Protein AF-A0A835YB71-F1 (afdb_monomer_lite)

pLDDT: mean 83.13, std 16.62, range [36.69, 98.31]

Sequence (429 aa):
MVATATFFGGNVLSAVGYVTLYARLKLGPAAVSGWSLWFGVLLGVCYSCSYLIRGLDVLAYPPLQRHRWFRIKERVPAVVASAFTTTAAALAVALLLRQSLLLQPRLLYGWAVAGGLCAASWGLGAALMQIVFSERLHVARAGDPDPNGPLLAELSSGNTLMQDLALLDLALTAEASTPEARWRRGAVFADESGRAAWSPLVAYLLGELRDFTAALAAALPSAAAEAAAAARPGSGPAGPCAPASARWNVLRMSPSTGLRAVSREQDLAAWNLRSKYYRIGWCVRGLAGLLVAAQAGEDRYGVALLCSPALPEVLQGLLSAVLALQSYTKFVAATRSRQLGALERGARQLGLVGGFVAGRITNVTLQPAEEVAFAVEGVARNAVNRLALAYGDRLREAFVREAPPTKPPYGSPSELASLLTSVLACQQQ

Structure (mmCIF, N/CA/C/O backbone):
data_AF-A0A835YB71-F1
#
_entry.id   AF-A0A835YB71-F1
#
loop_
_atom_site.group_PDB
_atom_site.id
_atom_site.type_symbol
_atom_site.label_atom_id
_atom_site.label_alt_id
_atom_site.label_comp_id
_atom_site.label_asym_id
_atom_site.label_entity_id
_atom_site.label_seq_id
_atom_site.pdbx_PDB_ins_code
_atom_site.Cartn_x
_atom_site.Cartn_y
_atom_site.Cartn_z
_atom_site.occupancy
_atom_site.B_iso_or_equiv
_atom_site.auth_seq_id
_atom_site.auth_comp_id
_atom_site.auth_asym_id
_atom_site.auth_atom_id
_atom_site.pdbx_PDB_model_num
ATOM 1 N N . MET A 1 1 ? 3.170 -18.136 -17.284 1.00 58.28 1 MET A N 1
ATOM 2 C CA . MET A 1 1 ? 4.213 -18.379 -18.309 1.00 58.28 1 MET A CA 1
ATOM 3 C C . MET A 1 1 ? 3.905 -17.716 -19.651 1.00 58.28 1 MET A C 1
ATOM 5 O O . MET A 1 1 ? 4.809 -17.120 -20.218 1.00 58.28 1 MET A O 1
ATOM 9 N N . VAL A 1 2 ? 2.662 -17.757 -20.155 1.00 74.19 2 VAL A N 1
ATOM 10 C CA . VAL A 1 2 ? 2.312 -17.112 -21.441 1.00 74.19 2 VAL A CA 1
ATOM 11 C C . VAL A 1 2 ? 2.534 -15.594 -21.406 1.00 74.19 2 VAL A C 1
ATOM 13 O O . VAL A 1 2 ? 3.267 -15.081 -22.238 1.00 74.19 2 VAL A O 1
ATOM 16 N N . ALA A 1 3 ? 2.018 -14.891 -20.390 1.00 74.56 3 ALA A N 1
ATOM 17 C CA . ALA A 1 3 ? 2.176 -13.434 -20.262 1.00 74.56 3 ALA A CA 1
ATOM 18 C C . ALA A 1 3 ? 3.641 -12.968 -20.121 1.00 74.56 3 ALA A C 1
ATOM 20 O O . ALA A 1 3 ? 4.025 -11.911 -20.613 1.00 74.56 3 ALA A O 1
ATOM 21 N N . THR A 1 4 ? 4.486 -13.767 -19.463 1.00 76.31 4 THR A N 1
ATOM 22 C CA . THR A 1 4 ? 5.918 -13.470 -19.352 1.00 76.31 4 THR A CA 1
ATOM 23 C C . THR A 1 4 ? 6.617 -13.697 -20.689 1.00 76.31 4 THR A C 1
ATOM 25 O O . THR A 1 4 ? 7.375 -12.842 -21.128 1.00 76.31 4 THR A O 1
ATOM 28 N N . ALA A 1 5 ? 6.327 -14.798 -21.388 1.00 78.38 5 ALA A N 1
ATOM 29 C CA . ALA A 1 5 ? 6.910 -15.063 -22.701 1.00 78.38 5 ALA A CA 1
ATOM 30 C C . ALA A 1 5 ? 6.509 -14.000 -23.740 1.00 78.38 5 ALA A C 1
ATOM 32 O O . ALA A 1 5 ? 7.361 -13.544 -24.501 1.00 78.38 5 ALA A O 1
ATOM 33 N N . THR A 1 6 ? 5.249 -13.549 -23.736 1.00 86.19 6 THR A N 1
ATOM 34 C CA . THR A 1 6 ? 4.781 -12.481 -24.633 1.00 86.19 6 THR A CA 1
ATOM 35 C C . THR A 1 6 ? 5.433 -11.137 -24.321 1.00 86.19 6 THR A C 1
ATOM 37 O O . THR A 1 6 ? 5.816 -10.433 -25.252 1.00 86.19 6 THR A O 1
ATOM 40 N N . PHE A 1 7 ? 5.637 -10.799 -23.043 1.00 82.94 7 PHE A N 1
ATOM 41 C CA . PHE A 1 7 ? 6.358 -9.587 -22.642 1.00 82.94 7 PHE A CA 1
ATOM 42 C C . PHE A 1 7 ? 7.808 -9.581 -23.152 1.00 82.94 7 PHE A C 1
ATOM 44 O O . PHE A 1 7 ? 8.228 -8.634 -23.817 1.00 82.94 7 PHE A O 1
ATOM 51 N N . PHE A 1 8 ? 8.563 -10.657 -22.904 1.00 84.12 8 PHE A N 1
ATOM 52 C CA . PHE A 1 8 ? 9.947 -10.767 -23.379 1.00 84.12 8 PHE A CA 1
ATOM 53 C C . PHE A 1 8 ? 10.029 -10.781 -24.908 1.00 84.12 8 PHE A C 1
ATOM 55 O O . PHE A 1 8 ? 10.827 -10.044 -25.485 1.00 84.12 8 PHE A O 1
ATOM 62 N N . GLY A 1 9 ? 9.186 -11.583 -25.566 1.00 85.31 9 GLY A N 1
ATOM 63 C CA . GLY A 1 9 ? 9.135 -11.665 -27.024 1.00 85.31 9 GLY A CA 1
ATOM 64 C C . GLY A 1 9 ? 8.796 -10.321 -27.667 1.00 85.31 9 GLY A C 1
ATOM 65 O O . GLY A 1 9 ? 9.475 -9.902 -28.602 1.00 85.31 9 GLY A O 1
ATOM 66 N N . GLY A 1 10 ? 7.815 -9.597 -27.123 1.00 87.88 10 GLY A N 1
ATOM 67 C CA . GLY A 1 10 ? 7.431 -8.266 -27.596 1.00 87.88 10 GLY A CA 1
ATOM 68 C C . GLY A 1 10 ? 8.553 -7.230 -27.469 1.00 87.88 10 GLY A C 1
ATOM 69 O O . GLY A 1 10 ? 8.823 -6.495 -28.422 1.00 87.88 10 GLY A O 1
ATOM 70 N N . ASN A 1 11 ? 9.263 -7.199 -26.336 1.00 87.25 11 ASN A N 1
ATOM 71 C CA . ASN A 1 11 ? 10.403 -6.293 -26.145 1.00 87.25 11 ASN A CA 1
ATOM 72 C C . ASN A 1 11 ? 11.564 -6.636 -27.089 1.00 87.25 11 ASN A C 1
ATOM 74 O O . ASN A 1 11 ? 12.151 -5.749 -27.703 1.00 87.25 11 ASN A O 1
ATOM 78 N N . VAL A 1 12 ? 11.880 -7.921 -27.265 1.00 91.06 12 VAL A N 1
ATOM 79 C CA . VAL A 1 12 ? 12.942 -8.347 -28.189 1.00 91.06 12 VAL A CA 1
ATOM 80 C C . VAL A 1 12 ? 12.596 -7.977 -29.632 1.00 91.06 12 VAL A C 1
ATOM 82 O O . VAL A 1 12 ? 13.403 -7.340 -30.306 1.00 91.06 12 VAL A O 1
ATOM 85 N N . LEU A 1 13 ? 11.390 -8.309 -30.101 1.00 92.25 13 LEU A N 1
ATOM 86 C CA . LEU A 1 13 ? 10.967 -8.007 -31.471 1.00 92.25 13 LEU A CA 1
ATOM 87 C C . LEU A 1 13 ? 10.925 -6.499 -31.739 1.00 92.25 13 LEU A C 1
ATOM 89 O O . LEU A 1 13 ? 11.392 -6.052 -32.787 1.00 92.25 13 LEU A O 1
ATOM 93 N N . SER A 1 14 ? 10.421 -5.706 -30.789 1.00 91.81 14 SER A N 1
ATOM 94 C CA . SER A 1 14 ? 10.374 -4.248 -30.942 1.00 91.81 14 SER A CA 1
ATOM 95 C C . SER A 1 14 ? 11.765 -3.610 -30.937 1.00 91.81 14 SER A C 1
ATOM 97 O O . SER A 1 14 ? 12.015 -2.748 -31.779 1.00 91.81 14 SER A O 1
ATOM 99 N N . ALA A 1 15 ? 12.706 -4.062 -30.098 1.00 91.19 15 ALA A N 1
ATOM 100 C CA . ALA A 1 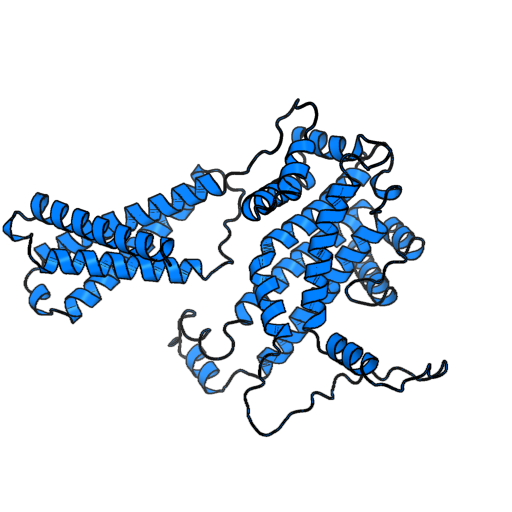15 ? 14.087 -3.569 -30.149 1.00 91.19 15 ALA A CA 1
ATOM 101 C C . ALA A 1 15 ? 14.797 -3.952 -31.445 1.00 91.19 15 ALA A C 1
ATOM 103 O O . ALA A 1 15 ? 15.456 -3.108 -32.052 1.00 91.19 15 ALA A O 1
ATOM 104 N N . VAL A 1 16 ? 14.645 -5.198 -31.900 1.00 92.44 16 VAL A N 1
ATOM 105 C CA . VAL A 1 16 ? 15.204 -5.646 -33.181 1.00 92.44 16 VAL A CA 1
ATOM 106 C C . VAL A 1 16 ? 14.654 -4.799 -34.329 1.00 92.44 16 VAL A C 1
ATOM 108 O O . VAL A 1 16 ? 15.430 -4.280 -35.134 1.00 92.44 16 VAL A O 1
ATOM 111 N N . GLY A 1 17 ? 13.336 -4.589 -34.379 1.00 90.00 17 GLY A N 1
ATOM 112 C CA . GLY A 1 17 ? 12.697 -3.738 -35.383 1.00 90.00 17 GLY A CA 1
ATOM 113 C C . GLY A 1 17 ? 13.191 -2.289 -35.330 1.00 90.00 17 GLY A C 1
ATOM 114 O O . GLY A 1 17 ? 13.533 -1.711 -36.359 1.00 90.00 17 GLY A O 1
ATOM 115 N N . TYR A 1 18 ? 13.305 -1.712 -34.132 1.00 89.94 18 TYR A N 1
ATOM 116 C CA . TYR A 1 18 ? 13.719 -0.320 -33.959 1.00 89.94 18 TYR A CA 1
ATOM 117 C C . TYR A 1 18 ? 15.187 -0.094 -34.341 1.00 89.94 18 TYR A C 1
ATOM 119 O O . TYR A 1 18 ? 15.503 0.828 -35.093 1.00 89.94 18 TYR A O 1
ATOM 127 N N . VAL A 1 19 ? 16.092 -0.961 -33.874 1.00 89.75 19 VAL A N 1
ATOM 128 C CA . VAL A 1 19 ? 17.529 -0.876 -34.175 1.00 89.75 19 VAL A CA 1
ATOM 129 C C . VAL A 1 19 ? 17.785 -1.080 -35.666 1.00 89.75 19 VAL A C 1
ATOM 131 O O . VAL A 1 19 ? 18.566 -0.334 -36.257 1.00 89.75 19 VAL A O 1
ATOM 134 N N . THR A 1 20 ? 17.132 -2.061 -36.294 1.00 89.00 20 THR A N 1
ATOM 135 C CA . THR A 1 20 ? 17.314 -2.327 -37.731 1.00 89.00 20 THR A CA 1
ATOM 136 C C . THR A 1 20 ? 16.786 -1.192 -38.595 1.00 89.00 20 THR A C 1
ATOM 138 O O . THR A 1 20 ? 17.475 -0.773 -39.529 1.00 89.00 20 THR A O 1
ATOM 141 N N . LEU A 1 21 ? 15.614 -0.645 -38.262 1.00 89.56 21 LEU A N 1
ATOM 142 C CA . LEU A 1 21 ? 15.047 0.506 -38.956 1.00 89.56 21 LEU A CA 1
ATOM 143 C C . LEU A 1 21 ? 15.945 1.740 -38.803 1.00 89.56 21 LEU A C 1
ATOM 145 O O . LEU A 1 21 ? 16.271 2.387 -39.798 1.00 89.56 21 LEU A O 1
ATOM 149 N N . TYR A 1 22 ? 16.402 2.037 -37.582 1.00 89.94 22 TYR A N 1
ATOM 150 C CA . TYR A 1 22 ? 17.286 3.173 -37.325 1.00 89.94 22 TYR A CA 1
ATOM 151 C C . TYR A 1 22 ? 18.621 3.034 -38.066 1.00 89.94 22 TYR A C 1
ATOM 153 O O . TYR A 1 22 ? 19.056 3.971 -38.739 1.00 89.94 22 TYR A O 1
ATOM 161 N N . ALA A 1 23 ? 19.250 1.854 -38.001 1.00 86.38 23 ALA A N 1
ATOM 162 C CA . ALA A 1 23 ? 20.491 1.570 -38.714 1.00 86.38 23 ALA A CA 1
ATOM 163 C C . ALA A 1 23 ? 20.314 1.754 -40.227 1.00 86.38 23 ALA A C 1
ATOM 165 O O . ALA A 1 23 ? 21.114 2.445 -40.854 1.00 86.38 23 ALA A O 1
ATOM 166 N N . ARG A 1 24 ? 19.226 1.230 -40.804 1.00 87.94 24 ARG A N 1
ATOM 167 C CA . ARG A 1 24 ? 18.932 1.385 -42.234 1.00 87.94 24 ARG A CA 1
ATOM 168 C C . ARG A 1 24 ? 18.758 2.848 -42.637 1.00 87.94 24 ARG A C 1
ATOM 170 O O . ARG A 1 24 ? 19.300 3.255 -43.660 1.00 87.94 24 ARG A O 1
ATOM 177 N N . LEU A 1 25 ? 18.013 3.625 -41.848 1.00 89.56 25 LEU A N 1
ATOM 178 C CA . LEU A 1 25 ? 17.674 5.014 -42.168 1.00 89.56 25 LEU A CA 1
ATOM 179 C C . LEU A 1 25 ? 18.837 5.992 -41.957 1.00 89.56 25 LEU A C 1
ATOM 181 O O . LEU A 1 25 ? 18.945 6.965 -42.698 1.00 89.56 25 LEU A O 1
ATOM 185 N N . LYS A 1 26 ? 19.680 5.779 -40.939 1.00 88.75 26 LYS A N 1
ATOM 186 C CA . LYS A 1 26 ? 20.731 6.742 -40.554 1.00 88.75 26 LYS A CA 1
ATOM 187 C C . LYS A 1 26 ? 22.143 6.323 -40.935 1.00 88.75 26 LYS A C 1
ATOM 189 O O . LYS A 1 26 ? 22.973 7.192 -41.178 1.00 88.75 26 LYS A O 1
ATOM 194 N N . LEU A 1 27 ? 22.422 5.023 -40.985 1.00 85.25 27 LEU A N 1
ATOM 195 C CA . LEU A 1 27 ? 23.750 4.485 -41.299 1.00 85.25 27 LEU A CA 1
ATOM 196 C C . LEU A 1 27 ? 23.805 3.817 -42.684 1.00 85.25 27 LEU A C 1
ATOM 198 O O . LEU A 1 27 ? 24.891 3.499 -43.165 1.00 85.25 27 LEU A O 1
ATOM 202 N N . GLY A 1 28 ? 22.651 3.627 -43.332 1.00 86.00 28 GLY A N 1
ATOM 203 C CA . GLY A 1 28 ? 22.521 3.012 -44.650 1.00 86.00 28 GLY A CA 1
ATOM 204 C C . GLY A 1 28 ? 22.296 1.493 -44.604 1.00 86.00 28 GLY A C 1
ATOM 205 O O . GLY A 1 28 ? 22.390 0.861 -43.550 1.00 86.00 28 GLY A O 1
ATOM 206 N N . PRO A 1 29 ? 21.998 0.865 -45.755 1.00 84.56 29 PRO A N 1
ATOM 207 C CA . PRO A 1 29 ? 21.643 -0.555 -45.827 1.00 84.56 29 PRO A CA 1
ATOM 208 C C . PRO A 1 29 ? 22.778 -1.484 -45.373 1.00 84.56 29 PRO A C 1
ATOM 210 O O . PRO A 1 29 ? 22.508 -2.521 -44.775 1.00 84.56 29 PRO A O 1
ATOM 213 N N . ALA A 1 30 ? 24.039 -1.083 -45.563 1.00 78.56 30 ALA A N 1
ATOM 214 C CA . ALA A 1 30 ? 25.210 -1.844 -45.117 1.00 78.56 30 ALA A CA 1
ATOM 215 C C . ALA A 1 30 ? 25.321 -1.966 -43.581 1.00 78.56 30 ALA A C 1
ATOM 217 O O . ALA A 1 30 ? 26.015 -2.848 -43.079 1.00 78.56 30 ALA A O 1
ATOM 218 N N . ALA A 1 31 ? 24.629 -1.110 -42.821 1.00 73.06 31 ALA A N 1
ATOM 219 C CA . ALA A 1 31 ? 24.593 -1.166 -41.359 1.00 73.06 31 ALA A CA 1
ATOM 220 C C . ALA A 1 31 ? 23.561 -2.168 -40.809 1.00 73.06 31 ALA A C 1
ATOM 222 O O . ALA A 1 31 ? 23.568 -2.482 -39.613 1.00 73.06 31 ALA A O 1
ATOM 223 N N . VAL A 1 32 ? 22.679 -2.695 -41.664 1.00 78.00 32 VAL A N 1
ATOM 224 C CA . VAL A 1 32 ? 21.767 -3.792 -41.322 1.00 78.00 32 VAL A CA 1
ATOM 225 C C . VAL A 1 32 ? 22.546 -5.102 -41.414 1.00 78.00 32 VAL A C 1
ATOM 227 O O . VAL A 1 32 ? 22.474 -5.839 -42.390 1.00 78.00 32 VAL A O 1
ATOM 230 N N . SER A 1 33 ? 23.351 -5.368 -40.388 1.00 85.19 33 SER A N 1
ATOM 231 C CA . SER A 1 33 ? 24.083 -6.625 -40.243 1.00 85.19 33 SER A CA 1
ATOM 232 C C . SER A 1 33 ? 23.397 -7.538 -39.228 1.00 85.19 33 SER A C 1
ATOM 234 O O . SER A 1 33 ? 22.620 -7.079 -38.386 1.00 85.19 33 SER A O 1
ATOM 236 N N . GLY A 1 34 ? 23.747 -8.829 -39.236 1.00 88.00 34 GLY A N 1
ATOM 237 C CA . GLY A 1 34 ? 23.315 -9.763 -38.188 1.00 88.00 34 GLY A CA 1
ATOM 238 C C . GLY A 1 34 ? 23.657 -9.280 -36.771 1.00 88.00 34 GLY A C 1
ATOM 239 O O . GLY A 1 34 ? 22.968 -9.619 -35.816 1.00 88.00 34 GLY A O 1
ATOM 240 N N . TRP A 1 35 ? 24.659 -8.410 -36.623 1.00 86.62 35 TRP A N 1
ATOM 241 C CA . TRP A 1 35 ? 25.037 -7.834 -35.334 1.00 86.62 35 TRP A CA 1
ATOM 242 C C . TRP A 1 35 ? 24.075 -6.761 -34.834 1.00 86.62 35 TRP A C 1
ATOM 244 O O . TRP A 1 35 ? 23.865 -6.661 -33.630 1.00 86.62 35 TRP A O 1
ATOM 254 N N . SER A 1 36 ? 23.428 -6.020 -35.735 1.00 88.56 36 SER A N 1
ATOM 255 C CA . SER A 1 36 ? 22.349 -5.096 -35.367 1.00 88.56 36 SER A CA 1
ATOM 256 C C . SER A 1 36 ? 21.124 -5.863 -34.843 1.00 88.56 36 SER A C 1
ATOM 258 O O . SER A 1 36 ? 20.469 -5.402 -33.910 1.00 88.56 36 SER A O 1
ATOM 260 N N . LEU A 1 37 ? 20.854 -7.066 -35.377 1.00 91.50 37 LEU A N 1
ATOM 261 C CA . LEU A 1 37 ? 19.827 -7.975 -34.843 1.00 91.50 37 LEU A CA 1
ATOM 262 C C . LEU A 1 37 ? 20.204 -8.464 -33.438 1.00 91.50 37 LEU A C 1
ATOM 264 O O . LEU A 1 37 ? 19.410 -8.328 -32.511 1.00 91.50 37 LEU A O 1
ATOM 268 N N . TRP A 1 38 ? 21.431 -8.967 -33.262 1.00 91.81 38 TRP A N 1
ATOM 269 C CA . TRP A 1 38 ? 21.927 -9.415 -31.956 1.00 91.81 38 TRP A CA 1
ATOM 270 C C . TRP A 1 38 ? 21.913 -8.307 -30.906 1.00 91.81 38 TRP A C 1
ATOM 272 O O . TRP A 1 38 ? 21.500 -8.550 -29.776 1.00 91.81 38 TRP A O 1
ATOM 282 N N . PHE A 1 39 ? 22.299 -7.083 -31.274 1.00 92.19 39 PHE A N 1
ATOM 283 C CA . PHE A 1 39 ? 22.215 -5.939 -30.372 1.00 92.19 39 PHE A CA 1
ATOM 284 C C . PHE A 1 39 ? 20.770 -5.658 -29.940 1.00 92.19 39 PHE A C 1
ATOM 286 O O . PHE A 1 39 ? 20.521 -5.479 -28.750 1.00 92.19 39 PHE A O 1
ATOM 293 N N . GLY A 1 40 ? 19.806 -5.690 -30.868 1.00 92.00 40 GLY A N 1
ATOM 294 C CA . GLY A 1 40 ? 18.384 -5.559 -30.535 1.00 92.00 40 GLY A CA 1
ATOM 295 C C . GLY A 1 40 ? 17.894 -6.642 -29.564 1.00 92.00 40 GLY A C 1
ATOM 296 O O . GLY A 1 40 ? 17.202 -6.333 -28.594 1.00 92.00 40 GLY A O 1
ATOM 297 N N . VAL A 1 41 ? 18.314 -7.897 -29.763 1.00 93.81 41 VAL A N 1
ATOM 298 C CA . VAL A 1 41 ? 18.006 -9.006 -28.841 1.00 93.81 41 VAL A CA 1
ATOM 299 C C . VAL A 1 41 ? 18.598 -8.752 -27.454 1.00 93.81 41 VAL A C 1
ATOM 301 O O . VAL A 1 41 ? 17.875 -8.823 -26.460 1.00 93.81 41 VAL A O 1
ATOM 304 N N . LEU A 1 42 ? 19.888 -8.410 -27.377 1.00 92.38 42 LEU A N 1
ATOM 305 C CA . LEU A 1 42 ? 20.571 -8.114 -26.114 1.00 92.38 42 LEU A CA 1
ATOM 306 C C . LEU A 1 42 ? 19.907 -6.954 -25.374 1.00 92.38 42 LEU A C 1
ATOM 308 O O . LEU A 1 42 ? 19.670 -7.055 -24.174 1.00 92.38 42 LEU A O 1
ATOM 312 N N . LEU A 1 43 ? 19.545 -5.885 -26.086 1.00 93.94 43 LEU A N 1
ATOM 313 C CA . LEU A 1 43 ? 18.838 -4.742 -25.517 1.00 93.94 43 LEU A CA 1
ATOM 314 C C . LEU A 1 43 ? 17.489 -5.157 -24.912 1.00 93.94 43 LEU A C 1
ATOM 316 O O . LEU A 1 43 ? 17.201 -4.802 -23.768 1.00 93.94 43 LEU A O 1
ATOM 320 N N . GLY A 1 44 ? 16.690 -5.941 -25.644 1.00 92.06 44 GLY A N 1
ATOM 321 C CA . GLY A 1 44 ? 15.404 -6.451 -25.161 1.00 92.06 44 GLY A CA 1
ATOM 322 C C . GLY A 1 44 ? 15.541 -7.334 -23.918 1.00 92.06 44 GLY A C 1
ATOM 323 O O . GLY A 1 44 ? 14.762 -7.192 -22.971 1.00 92.06 44 GLY A O 1
ATOM 324 N N . VAL A 1 45 ? 16.564 -8.193 -23.873 1.00 91.81 45 VAL A N 1
ATOM 325 C CA . VAL A 1 45 ? 16.870 -9.041 -22.708 1.00 91.81 45 VAL A CA 1
ATOM 326 C C . VAL A 1 45 ? 17.335 -8.198 -21.520 1.00 91.81 45 VAL A C 1
ATOM 328 O O . VAL A 1 45 ? 16.781 -8.332 -20.430 1.00 91.81 45 VAL A O 1
ATOM 331 N N . CYS A 1 46 ? 18.300 -7.293 -21.713 1.00 89.50 46 CYS A N 1
ATOM 332 C CA . CYS A 1 46 ? 18.804 -6.410 -20.659 1.00 89.50 46 CYS A CA 1
ATOM 333 C C . CYS A 1 46 ? 17.687 -5.549 -20.057 1.00 89.50 46 CYS A C 1
ATOM 335 O O . CYS A 1 46 ? 17.583 -5.455 -18.831 1.00 89.50 46 CYS A O 1
ATOM 337 N N . TYR A 1 47 ? 16.827 -4.961 -20.895 1.00 91.62 47 TYR A N 1
ATOM 338 C CA . TYR A 1 47 ? 15.675 -4.193 -20.430 1.00 91.62 47 TYR A CA 1
ATOM 339 C C . TYR A 1 47 ? 14.696 -5.066 -19.645 1.00 91.62 47 TYR A C 1
ATOM 341 O O . TYR A 1 47 ? 14.326 -4.704 -18.532 1.00 91.62 47 TYR A O 1
ATOM 349 N N . SER A 1 48 ? 14.316 -6.232 -20.175 1.00 91.19 48 SER A N 1
ATOM 350 C CA . SER A 1 48 ? 13.331 -7.106 -19.528 1.00 91.19 48 SER A CA 1
ATOM 351 C C . SER A 1 48 ? 13.837 -7.640 -18.183 1.00 91.19 48 SER A C 1
ATOM 353 O O . SER A 1 48 ? 13.102 -7.616 -17.199 1.00 91.19 48 SER A O 1
ATOM 355 N N . CYS A 1 49 ? 15.113 -8.030 -18.092 1.00 87.06 49 CYS A N 1
ATOM 356 C CA . CYS A 1 49 ? 15.745 -8.405 -16.825 1.00 87.06 49 CYS A CA 1
ATOM 357 C C . CYS A 1 49 ? 15.774 -7.232 -15.838 1.00 87.06 49 CYS A C 1
ATOM 359 O O . CYS A 1 49 ? 15.417 -7.405 -14.676 1.00 87.06 49 CYS A O 1
ATOM 361 N N . SER A 1 50 ? 16.156 -6.031 -16.287 1.00 85.69 50 SER A N 1
ATOM 362 C CA . SER A 1 50 ? 16.150 -4.834 -15.437 1.00 85.69 50 SER A CA 1
ATOM 363 C C . SER A 1 50 ? 14.741 -4.494 -14.938 1.00 85.69 50 SER A C 1
ATOM 365 O O . SER A 1 50 ? 14.562 -4.195 -13.758 1.00 85.69 50 SER A O 1
ATOM 367 N N . TYR A 1 51 ? 13.738 -4.596 -15.813 1.00 83.56 51 TYR A N 1
ATOM 368 C CA . TYR A 1 51 ? 12.333 -4.377 -15.491 1.00 83.56 51 TYR A CA 1
ATOM 369 C C . TYR A 1 51 ? 11.837 -5.380 -14.449 1.00 83.56 51 TYR A C 1
ATOM 371 O O . TYR A 1 51 ? 11.261 -4.965 -13.448 1.00 83.56 51 TYR A O 1
ATOM 379 N N . LEU A 1 52 ? 12.121 -6.676 -14.621 1.00 82.38 52 LEU A N 1
ATOM 380 C CA . LEU A 1 52 ? 11.765 -7.694 -13.631 1.00 82.38 52 LEU A CA 1
ATOM 381 C C . LEU A 1 52 ? 12.466 -7.463 -12.295 1.00 82.38 52 LEU A C 1
ATOM 383 O O . LEU A 1 52 ? 11.813 -7.520 -11.263 1.00 82.38 52 LEU A O 1
ATOM 387 N N . ILE A 1 53 ? 13.769 -7.166 -12.303 1.00 78.12 53 ILE A N 1
ATOM 388 C CA . ILE A 1 53 ? 14.527 -6.913 -11.070 1.00 78.12 53 ILE A CA 1
ATOM 389 C C . ILE A 1 53 ? 13.910 -5.751 -10.287 1.00 78.12 53 ILE A C 1
ATOM 391 O O . ILE A 1 53 ? 13.791 -5.850 -9.073 1.00 78.12 53 ILE A O 1
ATOM 395 N N . ARG A 1 54 ? 13.473 -4.689 -10.972 1.00 72.88 54 ARG A N 1
ATOM 396 C CA . ARG A 1 54 ? 12.761 -3.566 -10.341 1.00 72.88 54 ARG A CA 1
ATOM 397 C C . ARG A 1 54 ? 11.332 -3.915 -9.938 1.00 72.88 54 ARG A C 1
ATOM 399 O O . ARG A 1 54 ? 10.851 -3.404 -8.939 1.00 72.88 54 ARG A O 1
ATOM 406 N N . GLY A 1 55 ? 10.653 -4.769 -10.699 1.00 67.31 55 GLY A N 1
ATOM 407 C CA . GLY A 1 55 ? 9.311 -5.255 -10.378 1.00 67.31 55 GLY A CA 1
ATOM 408 C C . GLY A 1 55 ? 9.269 -6.165 -9.147 1.00 67.31 55 GLY A C 1
ATOM 409 O O . GLY A 1 55 ? 8.217 -6.298 -8.531 1.00 67.31 55 GLY A O 1
ATOM 410 N N . LEU A 1 56 ? 10.404 -6.758 -8.759 1.00 63.91 56 LEU A N 1
ATOM 411 C CA . LEU A 1 56 ? 10.534 -7.499 -7.500 1.00 63.91 56 LEU A CA 1
ATOM 412 C C . LEU A 1 56 ? 10.522 -6.580 -6.267 1.00 63.91 56 LEU A C 1
ATOM 414 O O . LEU A 1 56 ? 10.212 -7.053 -5.172 1.00 63.91 56 LEU A O 1
ATOM 418 N N . ASP A 1 57 ? 10.792 -5.282 -6.430 1.00 56.78 57 ASP A N 1
ATOM 419 C CA . ASP A 1 57 ? 10.627 -4.290 -5.369 1.00 56.78 57 ASP A CA 1
ATOM 420 C C . ASP A 1 57 ? 9.146 -3.889 -5.264 1.00 56.78 57 ASP A C 1
ATOM 422 O O . ASP A 1 57 ? 8.719 -2.814 -5.686 1.00 56.78 57 ASP A O 1
ATOM 426 N N . VAL A 1 58 ? 8.350 -4.776 -4.653 1.00 50.44 58 VAL A N 1
ATOM 427 C CA . VAL A 1 58 ? 6.908 -4.607 -4.349 1.00 50.44 58 VAL A CA 1
ATOM 428 C C . VAL A 1 58 ? 6.615 -3.304 -3.578 1.00 50.44 58 VAL A C 1
ATOM 430 O O . VAL A 1 58 ? 5.504 -2.782 -3.607 1.00 50.44 58 VAL A O 1
ATOM 433 N N . LEU A 1 59 ? 7.635 -2.729 -2.938 1.00 46.78 59 LEU A N 1
ATOM 434 C CA . LEU A 1 59 ? 7.569 -1.491 -2.159 1.00 46.78 59 LEU A CA 1
ATOM 435 C C . LEU A 1 59 ? 7.576 -0.213 -3.005 1.00 46.78 59 LEU A C 1
ATOM 437 O O . LEU A 1 59 ? 7.414 0.875 -2.466 1.00 46.78 59 LEU A O 1
ATOM 441 N N . ALA A 1 60 ? 7.736 -0.307 -4.326 1.00 48.34 60 ALA A N 1
ATOM 442 C CA . ALA A 1 60 ? 7.693 0.851 -5.213 1.00 48.34 60 ALA A CA 1
ATOM 443 C C . ALA A 1 60 ? 6.259 1.244 -5.615 1.00 48.34 60 ALA A C 1
ATOM 445 O O . ALA A 1 60 ? 6.046 1.752 -6.724 1.00 48.34 60 ALA A O 1
ATOM 446 N N . TYR A 1 61 ? 5.265 1.034 -4.744 1.00 53.03 61 TYR A N 1
ATOM 447 C CA . TYR A 1 61 ? 3.944 1.609 -4.978 1.00 53.03 61 TYR A CA 1
ATOM 448 C C . TYR A 1 61 ? 4.114 3.133 -4.939 1.00 53.03 61 TYR A C 1
ATOM 450 O O . TYR A 1 61 ? 4.609 3.688 -3.951 1.00 53.03 61 TYR A O 1
ATOM 458 N N . PRO A 1 62 ? 3.811 3.836 -6.040 1.00 52.28 62 PRO A N 1
ATOM 459 C CA . PRO A 1 62 ? 4.068 5.260 -6.111 1.00 52.28 62 PRO A CA 1
ATOM 460 C C . PRO A 1 62 ? 3.230 5.968 -5.038 1.00 52.28 62 PRO A C 1
ATOM 462 O O . PRO A 1 62 ? 2.088 5.569 -4.812 1.00 52.28 62 PRO A O 1
ATOM 465 N N . PRO A 1 63 ? 3.737 7.035 -4.397 1.00 53.88 63 PRO A N 1
ATOM 466 C CA . PRO A 1 63 ? 2.888 7.908 -3.598 1.00 53.88 63 PRO A CA 1
ATOM 467 C C . PRO A 1 63 ? 1.791 8.467 -4.518 1.00 53.88 63 PRO A C 1
ATOM 469 O O . PRO A 1 63 ? 2.043 9.309 -5.381 1.00 53.88 63 PRO A O 1
ATOM 472 N N . LEU A 1 64 ? 0.580 7.929 -4.371 1.00 56.84 64 LEU A N 1
ATOM 473 C CA . LEU A 1 64 ? -0.564 8.027 -5.289 1.00 56.84 64 LEU A CA 1
ATOM 474 C C . LEU A 1 64 ? -1.180 9.433 -5.448 1.00 56.84 64 LEU A C 1
ATOM 476 O O . LEU A 1 64 ? -2.292 9.563 -5.941 1.00 56.84 64 LEU A O 1
ATOM 480 N N . GLN A 1 65 ? -0.520 10.507 -5.014 1.00 57.97 65 GLN A N 1
ATOM 481 C CA . GLN A 1 65 ? -1.211 11.782 -4.744 1.00 57.97 65 GLN A CA 1
ATOM 482 C C . GLN A 1 65 ? -0.516 13.029 -5.279 1.00 57.97 65 GLN A C 1
ATOM 484 O O . GLN A 1 65 ? -0.848 14.142 -4.884 1.00 57.97 65 GLN A O 1
ATOM 489 N N . ARG A 1 66 ? 0.443 12.885 -6.196 1.00 67.94 66 ARG A N 1
ATOM 490 C CA . ARG A 1 66 ? 0.987 14.046 -6.913 1.00 67.94 66 ARG A CA 1
ATOM 491 C C . ARG A 1 66 ? 0.268 14.225 -8.245 1.00 67.94 66 ARG A C 1
ATOM 493 O O . ARG A 1 66 ? 0.000 13.245 -8.940 1.00 67.94 66 ARG A O 1
ATOM 500 N N . HIS A 1 67 ? -0.007 15.478 -8.610 1.00 79.38 67 HIS A N 1
ATOM 501 C CA . HIS A 1 67 ? -0.607 15.839 -9.897 1.00 79.38 67 HIS A CA 1
ATOM 502 C C . HIS A 1 67 ? 0.149 15.178 -11.064 1.00 79.38 67 HIS A C 1
ATOM 504 O O . HIS A 1 67 ? 1.382 15.082 -11.020 1.00 79.38 67 HIS A O 1
ATOM 510 N N . ARG A 1 68 ? -0.569 14.751 -12.119 1.00 83.69 68 ARG A N 1
ATOM 511 C CA . ARG A 1 68 ? -0.008 13.989 -13.257 1.00 83.69 68 ARG A CA 1
ATOM 512 C C . ARG A 1 68 ? 1.270 14.633 -13.802 1.00 83.69 68 ARG A C 1
ATOM 514 O O . ARG A 1 68 ? 2.282 13.961 -13.976 1.00 83.69 68 ARG A O 1
ATOM 521 N N . TRP A 1 69 ? 1.246 15.956 -13.968 1.00 85.06 69 TRP A N 1
ATOM 522 C CA . TRP A 1 69 ? 2.392 16.737 -14.438 1.00 85.06 69 TRP A CA 1
ATOM 523 C C . TRP A 1 69 ? 3.646 16.569 -13.571 1.00 85.06 69 TRP A C 1
ATOM 525 O O . TRP A 1 69 ? 4.739 16.349 -14.090 1.00 85.06 69 TRP A O 1
ATOM 535 N N . PHE A 1 70 ? 3.498 16.621 -12.244 1.00 85.06 70 PHE A N 1
ATOM 536 C CA . PHE A 1 70 ? 4.629 16.478 -11.331 1.00 85.06 70 PHE A CA 1
ATOM 537 C C . PHE A 1 70 ? 5.216 15.068 -11.404 1.00 85.06 70 PHE A C 1
ATOM 539 O O . PHE A 1 70 ? 6.432 14.901 -11.441 1.00 85.06 70 PHE A O 1
ATOM 546 N N . ARG A 1 71 ? 4.353 14.049 -11.499 1.00 84.75 71 ARG A N 1
ATOM 547 C CA . ARG A 1 71 ? 4.783 12.652 -11.636 1.00 84.75 71 ARG A CA 1
ATOM 548 C C . ARG A 1 71 ? 5.558 12.420 -12.927 1.00 84.75 71 ARG A C 1
ATOM 550 O O . ARG A 1 71 ? 6.580 11.744 -12.894 1.00 84.75 71 ARG A O 1
ATOM 557 N N . ILE A 1 72 ? 5.109 13.001 -14.040 1.00 89.00 72 ILE A N 1
ATOM 558 C CA . ILE A 1 72 ? 5.844 12.954 -15.311 1.00 89.00 72 ILE A CA 1
ATOM 559 C C . ILE A 1 72 ? 7.211 13.621 -15.134 1.00 89.00 72 ILE A C 1
ATOM 561 O O . ILE A 1 72 ? 8.232 13.003 -15.429 1.00 89.00 72 ILE A O 1
ATOM 565 N N . LYS A 1 73 ? 7.250 14.839 -14.580 1.00 91.19 73 LYS A N 1
ATOM 566 C CA . LYS A 1 73 ? 8.496 15.590 -14.365 1.00 91.19 73 LYS A CA 1
ATOM 567 C C . LYS A 1 73 ? 9.500 14.839 -13.482 1.00 91.19 73 LYS A C 1
ATOM 569 O O . LYS A 1 73 ? 10.692 14.874 -13.761 1.00 91.19 73 LYS A O 1
ATOM 574 N N . GLU A 1 74 ? 9.028 14.149 -12.448 1.00 87.44 74 GLU A N 1
ATOM 575 C CA . GLU A 1 74 ? 9.855 13.349 -11.536 1.00 87.44 74 GLU A CA 1
ATOM 576 C C . GLU A 1 74 ? 10.341 12.040 -12.184 1.00 87.44 74 GLU A C 1
ATOM 578 O O . GLU A 1 74 ? 11.486 11.632 -11.992 1.00 87.44 74 GLU A O 1
ATOM 583 N N . ARG A 1 75 ? 9.497 11.379 -12.987 1.00 87.12 75 ARG A N 1
ATOM 584 C CA . ARG A 1 75 ? 9.812 10.070 -13.584 1.00 87.12 75 ARG A CA 1
ATOM 585 C C . ARG A 1 75 ? 10.672 10.165 -14.840 1.00 87.12 75 ARG A C 1
ATOM 587 O O . ARG A 1 75 ? 11.490 9.275 -15.054 1.00 87.12 75 ARG A O 1
ATOM 594 N N . VAL A 1 76 ? 10.519 11.210 -15.654 1.00 90.38 76 VAL A N 1
ATOM 595 C CA . VAL A 1 76 ? 11.238 11.345 -16.934 1.00 90.38 76 VAL A CA 1
ATOM 596 C C . VAL A 1 76 ? 12.766 11.288 -16.760 1.00 90.38 76 VAL A C 1
ATOM 598 O O . VAL A 1 76 ? 13.382 10.463 -17.434 1.00 90.38 76 VAL A O 1
ATOM 601 N N . PRO A 1 77 ? 13.407 12.039 -15.839 1.00 92.62 77 PRO A N 1
ATOM 602 C CA . PRO A 1 77 ? 14.857 11.957 -15.647 1.00 92.62 77 PRO A CA 1
ATOM 603 C C . PRO A 1 77 ? 15.327 10.561 -15.223 1.00 92.62 77 PRO A C 1
ATOM 605 O O . PRO A 1 77 ? 16.322 10.057 -15.740 1.00 92.62 77 PRO A O 1
ATOM 608 N N . ALA A 1 78 ? 14.582 9.900 -14.330 1.00 86.94 78 ALA A N 1
ATOM 609 C CA . ALA A 1 78 ? 14.898 8.547 -13.875 1.00 86.94 78 ALA A CA 1
ATOM 610 C C . ALA A 1 78 ? 14.762 7.511 -15.006 1.00 86.94 78 ALA A C 1
ATOM 612 O O . ALA A 1 78 ? 15.596 6.612 -15.136 1.00 86.94 78 ALA A O 1
ATOM 613 N N . VAL A 1 79 ? 13.739 7.654 -15.855 1.00 90.75 79 VAL A N 1
ATOM 614 C CA . VAL A 1 79 ? 13.543 6.830 -17.056 1.00 90.75 79 VAL A CA 1
ATOM 615 C C . VAL A 1 79 ? 14.693 7.024 -18.041 1.00 90.75 79 VAL A C 1
ATOM 617 O O . VAL A 1 79 ? 15.233 6.039 -18.538 1.00 90.75 79 VAL A O 1
ATOM 620 N N . VAL A 1 80 ? 15.111 8.268 -18.282 1.00 92.50 80 VAL A N 1
ATOM 621 C CA . VAL A 1 80 ? 16.229 8.586 -19.180 1.00 92.50 80 VAL A CA 1
ATOM 622 C C . VAL A 1 80 ? 17.539 7.999 -18.649 1.00 92.50 80 VAL A C 1
ATOM 624 O O . VAL A 1 80 ? 18.228 7.288 -19.378 1.00 92.50 80 VAL A O 1
ATOM 627 N N . ALA A 1 81 ? 17.852 8.199 -17.367 1.00 91.75 81 ALA A N 1
ATO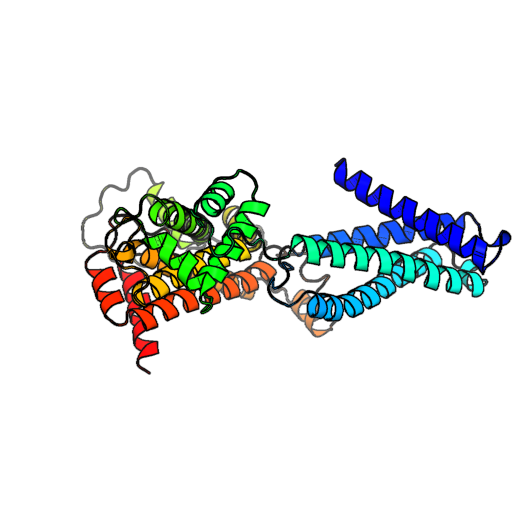M 628 C CA . ALA A 1 81 ? 19.031 7.604 -16.738 1.00 91.75 81 ALA A CA 1
ATOM 629 C C . ALA A 1 81 ? 19.010 6.067 -16.830 1.00 91.75 81 ALA A C 1
ATOM 631 O O . ALA A 1 81 ? 20.012 5.439 -17.170 1.00 91.75 81 ALA A O 1
ATOM 632 N N . SER A 1 82 ? 17.848 5.449 -16.599 1.00 89.31 82 SER A N 1
ATOM 633 C CA . SER A 1 82 ? 17.664 4.008 -16.777 1.00 89.31 82 SER A CA 1
ATOM 634 C C . SER A 1 82 ? 17.855 3.545 -18.224 1.00 89.31 82 SER A C 1
ATOM 636 O O . SER A 1 82 ? 18.356 2.445 -18.458 1.00 89.31 82 SER A O 1
ATOM 638 N N . ALA A 1 83 ? 17.396 4.319 -19.203 1.00 94.00 83 ALA A N 1
ATOM 639 C CA . ALA A 1 83 ? 17.555 3.983 -20.612 1.00 94.00 83 ALA A CA 1
ATOM 640 C C . ALA A 1 83 ? 19.038 3.985 -21.002 1.00 94.00 83 ALA A C 1
ATOM 642 O O . ALA A 1 83 ? 19.503 3.070 -21.682 1.00 94.00 83 ALA A O 1
ATOM 643 N N . PHE A 1 84 ? 19.809 4.947 -20.487 1.00 93.38 84 PHE A N 1
ATOM 644 C CA . PHE A 1 84 ? 21.257 4.978 -20.676 1.00 93.38 84 PHE A CA 1
ATOM 645 C C . PHE A 1 84 ? 21.960 3.788 -20.025 1.00 93.38 84 PHE A C 1
ATOM 647 O O . PHE A 1 84 ? 22.778 3.150 -20.682 1.00 93.38 84 PHE A O 1
ATOM 654 N N . THR A 1 85 ? 21.632 3.434 -18.779 1.00 91.69 85 THR A N 1
ATOM 655 C CA . THR A 1 85 ? 22.283 2.296 -18.103 1.00 91.69 85 THR A CA 1
ATOM 656 C C . THR A 1 85 ? 21.966 0.962 -18.773 1.00 91.69 85 THR A C 1
ATOM 658 O O . THR A 1 85 ? 22.865 0.147 -18.968 1.00 91.69 85 THR A O 1
ATOM 661 N N . THR A 1 86 ? 20.714 0.746 -19.185 1.00 91.38 86 THR A N 1
ATOM 662 C CA . THR A 1 86 ? 20.306 -0.472 -19.909 1.00 91.38 86 THR A CA 1
ATOM 663 C C . THR A 1 86 ? 20.965 -0.573 -21.283 1.00 91.38 86 THR A C 1
ATOM 665 O O . THR A 1 86 ? 21.467 -1.638 -21.642 1.00 91.38 86 THR A O 1
ATOM 668 N N . THR A 1 87 ? 21.047 0.536 -22.019 1.00 94.19 87 THR A N 1
ATOM 669 C CA . THR A 1 87 ? 21.730 0.584 -23.320 1.00 94.19 87 THR A CA 1
ATOM 670 C C . THR A 1 87 ? 23.234 0.374 -23.175 1.00 94.19 87 THR A C 1
ATOM 672 O O . THR A 1 87 ? 23.819 -0.397 -23.931 1.00 94.19 87 THR A O 1
ATOM 675 N N . ALA A 1 88 ? 23.868 1.005 -22.182 1.00 93.31 88 ALA A N 1
ATOM 676 C CA . ALA A 1 88 ? 25.289 0.827 -21.896 1.00 93.31 88 ALA A CA 1
ATOM 677 C C . ALA A 1 88 ? 25.611 -0.623 -21.510 1.00 93.31 88 ALA A C 1
ATOM 679 O O . ALA A 1 88 ? 26.600 -1.172 -21.987 1.00 93.31 88 ALA A O 1
ATOM 680 N N . ALA A 1 89 ? 24.753 -1.270 -20.714 1.00 91.81 89 ALA A N 1
ATOM 681 C CA . ALA A 1 89 ? 24.891 -2.686 -20.387 1.00 91.81 89 ALA A CA 1
ATOM 682 C C . ALA A 1 89 ? 24.788 -3.568 -21.642 1.00 91.81 89 ALA A C 1
ATOM 684 O O . ALA A 1 89 ? 25.642 -4.425 -21.856 1.00 91.81 89 ALA A O 1
ATOM 685 N N . ALA A 1 90 ? 23.799 -3.324 -22.509 1.00 92.44 90 ALA A N 1
ATOM 686 C CA . ALA A 1 90 ? 23.650 -4.063 -23.762 1.00 92.44 90 ALA A CA 1
ATOM 687 C C . ALA A 1 90 ? 24.859 -3.868 -24.698 1.00 92.44 90 ALA A C 1
ATOM 689 O O . ALA A 1 90 ? 25.343 -4.833 -25.288 1.00 92.44 90 ALA A O 1
ATOM 690 N N . LEU A 1 91 ? 25.388 -2.642 -24.795 1.00 92.81 91 LEU A N 1
ATOM 691 C CA . LEU A 1 91 ? 26.603 -2.338 -25.559 1.00 92.81 91 LEU A CA 1
ATOM 692 C C . LEU A 1 91 ? 27.835 -3.030 -24.977 1.00 92.81 91 LEU A C 1
ATOM 694 O O . LEU A 1 91 ? 28.610 -3.607 -25.732 1.00 92.81 91 LEU A O 1
ATOM 698 N N . ALA A 1 92 ? 28.011 -3.011 -23.655 1.00 91.69 92 ALA A N 1
ATOM 699 C CA . ALA A 1 92 ? 29.119 -3.692 -22.996 1.00 91.69 92 ALA A CA 1
ATOM 700 C C . ALA A 1 92 ? 29.083 -5.201 -23.280 1.00 91.69 92 ALA A C 1
ATOM 702 O O . ALA A 1 92 ? 30.096 -5.774 -23.670 1.00 91.69 92 ALA A O 1
ATOM 703 N N . VAL A 1 93 ? 27.906 -5.831 -23.182 1.00 90.38 93 VAL A N 1
ATOM 704 C CA . VAL A 1 93 ? 27.735 -7.250 -23.528 1.00 90.38 93 VAL A CA 1
ATOM 705 C C . VAL A 1 93 ? 28.019 -7.498 -25.013 1.00 90.38 93 VAL A C 1
ATOM 707 O O . VAL A 1 93 ? 28.722 -8.448 -25.347 1.00 90.38 93 VAL A O 1
ATOM 710 N N . ALA A 1 94 ? 27.550 -6.630 -25.914 1.00 90.56 94 ALA A N 1
ATOM 711 C CA . ALA A 1 94 ? 27.836 -6.752 -27.343 1.00 90.56 94 ALA A CA 1
ATOM 712 C C . ALA A 1 94 ? 29.341 -6.629 -27.660 1.00 90.56 94 ALA A C 1
ATOM 714 O O . ALA A 1 94 ? 29.859 -7.391 -28.475 1.00 90.56 94 ALA A O 1
ATOM 715 N N . LEU A 1 95 ? 30.055 -5.717 -26.993 1.00 90.81 95 LEU A N 1
ATOM 716 C CA . LEU A 1 95 ? 31.505 -5.545 -27.133 1.00 90.81 95 LEU A CA 1
ATOM 717 C C . LEU A 1 95 ? 32.289 -6.740 -26.581 1.00 90.81 95 LEU A C 1
ATOM 719 O O . LEU A 1 95 ? 33.277 -7.146 -27.190 1.00 90.81 95 LEU A O 1
ATOM 723 N N . LEU A 1 96 ? 31.835 -7.331 -25.471 1.00 90.19 96 LEU A N 1
ATOM 724 C CA . LEU A 1 96 ? 32.414 -8.563 -24.927 1.00 90.19 96 LEU A CA 1
ATOM 725 C C . LEU A 1 96 ? 32.245 -9.740 -25.894 1.00 90.19 96 LEU A C 1
ATOM 727 O O . LEU A 1 96 ? 33.176 -10.519 -26.074 1.00 90.19 96 LEU A O 1
ATOM 731 N N . LEU A 1 97 ? 31.086 -9.842 -26.551 1.00 89.19 97 LEU A N 1
ATOM 732 C CA . LEU A 1 97 ? 30.821 -10.873 -27.558 1.00 89.19 97 LEU A CA 1
ATOM 733 C C . LEU A 1 97 ? 31.592 -10.635 -28.864 1.00 89.19 97 LEU A C 1
ATOM 735 O O . LEU A 1 97 ? 31.909 -11.591 -29.570 1.00 89.19 97 LEU A O 1
ATOM 739 N N . ARG A 1 98 ? 31.895 -9.375 -29.205 1.00 87.38 98 ARG A N 1
ATOM 740 C CA . ARG A 1 98 ? 32.653 -9.029 -30.411 1.00 87.38 98 ARG A CA 1
ATOM 741 C C . ARG A 1 98 ? 33.458 -7.740 -30.256 1.00 87.38 98 ARG A C 1
ATOM 743 O O . ARG A 1 98 ? 33.011 -6.647 -30.603 1.00 87.38 98 ARG A O 1
ATOM 750 N N . GLN A 1 99 ? 34.723 -7.898 -29.889 1.00 86.38 99 GLN A N 1
ATOM 751 C CA . GLN A 1 99 ? 35.658 -6.779 -29.733 1.00 86.38 99 GLN A CA 1
ATOM 752 C C . GLN A 1 99 ? 35.935 -6.026 -31.045 1.00 86.38 99 GLN A C 1
ATOM 754 O O . GLN A 1 99 ? 36.199 -4.826 -31.025 1.00 86.38 99 GLN A O 1
ATOM 759 N N . SER A 1 100 ? 35.800 -6.684 -32.206 1.00 82.81 100 SER A N 1
ATOM 760 C CA . SER A 1 100 ? 36.027 -6.047 -33.514 1.00 82.81 100 SER A CA 1
ATOM 761 C C . SER A 1 100 ? 35.045 -4.907 -33.826 1.00 82.81 100 SER A C 1
ATOM 763 O O . SER A 1 100 ? 35.249 -4.170 -34.786 1.00 82.81 100 SER A O 1
ATOM 765 N N . LEU A 1 101 ? 33.973 -4.755 -33.042 1.00 80.75 101 LEU A N 1
ATOM 766 C CA . LEU A 1 101 ? 33.039 -3.632 -33.143 1.00 80.75 101 LEU A CA 1
ATOM 767 C C . LEU A 1 101 ? 33.670 -2.295 -32.723 1.00 80.75 101 LEU A C 1
ATOM 769 O O . LEU A 1 101 ? 33.202 -1.251 -33.170 1.00 80.75 101 LEU A O 1
ATOM 773 N N . LEU A 1 102 ? 34.759 -2.310 -31.941 1.00 82.75 102 LEU A N 1
ATOM 774 C CA . LEU A 1 102 ? 35.517 -1.101 -31.582 1.00 82.75 102 LEU A CA 1
ATOM 775 C C . LEU A 1 102 ? 36.075 -0.369 -32.812 1.00 82.75 102 LEU A C 1
ATOM 777 O O . LEU A 1 102 ? 36.253 0.845 -32.783 1.00 82.75 102 LEU A O 1
ATOM 781 N N . LEU A 1 103 ? 36.281 -1.089 -33.917 1.00 84.00 103 LEU A N 1
ATOM 782 C CA . LEU A 1 103 ? 36.737 -0.527 -35.190 1.00 84.00 103 LEU A CA 1
ATOM 783 C C . LEU A 1 103 ? 35.614 0.176 -35.975 1.00 84.00 103 LEU A C 1
ATOM 785 O O . LEU A 1 103 ? 35.870 0.776 -37.016 1.00 84.00 103 LEU A O 1
ATOM 789 N N . GLN A 1 104 ? 34.364 0.111 -35.503 1.00 87.81 104 GLN A N 1
ATOM 790 C CA . GLN A 1 104 ? 33.189 0.671 -36.175 1.00 87.81 104 GLN A CA 1
ATOM 791 C C . GLN A 1 104 ? 32.461 1.696 -35.283 1.00 87.81 104 GLN A C 1
ATOM 793 O O . GLN A 1 104 ? 31.305 1.488 -34.902 1.00 87.81 104 GLN A O 1
ATOM 798 N N . PRO A 1 105 ? 33.082 2.854 -34.979 1.00 87.94 105 PRO A N 1
ATOM 799 C CA . PRO A 1 105 ? 32.527 3.834 -34.039 1.00 87.94 105 PRO A CA 1
ATOM 800 C C . PRO A 1 105 ? 31.179 4.409 -34.492 1.00 87.94 105 PRO A C 1
ATOM 802 O O . PRO A 1 105 ? 30.315 4.688 -33.665 1.00 87.94 105 PRO A O 1
ATOM 805 N N . ARG A 1 106 ? 30.951 4.528 -35.809 1.00 88.44 106 ARG A N 1
ATOM 806 C CA . ARG A 1 106 ? 29.661 4.973 -36.370 1.00 88.44 106 ARG A CA 1
ATOM 807 C C . ARG A 1 106 ? 28.519 4.009 -36.037 1.00 88.44 106 ARG A C 1
ATOM 809 O O . ARG A 1 106 ? 27.411 4.456 -35.752 1.00 88.44 106 ARG A O 1
ATOM 816 N N . LEU A 1 107 ? 28.796 2.704 -36.050 1.00 86.56 107 LEU A N 1
ATOM 817 C CA . LEU A 1 107 ? 27.814 1.673 -35.720 1.00 86.56 107 LEU A CA 1
ATOM 818 C C . LEU A 1 107 ? 27.504 1.685 -34.221 1.00 86.56 107 LEU A C 1
ATOM 820 O O . LEU A 1 107 ? 26.335 1.703 -33.851 1.00 86.56 107 LEU A O 1
ATOM 824 N N . LEU A 1 108 ? 28.537 1.769 -33.374 1.00 89.69 108 LEU A N 1
ATOM 825 C CA . LEU A 1 108 ? 28.379 1.873 -31.919 1.00 89.69 108 LEU A CA 1
ATOM 826 C C . LEU A 1 108 ? 27.593 3.123 -31.512 1.00 89.69 108 LEU A C 1
ATOM 828 O O . LEU A 1 108 ? 26.692 3.030 -30.684 1.00 89.69 108 LEU A O 1
ATOM 832 N N . TYR A 1 109 ? 27.883 4.273 -32.127 1.00 91.56 109 TYR A N 1
ATOM 833 C CA . TYR A 1 109 ? 27.120 5.499 -31.902 1.00 91.56 109 TYR A CA 1
ATOM 834 C C . TYR A 1 109 ? 25.653 5.331 -32.317 1.00 91.56 109 TYR A C 1
ATOM 836 O O . TYR A 1 109 ? 24.750 5.648 -31.545 1.00 91.56 109 TYR A O 1
ATOM 844 N N . GLY A 1 110 ? 25.398 4.771 -33.505 1.00 90.00 110 GLY A N 1
ATOM 845 C CA . GLY A 1 110 ? 24.033 4.520 -33.964 1.00 90.00 110 GLY A CA 1
ATOM 846 C C . GLY A 1 110 ? 23.267 3.553 -33.060 1.00 90.00 110 GLY A C 1
ATOM 847 O O . GLY A 1 110 ? 22.100 3.795 -32.767 1.00 90.00 110 GLY A O 1
ATOM 848 N N . TRP A 1 111 ? 23.919 2.502 -32.561 1.00 92.69 111 TRP A N 1
ATOM 849 C CA . TRP A 1 111 ? 23.339 1.577 -31.586 1.00 92.69 111 TRP A CA 1
ATOM 850 C C . TRP A 1 111 ? 23.088 2.227 -30.229 1.00 92.69 111 TRP A C 1
ATOM 852 O O . TRP A 1 111 ? 22.043 1.984 -29.634 1.00 92.69 111 TRP A O 1
ATOM 862 N N . ALA A 1 112 ? 23.996 3.081 -29.753 1.00 93.94 112 ALA A N 1
ATOM 863 C CA . ALA A 1 112 ? 23.805 3.825 -28.514 1.00 93.94 112 ALA A CA 1
ATOM 864 C C . ALA A 1 112 ? 22.580 4.744 -28.598 1.00 93.94 112 ALA A C 1
ATOM 866 O O . ALA A 1 112 ? 21.745 4.746 -27.695 1.00 93.94 112 ALA A O 1
ATOM 867 N N . VAL A 1 113 ? 22.429 5.480 -29.704 1.00 93.94 113 VAL A N 1
ATOM 868 C CA . VAL A 1 113 ? 21.273 6.362 -29.913 1.00 93.94 113 VAL A CA 1
ATOM 869 C C . VAL A 1 113 ? 19.989 5.548 -30.086 1.00 93.94 113 VAL A C 1
ATOM 871 O O . VAL A 1 113 ? 19.003 5.815 -29.400 1.00 93.94 113 VAL A O 1
ATOM 874 N N . ALA A 1 114 ? 19.991 4.532 -30.954 1.00 92.88 114 ALA A N 1
ATOM 875 C CA . ALA A 1 114 ? 18.813 3.703 -31.205 1.00 92.88 114 ALA A CA 1
ATOM 876 C C . ALA A 1 114 ? 18.363 2.946 -29.949 1.00 92.88 114 ALA A C 1
ATOM 878 O O . ALA A 1 114 ? 17.178 2.936 -29.622 1.00 92.88 114 ALA A O 1
ATOM 879 N N . GLY A 1 115 ? 19.311 2.343 -29.230 1.00 93.19 115 GLY A N 1
ATOM 880 C CA . GLY A 1 115 ? 19.041 1.617 -27.998 1.00 93.19 115 GLY A CA 1
ATOM 881 C C . GLY A 1 115 ? 18.548 2.536 -26.887 1.00 93.19 115 GLY A C 1
ATOM 882 O O . GLY A 1 115 ? 17.548 2.221 -26.246 1.00 93.19 115 GLY A O 1
ATOM 883 N N . GLY A 1 116 ? 19.165 3.713 -26.739 1.00 94.31 116 GLY A N 1
ATOM 884 C CA . GLY A 1 116 ? 18.750 4.721 -25.766 1.00 94.31 116 GLY A CA 1
ATOM 885 C C . GLY A 1 116 ? 17.324 5.209 -26.009 1.00 94.31 116 GLY A C 1
ATOM 886 O O . GLY A 1 116 ? 16.520 5.229 -25.080 1.00 94.31 116 GLY A O 1
ATOM 887 N N . LEU A 1 117 ? 16.978 5.539 -27.258 1.00 93.94 117 LEU A N 1
ATOM 888 C CA . LEU A 1 117 ? 15.621 5.957 -27.628 1.00 93.94 117 LEU A CA 1
ATOM 889 C C . LEU A 1 117 ? 14.597 4.835 -27.426 1.00 93.94 117 LEU A C 1
ATOM 891 O O . LEU A 1 117 ? 13.525 5.078 -26.874 1.00 93.94 117 LEU A O 1
ATOM 895 N N . CYS A 1 118 ? 14.934 3.606 -27.823 1.00 94.44 118 CYS A N 1
ATOM 896 C CA . CYS A 1 118 ? 14.063 2.447 -27.647 1.00 94.44 118 CYS A CA 1
ATOM 897 C C . CYS A 1 118 ? 13.799 2.173 -26.156 1.00 94.44 118 CYS A C 1
ATOM 899 O O . CYS A 1 118 ? 12.643 2.169 -25.727 1.00 94.44 118 CYS A O 1
ATOM 901 N N . ALA A 1 119 ? 14.848 2.075 -25.336 1.00 93.69 119 ALA A N 1
ATOM 902 C CA . ALA A 1 119 ? 14.724 1.859 -23.897 1.00 93.69 119 ALA A CA 1
ATOM 903 C C . ALA A 1 119 ? 14.000 3.017 -23.184 1.00 93.69 119 ALA A C 1
ATOM 905 O O . ALA A 1 119 ? 13.195 2.779 -22.278 1.00 93.69 119 ALA A O 1
ATOM 906 N N . ALA A 1 120 ? 14.230 4.265 -23.609 1.00 94.44 120 ALA A N 1
ATOM 907 C CA . ALA A 1 120 ? 13.514 5.429 -23.090 1.00 94.44 120 ALA A CA 1
ATOM 908 C C . ALA A 1 120 ? 12.024 5.380 -23.448 1.00 94.44 120 ALA A C 1
ATOM 910 O O . ALA A 1 120 ? 11.194 5.677 -22.593 1.00 94.44 120 ALA A O 1
ATOM 911 N N . SER A 1 121 ? 11.673 4.957 -24.668 1.00 94.44 121 SER A N 1
ATOM 912 C CA . SER A 1 121 ? 10.275 4.814 -25.092 1.00 94.44 121 SER A CA 1
ATOM 913 C C . SER A 1 121 ? 9.529 3.766 -24.264 1.00 94.44 121 SER A C 1
ATOM 915 O O . SER A 1 121 ? 8.424 4.037 -23.793 1.00 94.44 121 SER A O 1
ATOM 917 N N . TRP A 1 122 ? 10.157 2.620 -23.980 1.00 94.19 122 TRP A N 1
ATOM 918 C CA . TRP A 1 122 ? 9.579 1.605 -23.102 1.00 94.19 122 TRP A CA 1
ATOM 919 C C . TRP A 1 122 ? 9.429 2.109 -21.670 1.00 94.19 122 TRP A C 1
ATOM 921 O O . TRP A 1 122 ? 8.375 1.948 -21.060 1.00 94.19 122 TRP A O 1
ATOM 931 N N . GLY A 1 123 ? 10.466 2.750 -21.125 1.00 91.31 123 GLY A N 1
ATOM 932 C CA . GLY A 1 123 ? 10.413 3.312 -19.779 1.00 91.31 123 GLY A CA 1
ATOM 933 C C . GLY A 1 123 ? 9.363 4.419 -19.637 1.00 91.31 123 GLY A C 1
ATOM 934 O O . GLY A 1 123 ? 8.668 4.468 -18.624 1.00 91.31 123 GLY A O 1
ATOM 935 N N . LEU A 1 124 ? 9.197 5.267 -20.657 1.00 91.75 124 LEU A N 1
ATOM 936 C CA . LEU A 1 124 ? 8.185 6.321 -20.674 1.00 91.75 124 LEU A CA 1
ATOM 937 C C . LEU A 1 124 ? 6.781 5.728 -20.803 1.00 91.75 124 LEU A C 1
ATOM 939 O O . LEU A 1 124 ? 5.896 6.124 -20.054 1.00 91.75 124 LEU A O 1
ATOM 943 N N . GLY A 1 125 ? 6.588 4.748 -21.690 1.00 90.94 125 GLY A N 1
ATOM 944 C CA . GLY A 1 125 ? 5.326 4.022 -21.825 1.00 90.94 125 GLY A CA 1
ATOM 945 C C . GLY A 1 125 ? 4.920 3.342 -20.517 1.00 90.94 125 GLY A C 1
ATOM 946 O O . GLY A 1 125 ? 3.799 3.526 -20.051 1.00 90.94 125 GLY A O 1
ATOM 947 N N . ALA A 1 126 ? 5.855 2.649 -19.862 1.00 87.00 126 ALA A N 1
ATOM 948 C CA . ALA A 1 126 ? 5.626 2.045 -18.554 1.00 87.00 126 ALA A CA 1
ATOM 949 C C . ALA A 1 126 ? 5.282 3.094 -17.483 1.00 87.00 126 ALA A C 1
ATOM 951 O O . ALA A 1 126 ? 4.348 2.891 -16.712 1.00 87.00 126 ALA A O 1
ATOM 952 N N . ALA A 1 127 ? 5.984 4.233 -17.452 1.00 85.75 127 ALA A N 1
ATOM 953 C CA . ALA A 1 127 ? 5.700 5.316 -16.512 1.00 85.75 127 ALA A CA 1
ATOM 954 C C . ALA A 1 127 ? 4.331 5.971 -16.764 1.00 85.75 127 ALA A C 1
ATOM 956 O O . ALA A 1 127 ? 3.621 6.277 -15.809 1.00 85.75 127 ALA A O 1
ATOM 957 N N . LEU A 1 128 ? 3.937 6.164 -18.026 1.00 86.56 128 LEU A N 1
ATOM 958 C CA . LEU A 1 128 ? 2.627 6.702 -18.397 1.00 86.56 128 LEU A CA 1
ATOM 959 C C . LEU A 1 128 ? 1.506 5.735 -18.027 1.00 86.56 128 LEU A C 1
ATOM 961 O O . LEU A 1 128 ? 0.558 6.150 -17.368 1.00 86.56 128 LEU A O 1
ATOM 965 N N . MET A 1 129 ? 1.643 4.451 -18.367 1.00 84.38 129 MET A N 1
ATOM 966 C CA . MET A 1 129 ? 0.684 3.420 -17.960 1.00 84.38 129 MET A CA 1
ATOM 967 C C . MET A 1 129 ? 0.584 3.349 -16.440 1.00 84.38 129 MET A C 1
ATOM 969 O O . MET A 1 129 ? -0.516 3.320 -15.900 1.00 84.38 129 MET A O 1
ATOM 973 N N . GLN A 1 130 ? 1.716 3.420 -15.734 1.00 80.56 130 GLN A N 1
ATOM 974 C CA . GLN A 1 130 ? 1.713 3.502 -14.281 1.00 80.56 130 GLN A CA 1
ATOM 975 C C . GLN A 1 130 ? 0.939 4.733 -13.808 1.00 80.56 130 GLN A C 1
ATOM 977 O O . GLN A 1 130 ? 0.114 4.590 -12.920 1.00 80.56 130 GLN A O 1
ATOM 982 N N . ILE A 1 131 ? 1.158 5.926 -14.371 1.00 81.38 131 ILE A N 1
ATOM 983 C CA . ILE A 1 131 ? 0.434 7.151 -13.986 1.00 81.38 131 ILE A CA 1
ATOM 984 C C . ILE A 1 131 ? -1.071 7.013 -14.225 1.00 81.38 131 ILE A C 1
ATOM 986 O O . ILE A 1 131 ? -1.831 7.396 -13.344 1.00 81.38 131 ILE A O 1
ATOM 990 N N . VAL A 1 132 ? -1.484 6.450 -15.363 1.00 80.50 132 VAL A N 1
ATOM 991 C CA . VAL A 1 132 ? -2.897 6.231 -15.707 1.00 80.50 132 VAL A CA 1
ATOM 992 C C . VAL A 1 132 ? -3.541 5.222 -14.755 1.00 80.50 132 VAL A C 1
ATOM 994 O O . VAL A 1 132 ? -4.574 5.513 -14.167 1.00 80.50 132 VAL A O 1
ATOM 997 N N . PHE A 1 133 ? -2.911 4.069 -14.524 1.00 71.81 133 PHE A N 1
ATOM 998 C CA . PHE A 1 133 ? -3.462 3.030 -13.642 1.00 71.81 133 PHE A CA 1
ATOM 999 C C . PHE A 1 133 ? -3.361 3.343 -12.151 1.00 71.81 133 PHE A C 1
ATOM 1001 O O . PHE A 1 133 ? -4.004 2.692 -11.338 1.00 71.81 133 PHE A O 1
ATOM 1008 N N . SER A 1 134 ? -2.541 4.320 -11.781 1.00 69.75 134 SER A N 1
ATOM 1009 C CA . SER A 1 134 ? -2.451 4.820 -10.408 1.00 69.75 134 SER A CA 1
ATOM 1010 C C . SER A 1 134 ? -3.089 6.198 -10.275 1.00 69.75 134 SER A C 1
ATOM 1012 O O . SER A 1 134 ? -2.778 6.947 -9.348 1.00 69.75 134 SER A O 1
ATOM 1014 N N . GLU A 1 135 ? -3.939 6.575 -11.224 1.00 73.69 135 GLU A N 1
ATOM 1015 C CA . GLU A 1 135 ? -4.843 7.684 -11.011 1.00 73.69 135 GLU A CA 1
ATOM 1016 C C . GLU A 1 135 ? -5.883 7.293 -9.963 1.00 73.69 135 GLU A C 1
ATOM 1018 O O . GLU A 1 135 ? -6.324 6.146 -9.893 1.00 73.69 135 GLU A O 1
ATOM 1023 N N . ARG A 1 136 ? -6.251 8.257 -9.114 1.00 72.25 136 ARG A N 1
ATOM 1024 C CA . ARG A 1 136 ? -7.255 8.041 -8.080 1.00 72.25 136 ARG A CA 1
ATOM 1025 C C . ARG A 1 136 ? -8.578 7.663 -8.741 1.00 72.25 136 ARG A C 1
ATOM 1027 O O . ARG A 1 136 ? -9.204 8.489 -9.410 1.00 72.25 136 ARG A O 1
ATOM 1034 N N . LEU A 1 137 ? -9.013 6.434 -8.489 1.00 75.31 137 LEU A N 1
ATOM 1035 C CA . LEU A 1 137 ? -10.372 6.009 -8.763 1.00 75.31 137 LEU A CA 1
ATOM 1036 C C . LEU A 1 137 ? -11.300 6.802 -7.836 1.00 75.31 137 LEU A C 1
ATOM 1038 O O . LEU A 1 137 ? -11.249 6.647 -6.619 1.00 75.31 137 LEU A O 1
ATOM 1042 N N . HIS A 1 138 ? -12.103 7.697 -8.407 1.00 77.12 138 HIS A N 1
ATOM 1043 C CA . HIS A 1 138 ? -13.152 8.383 -7.661 1.00 77.12 138 HIS A CA 1
ATOM 1044 C C . HIS A 1 138 ? -14.388 7.503 -7.723 1.00 77.12 138 HIS A C 1
ATOM 1046 O O . HIS A 1 138 ? -15.057 7.449 -8.752 1.00 77.12 138 HIS A O 1
ATOM 1052 N N . VAL A 1 139 ? -14.637 6.782 -6.633 1.00 81.00 139 VAL A N 1
ATOM 1053 C CA . VAL A 1 139 ? -15.710 5.786 -6.564 1.00 81.00 139 VAL A CA 1
ATOM 1054 C C . VAL A 1 139 ? -17.098 6.439 -6.601 1.00 81.00 139 VAL A C 1
ATOM 1056 O O . VAL A 1 139 ? -18.037 5.850 -7.122 1.00 81.00 139 VAL A O 1
ATOM 1059 N N . ALA A 1 140 ? -17.206 7.676 -6.115 1.00 84.44 140 ALA A N 1
ATOM 1060 C CA . ALA A 1 140 ? -18.421 8.478 -6.179 1.00 84.44 140 ALA A CA 1
ATOM 1061 C C . ALA A 1 140 ? -18.094 9.938 -6.504 1.00 84.44 140 ALA A C 1
ATOM 1063 O O . ALA A 1 140 ? -17.037 10.456 -6.113 1.00 84.44 140 ALA A O 1
ATOM 1064 N N . ARG A 1 141 ? -19.015 10.603 -7.201 1.00 84.50 141 ARG A N 1
ATOM 1065 C CA . ARG A 1 141 ? -18.997 12.040 -7.481 1.00 84.50 141 ARG A CA 1
ATOM 1066 C C . ARG A 1 141 ? -19.970 12.761 -6.552 1.00 84.50 141 ARG A C 1
ATOM 1068 O O . ARG A 1 141 ? -20.907 12.176 -6.016 1.00 84.50 141 ARG A O 1
ATOM 1075 N N . ALA A 1 142 ? -19.728 14.051 -6.339 1.00 82.25 142 ALA A N 1
ATOM 1076 C CA . ALA A 1 142 ? -20.630 14.873 -5.545 1.00 82.25 142 ALA A CA 1
ATOM 1077 C C . ALA A 1 142 ? -22.030 14.890 -6.184 1.00 82.25 142 ALA A C 1
ATOM 1079 O O . ALA A 1 142 ? -22.166 15.230 -7.359 1.00 82.25 142 ALA A O 1
ATOM 1080 N N . GLY A 1 143 ? -23.050 14.537 -5.399 1.00 82.00 143 GLY A N 1
ATOM 1081 C CA . GLY A 1 143 ? -24.446 14.491 -5.846 1.00 82.00 143 GLY A CA 1
ATOM 1082 C C . GLY A 1 143 ? -24.965 13.101 -6.222 1.00 82.00 143 GLY A C 1
ATOM 1083 O O . GLY A 1 143 ? -26.156 12.981 -6.501 1.00 82.00 143 GLY A O 1
ATOM 1084 N N . ASP A 1 144 ? -24.126 12.061 -6.191 1.00 89.38 144 ASP A N 1
ATOM 1085 C CA . ASP A 1 144 ? -24.601 10.685 -6.366 1.00 89.38 144 ASP A CA 1
ATOM 1086 C C . ASP A 1 144 ? -25.542 10.283 -5.206 1.00 89.38 144 ASP A C 1
ATOM 1088 O O . ASP A 1 144 ? -25.264 10.623 -4.054 1.00 89.38 144 ASP A O 1
ATOM 1092 N N . PRO A 1 145 ? -26.649 9.559 -5.469 1.00 87.44 145 PRO A N 1
ATOM 1093 C CA . PRO A 1 145 ? -27.650 9.235 -4.446 1.00 87.44 145 PRO A CA 1
ATOM 1094 C C . PRO A 1 145 ? -27.126 8.274 -3.370 1.00 87.44 145 PRO A C 1
ATOM 1096 O O . PRO A 1 145 ? -27.565 8.345 -2.226 1.00 87.44 145 PRO A O 1
ATOM 1099 N N . ASP A 1 146 ? -26.177 7.404 -3.724 1.00 90.44 146 ASP A N 1
ATOM 1100 C CA . ASP A 1 146 ? -25.487 6.506 -2.799 1.00 90.44 146 ASP A CA 1
ATOM 1101 C C . ASP A 1 146 ? -23.977 6.492 -3.105 1.00 90.44 146 ASP A C 1
ATOM 1103 O O . ASP A 1 146 ? -23.527 5.769 -4.000 1.00 90.44 146 ASP A O 1
ATOM 1107 N N . PRO A 1 147 ? -23.166 7.290 -2.384 1.00 91.19 147 PRO A N 1
ATOM 1108 C CA . PRO A 1 147 ? -21.721 7.325 -2.595 1.00 91.19 147 PRO A CA 1
ATOM 1109 C C . PRO A 1 147 ? -20.979 6.097 -2.050 1.00 91.19 147 PRO A C 1
ATOM 1111 O O . PRO A 1 147 ? -19.792 5.933 -2.350 1.00 91.19 147 PRO A O 1
ATOM 1114 N N . ASN A 1 148 ? -21.629 5.265 -1.229 1.00 92.69 148 ASN A N 1
ATOM 1115 C CA . ASN A 1 148 ? -20.997 4.131 -0.553 1.00 92.69 148 ASN A CA 1
ATOM 1116 C C . ASN A 1 148 ? -21.282 2.802 -1.255 1.00 92.69 148 ASN A C 1
ATOM 1118 O O . ASN A 1 148 ? -20.441 1.907 -1.192 1.00 92.69 148 ASN A O 1
ATOM 1122 N N . GLY A 1 149 ? -22.397 2.682 -1.977 1.00 93.19 149 GLY A N 1
ATOM 1123 C CA . GLY A 1 149 ? -22.753 1.488 -2.746 1.00 93.19 149 GLY A CA 1
ATOM 1124 C C . GLY A 1 149 ? -21.627 0.981 -3.659 1.00 93.19 149 GLY A C 1
ATOM 1125 O O . GLY A 1 149 ? -21.198 -0.165 -3.498 1.00 93.19 149 GLY A O 1
ATOM 1126 N N . PRO A 1 150 ? -21.063 1.813 -4.561 1.00 93.62 150 PRO A N 1
ATOM 1127 C CA . PRO A 1 150 ? -19.967 1.384 -5.428 1.00 93.62 150 PRO A CA 1
ATOM 1128 C C . PRO A 1 150 ? -18.692 1.034 -4.645 1.00 93.62 150 PRO A C 1
ATOM 1130 O O . PRO A 1 150 ? -17.973 0.111 -5.016 1.00 93.62 150 PRO A O 1
ATOM 1133 N N . LEU A 1 151 ? -18.427 1.709 -3.520 1.00 94.44 151 LEU A N 1
ATOM 1134 C CA . LEU A 1 151 ? -17.276 1.408 -2.662 1.00 94.44 151 LEU A CA 1
ATOM 1135 C C . LEU A 1 151 ? -17.402 0.016 -2.040 1.00 94.44 151 LEU A C 1
ATOM 1137 O O . LEU A 1 151 ? -16.465 -0.776 -2.103 1.00 94.44 151 LEU A O 1
ATOM 1141 N N . LEU A 1 152 ? -18.563 -0.296 -1.468 1.00 95.56 152 LEU A N 1
ATOM 1142 C CA . LEU A 1 152 ? -18.834 -1.593 -0.853 1.00 95.56 152 LEU A CA 1
ATOM 1143 C C . LEU A 1 152 ? -18.865 -2.720 -1.895 1.00 95.56 152 LEU A C 1
ATOM 1145 O O . LEU A 1 152 ? -18.383 -3.823 -1.624 1.00 95.56 152 LEU A O 1
ATOM 1149 N N . ALA A 1 153 ? -19.365 -2.444 -3.101 1.00 95.25 153 ALA A N 1
ATOM 1150 C CA . ALA A 1 153 ? -19.315 -3.382 -4.219 1.00 95.25 153 ALA A CA 1
ATOM 1151 C C . ALA A 1 153 ? -17.866 -3.726 -4.608 1.00 95.25 153 ALA A C 1
ATOM 1153 O O . ALA A 1 153 ? -17.530 -4.899 -4.760 1.00 95.25 153 ALA A O 1
ATOM 1154 N N . GLU A 1 154 ? -16.975 -2.735 -4.693 1.00 94.12 154 GLU A N 1
ATOM 1155 C CA . GLU A 1 154 ? -15.568 -2.984 -5.030 1.00 94.12 154 GLU A CA 1
ATOM 1156 C C . GLU A 1 154 ? -14.795 -3.665 -3.892 1.00 94.12 154 GLU A C 1
ATOM 1158 O O . GLU A 1 154 ? -13.975 -4.547 -4.157 1.00 94.12 154 GLU A O 1
ATOM 1163 N N . LEU A 1 155 ? -15.081 -3.330 -2.627 1.00 94.31 155 LEU A N 1
ATOM 1164 C CA . LEU A 1 155 ? -14.485 -4.005 -1.464 1.00 94.31 155 LEU A CA 1
ATOM 1165 C C . LEU A 1 155 ? -14.913 -5.475 -1.357 1.00 94.31 155 LEU A C 1
ATOM 1167 O O . LEU A 1 155 ? -14.120 -6.319 -0.948 1.00 94.31 155 LEU A O 1
ATOM 1171 N N . SER A 1 156 ? -16.145 -5.794 -1.760 1.00 93.62 156 SER A N 1
ATOM 1172 C CA . SER A 1 156 ? -16.649 -7.174 -1.817 1.00 93.62 156 SER A CA 1
ATOM 1173 C C . SER A 1 156 ? -16.262 -7.922 -3.098 1.00 93.62 156 SER A C 1
ATOM 1175 O O . SER A 1 156 ? -16.434 -9.140 -3.172 1.00 93.62 156 SER A O 1
ATOM 1177 N N . SER A 1 157 ? -15.704 -7.231 -4.098 1.00 93.44 157 SER A N 1
ATOM 1178 C CA . SER A 1 157 ? -15.267 -7.849 -5.351 1.00 93.44 157 SER A CA 1
ATOM 1179 C C . SER A 1 157 ? -14.107 -8.825 -5.126 1.00 93.44 157 SER A C 1
ATOM 1181 O O . SER A 1 157 ? -13.300 -8.651 -4.220 1.00 93.44 157 SER A O 1
ATOM 1183 N N . GLY A 1 158 ? -13.952 -9.838 -5.984 1.00 91.06 158 GLY A N 1
ATOM 1184 C CA . GLY A 1 158 ? -12.778 -10.728 -5.954 1.00 91.06 158 GLY A CA 1
ATOM 1185 C C . GLY A 1 158 ? -11.499 -10.103 -6.532 1.00 91.06 158 GLY A C 1
ATOM 1186 O O . GLY A 1 158 ? -10.463 -10.766 -6.592 1.00 91.06 158 GLY A O 1
ATOM 1187 N N . ASN A 1 159 ? -11.558 -8.854 -7.008 1.00 89.38 159 ASN A N 1
ATOM 1188 C CA . ASN A 1 159 ? -10.446 -8.202 -7.685 1.00 89.38 159 ASN A CA 1
ATOM 1189 C C . ASN A 1 159 ? -9.611 -7.390 -6.688 1.00 89.38 159 ASN A C 1
ATOM 1191 O O . ASN A 1 159 ? -9.958 -6.265 -6.332 1.00 89.38 159 ASN A O 1
ATOM 1195 N N . THR A 1 160 ? -8.465 -7.940 -6.282 1.00 87.00 160 THR A N 1
ATOM 1196 C CA . THR A 1 160 ? -7.580 -7.319 -5.285 1.00 87.00 160 THR A CA 1
ATOM 1197 C C . THR A 1 160 ? -7.114 -5.920 -5.682 1.00 87.00 160 THR A C 1
ATOM 1199 O O . THR A 1 160 ? -6.983 -5.062 -4.817 1.00 87.00 160 THR A O 1
ATOM 1202 N N . LEU A 1 161 ? -6.908 -5.659 -6.980 1.00 83.62 161 LEU A N 1
ATOM 1203 C CA . LEU A 1 161 ? -6.502 -4.337 -7.462 1.00 83.62 161 LEU A CA 1
ATOM 1204 C C . LEU A 1 161 ? -7.605 -3.297 -7.230 1.00 83.62 161 LEU A C 1
ATOM 1206 O O . LEU A 1 161 ? -7.318 -2.182 -6.802 1.00 83.62 161 LEU A O 1
ATOM 1210 N N . MET A 1 162 ? -8.859 -3.659 -7.505 1.00 87.12 162 MET A N 1
ATOM 1211 C CA . MET A 1 162 ? -9.994 -2.755 -7.308 1.00 87.12 162 MET A CA 1
ATOM 1212 C C . MET A 1 162 ? -10.270 -2.520 -5.828 1.00 87.12 162 MET A C 1
ATOM 1214 O O . MET A 1 162 ? -10.466 -1.375 -5.429 1.00 87.12 162 MET A O 1
ATOM 1218 N N . GLN A 1 163 ? -10.176 -3.566 -5.003 1.00 91.56 163 GLN A N 1
ATOM 1219 C CA . GLN A 1 163 ? -10.234 -3.433 -3.547 1.00 91.56 163 GLN A CA 1
ATOM 1220 C C . GLN A 1 163 ? -9.170 -2.459 -3.025 1.00 91.56 163 GLN A C 1
ATOM 1222 O O . GLN A 1 163 ? -9.466 -1.591 -2.211 1.00 91.56 163 GLN A O 1
ATOM 1227 N N . ASP A 1 164 ? -7.932 -2.573 -3.507 1.00 89.44 164 ASP A N 1
ATOM 1228 C CA . ASP A 1 164 ? -6.820 -1.716 -3.095 1.00 89.44 164 ASP A CA 1
ATOM 1229 C C . ASP A 1 164 ? -7.040 -0.251 -3.514 1.00 89.44 164 ASP A C 1
ATOM 1231 O O . ASP A 1 164 ? -6.802 0.671 -2.731 1.00 89.44 164 ASP A O 1
ATOM 1235 N N . LEU A 1 165 ? -7.563 -0.012 -4.721 1.00 87.12 165 LEU A N 1
ATOM 1236 C CA . LEU A 1 165 ? -7.929 1.333 -5.180 1.00 87.12 165 LEU A CA 1
ATOM 1237 C C . LEU A 1 165 ? -9.111 1.918 -4.390 1.00 87.12 165 LEU A C 1
ATOM 1239 O O . LEU A 1 165 ? -9.088 3.105 -4.058 1.00 87.12 165 LEU A O 1
ATOM 1243 N N . ALA A 1 166 ? -10.104 1.096 -4.048 1.00 92.06 166 ALA A N 1
ATOM 1244 C CA . ALA A 1 166 ? -11.236 1.473 -3.205 1.00 92.06 166 ALA A CA 1
ATOM 1245 C C . ALA A 1 166 ? -10.785 1.835 -1.780 1.00 92.06 166 ALA A C 1
ATOM 1247 O O . ALA A 1 166 ? -11.183 2.870 -1.246 1.00 92.06 166 ALA A O 1
ATOM 1248 N N . LEU A 1 167 ? -9.892 1.039 -1.183 1.00 93.56 167 LEU A N 1
ATOM 1249 C CA . LEU A 1 167 ? -9.303 1.310 0.132 1.00 93.56 167 LEU A CA 1
ATOM 1250 C C . LEU A 1 167 ? -8.481 2.594 0.147 1.00 93.56 167 LEU A C 1
ATOM 1252 O O . LEU A 1 167 ? -8.570 3.377 1.094 1.00 93.56 167 LEU A O 1
ATOM 1256 N N . LEU A 1 168 ? -7.694 2.828 -0.902 1.00 91.94 168 LEU A N 1
ATOM 1257 C CA . LEU A 1 168 ? -6.986 4.086 -1.067 1.00 91.94 168 LEU A CA 1
ATOM 1258 C C . LEU A 1 168 ? -7.969 5.257 -1.122 1.00 91.94 168 LEU A C 1
ATOM 1260 O O . LEU A 1 168 ? -7.782 6.217 -0.379 1.00 91.94 168 LEU A O 1
ATOM 1264 N N . ASP A 1 169 ? -8.987 5.202 -1.988 1.00 91.75 169 ASP A N 1
ATOM 1265 C CA . ASP A 1 169 ? -9.969 6.284 -2.103 1.00 91.75 169 ASP A CA 1
ATOM 1266 C C . ASP A 1 169 ? -10.635 6.560 -0.754 1.00 91.75 169 ASP A C 1
ATOM 1268 O O . ASP A 1 169 ? -10.665 7.714 -0.322 1.00 91.75 169 ASP A O 1
ATOM 1272 N N . LEU A 1 170 ? -11.042 5.501 -0.047 1.00 94.31 170 LEU A N 1
ATOM 1273 C CA . LEU A 1 170 ? -11.604 5.580 1.295 1.00 94.31 170 LEU A CA 1
ATOM 1274 C C . LEU A 1 170 ? -10.654 6.264 2.282 1.00 94.31 170 LEU A C 1
ATOM 1276 O O . LEU A 1 170 ? -11.068 7.181 2.988 1.00 94.31 170 LEU A O 1
ATOM 1280 N N . ALA A 1 171 ? -9.383 5.861 2.329 1.00 94.56 171 ALA A N 1
ATOM 1281 C CA . ALA A 1 171 ? -8.397 6.458 3.228 1.00 94.56 171 ALA A CA 1
ATOM 1282 C C . ALA A 1 171 ? -8.205 7.960 2.954 1.00 94.56 171 ALA A C 1
ATOM 1284 O O . ALA A 1 171 ? -8.003 8.741 3.882 1.00 94.56 171 ALA A O 1
ATOM 1285 N N . LEU A 1 172 ? -8.308 8.391 1.693 1.00 91.94 172 LEU A N 1
ATOM 1286 C CA . LEU A 1 172 ? -8.219 9.809 1.332 1.00 91.94 172 LEU A CA 1
ATOM 1287 C C . LEU A 1 172 ? -9.492 10.574 1.621 1.00 91.94 172 LEU A C 1
ATOM 1289 O O . LEU A 1 172 ? -9.413 11.704 2.096 1.00 91.94 172 LEU A O 1
ATOM 1293 N N . THR A 1 173 ? -10.658 9.977 1.389 1.00 93.19 173 THR A N 1
ATOM 1294 C CA . THR A 1 173 ? -11.915 10.581 1.830 1.00 93.19 173 THR A CA 1
ATOM 1295 C C . THR A 1 173 ? -12.008 10.651 3.343 1.00 93.19 173 THR A C 1
ATOM 1297 O O . THR A 1 173 ? -12.573 11.609 3.846 1.00 93.19 173 THR A O 1
ATOM 1300 N N . ALA A 1 174 ? -11.429 9.699 4.074 1.00 95.06 174 ALA A N 1
ATOM 1301 C CA . ALA A 1 174 ? -11.431 9.685 5.531 1.00 95.06 174 ALA A CA 1
ATOM 1302 C C . ALA A 1 174 ? -10.606 10.847 6.116 1.00 95.06 174 ALA A C 1
ATOM 1304 O O . ALA A 1 174 ? -10.967 11.396 7.149 1.00 95.06 174 ALA A O 1
ATOM 1305 N N . GLU A 1 175 ? -9.528 11.258 5.442 1.00 93.38 175 GLU A N 1
ATOM 1306 C CA . GLU A 1 175 ? -8.604 12.288 5.940 1.00 93.38 175 GLU A CA 1
ATOM 1307 C C . GLU A 1 175 ? -8.798 13.686 5.333 1.00 93.38 175 GLU A C 1
ATOM 1309 O O . GLU A 1 175 ? -8.341 14.675 5.905 1.00 93.38 175 GLU A O 1
ATOM 1314 N N . ALA A 1 176 ? -9.426 13.801 4.161 1.00 92.44 176 ALA A N 1
ATOM 1315 C CA . ALA A 1 176 ? -9.539 15.077 3.462 1.00 92.44 176 ALA A CA 1
ATOM 1316 C C . ALA A 1 176 ? -10.522 16.042 4.148 1.00 92.44 176 ALA A C 1
ATOM 1318 O O . ALA A 1 176 ? -11.624 15.672 4.535 1.00 92.44 176 ALA A O 1
ATOM 1319 N N . SER A 1 177 ? -10.183 17.327 4.219 1.00 91.00 177 SER A N 1
ATOM 1320 C CA . SER A 1 177 ? -11.066 18.373 4.768 1.00 91.00 177 SER A CA 1
ATOM 1321 C C . SER A 1 177 ? -12.020 18.991 3.732 1.00 91.00 177 SER A C 1
ATOM 1323 O O . SER A 1 177 ? -12.800 19.899 4.050 1.00 91.00 177 SER A O 1
ATOM 1325 N N . THR A 1 178 ? -11.980 18.511 2.484 1.00 91.62 178 THR A N 1
ATOM 1326 C CA . THR A 1 178 ? -12.801 19.039 1.388 1.00 91.62 178 THR A CA 1
ATOM 1327 C C . THR A 1 178 ? -14.296 18.836 1.667 1.00 91.62 178 THR A C 1
ATOM 1329 O O . THR A 1 178 ? -14.678 17.874 2.340 1.00 91.62 178 THR A O 1
ATOM 1332 N N . PRO A 1 179 ? -15.172 19.733 1.176 1.00 91.75 179 PRO A N 1
ATOM 1333 C CA . PRO A 1 179 ? -16.618 19.591 1.362 1.00 91.75 179 PRO A CA 1
ATOM 1334 C C . PRO A 1 179 ? -17.153 18.285 0.756 1.00 91.75 179 PRO A C 1
ATOM 1336 O O . PRO A 1 179 ? -18.007 17.641 1.354 1.00 91.75 179 PRO A O 1
ATOM 1339 N N . GLU A 1 180 ? -16.595 17.844 -0.373 1.00 91.12 180 GLU A N 1
ATOM 1340 C CA . GLU A 1 180 ? -16.939 16.560 -0.998 1.00 91.12 180 GLU A CA 1
ATOM 1341 C C . GLU A 1 180 ? -16.592 15.364 -0.102 1.00 91.12 180 GLU A C 1
ATOM 1343 O O . GLU A 1 180 ? -17.384 14.432 0.024 1.00 91.12 180 GLU A O 1
ATOM 1348 N N . ALA A 1 181 ? -15.427 15.390 0.556 1.00 92.62 181 ALA A N 1
ATOM 1349 C CA . ALA A 1 181 ? -15.025 14.330 1.474 1.00 92.62 181 ALA A CA 1
ATOM 1350 C C . ALA A 1 181 ? -15.923 14.291 2.717 1.00 92.62 181 ALA A C 1
ATOM 1352 O O . ALA A 1 181 ? -16.344 13.210 3.120 1.00 92.62 181 ALA A O 1
ATOM 1353 N N . ARG A 1 182 ? -16.277 15.461 3.267 1.00 93.62 182 ARG A N 1
ATOM 1354 C CA . ARG A 1 182 ? -17.248 15.587 4.367 1.00 93.62 182 ARG A CA 1
ATOM 1355 C C . ARG A 1 182 ? -18.616 15.022 3.998 1.00 93.62 182 ARG A C 1
ATOM 1357 O O . ARG A 1 182 ? -19.204 14.293 4.784 1.00 93.62 182 ARG A O 1
ATOM 1364 N N . TRP A 1 183 ? -19.107 15.313 2.795 1.00 93.50 183 TRP A N 1
ATOM 1365 C CA . TRP A 1 183 ? -20.366 14.747 2.311 1.00 93.50 183 TRP A CA 1
ATOM 1366 C C . TRP A 1 183 ? -20.305 13.214 2.214 1.00 93.50 183 TRP A C 1
ATOM 1368 O O . TRP A 1 183 ? -21.191 12.539 2.735 1.00 93.50 183 TRP A O 1
ATOM 1378 N N . ARG A 1 184 ? -19.236 12.652 1.629 1.00 93.69 184 ARG A N 1
ATOM 1379 C CA . ARG A 1 184 ? -19.068 11.189 1.522 1.00 93.69 184 ARG A CA 1
ATOM 1380 C C . ARG A 1 184 ? -18.959 10.506 2.884 1.00 93.69 184 ARG A C 1
ATOM 1382 O O . ARG A 1 184 ? -19.575 9.468 3.086 1.00 93.69 184 ARG A O 1
ATOM 1389 N N . ARG A 1 185 ? -18.208 11.080 3.827 1.00 95.06 185 ARG A N 1
ATOM 1390 C CA . ARG A 1 185 ? -18.115 10.552 5.197 1.00 95.06 185 ARG A CA 1
ATOM 1391 C C . ARG A 1 185 ? -19.440 10.655 5.941 1.00 95.06 185 ARG A C 1
ATOM 1393 O O . ARG A 1 185 ? -19.856 9.676 6.543 1.00 95.06 185 ARG A O 1
ATOM 1400 N N . GLY A 1 186 ? -20.143 11.780 5.826 1.00 94.00 186 GLY A N 1
ATOM 1401 C CA . GLY A 1 186 ? -21.493 11.926 6.370 1.00 94.00 186 GLY A CA 1
ATOM 1402 C C . GLY A 1 186 ? -22.457 10.866 5.829 1.00 94.00 186 GLY A C 1
ATOM 1403 O O . GLY A 1 186 ? -23.272 10.343 6.580 1.00 94.00 186 GLY A O 1
ATOM 1404 N N . ALA A 1 187 ? -22.314 10.469 4.559 1.00 94.56 187 ALA A N 1
ATOM 1405 C CA . ALA A 1 187 ? -23.102 9.382 3.982 1.00 94.56 187 ALA A CA 1
ATOM 1406 C C . ALA A 1 187 ? -22.800 8.002 4.602 1.00 94.56 187 ALA A C 1
ATOM 1408 O O . ALA A 1 187 ? -23.669 7.135 4.589 1.00 94.56 187 ALA A O 1
ATOM 1409 N N . VAL A 1 188 ? -21.603 7.775 5.166 1.00 96.06 1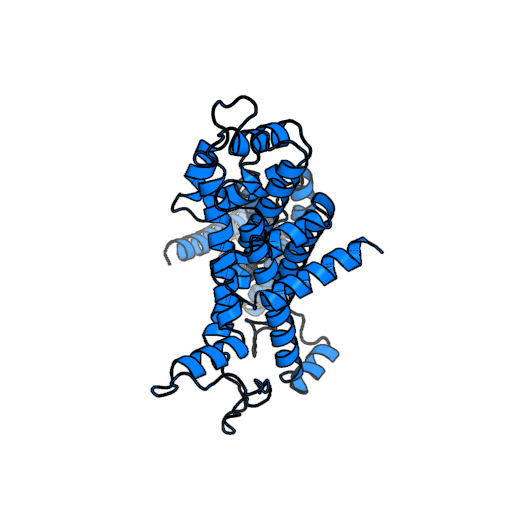88 VAL A N 1
ATOM 1410 C CA . VAL A 1 188 ? -21.284 6.534 5.912 1.00 96.06 188 VAL A CA 1
ATOM 1411 C C . VAL A 1 188 ? -22.126 6.427 7.186 1.00 96.06 188 VAL A C 1
ATOM 1413 O O . VAL A 1 188 ? -22.527 5.329 7.567 1.00 96.06 188 VAL A O 1
ATOM 1416 N N . PHE A 1 189 ? -22.427 7.568 7.808 1.00 96.44 189 PHE A N 1
ATOM 1417 C CA . PHE A 1 189 ? -23.201 7.678 9.046 1.00 96.44 189 PHE A CA 1
ATOM 1418 C C . PHE A 1 189 ? -24.675 8.041 8.814 1.00 96.44 189 PHE A C 1
ATOM 1420 O O . PHE A 1 189 ? -25.378 8.364 9.764 1.00 96.44 189 PHE A O 1
ATOM 1427 N N . ALA A 1 190 ? -25.154 8.043 7.565 1.00 94.00 190 ALA A N 1
ATOM 1428 C CA . ALA A 1 190 ? -26.510 8.495 7.247 1.00 94.00 190 ALA A CA 1
ATOM 1429 C C . ALA A 1 190 ? -27.609 7.538 7.741 1.00 94.00 190 ALA A C 1
ATOM 1431 O O . ALA A 1 190 ? -28.750 7.958 7.910 1.00 94.00 190 ALA A O 1
ATOM 1432 N N . ASP A 1 191 ? -27.270 6.268 7.959 1.00 93.50 191 ASP A N 1
ATOM 1433 C CA . ASP A 1 191 ? -28.170 5.237 8.474 1.00 93.50 191 ASP A CA 1
ATOM 1434 C C . ASP A 1 191 ? -27.982 5.077 9.989 1.00 93.50 191 ASP A C 1
ATOM 1436 O O . ASP A 1 191 ? -26.911 4.668 10.437 1.00 93.50 191 ASP A O 1
ATOM 1440 N N . GLU A 1 192 ? -29.041 5.345 10.761 1.00 93.69 192 GLU A N 1
ATOM 1441 C CA . GLU A 1 192 ? -29.092 5.181 12.224 1.00 93.69 192 GLU A CA 1
ATOM 1442 C C . GLU A 1 192 ? -28.673 3.783 12.684 1.00 93.69 192 GLU A C 1
ATOM 1444 O O . GLU A 1 192 ? -28.084 3.622 13.751 1.00 93.69 192 GLU A O 1
ATOM 1449 N N . SER A 1 193 ? -28.966 2.756 11.882 1.00 93.56 193 SER A N 1
ATOM 1450 C CA . SER A 1 193 ? -28.627 1.377 12.224 1.00 93.56 193 SER A CA 1
ATOM 1451 C C . SER A 1 193 ? -27.165 1.023 11.939 1.00 93.56 193 SER A C 1
ATOM 1453 O O . SER A 1 193 ? -26.706 -0.047 12.345 1.00 93.56 193 SER A O 1
ATOM 1455 N N . GLY A 1 194 ? -26.450 1.875 11.195 1.00 92.69 194 GLY A N 1
ATOM 1456 C CA . GLY A 1 194 ? -25.093 1.635 10.708 1.00 92.69 194 GLY A CA 1
ATOM 1457 C C . GLY A 1 194 ? -24.963 0.492 9.696 1.00 92.69 194 GLY A C 1
ATOM 1458 O O . GLY A 1 194 ? -23.865 0.249 9.192 1.00 92.69 194 GLY A O 1
ATOM 1459 N N . ARG A 1 195 ? -26.048 -0.219 9.363 1.00 94.44 195 ARG A N 1
ATOM 1460 C CA . ARG A 1 195 ? -26.000 -1.454 8.566 1.00 94.44 195 ARG A CA 1
ATOM 1461 C C . ARG A 1 195 ? -25.727 -1.193 7.094 1.00 94.44 195 ARG A C 1
ATOM 1463 O O . ARG A 1 195 ? -25.102 -2.035 6.452 1.00 94.44 195 ARG A O 1
ATOM 1470 N N . ALA A 1 196 ? -26.180 -0.057 6.568 1.00 92.69 196 ALA A N 1
ATOM 1471 C CA . ALA A 1 196 ? -26.043 0.267 5.153 1.00 92.69 196 ALA A CA 1
ATOM 1472 C C . ALA A 1 196 ? -24.586 0.517 4.731 1.00 92.69 196 ALA A C 1
ATOM 1474 O O . ALA A 1 196 ? -24.185 0.088 3.652 1.00 92.69 196 ALA A O 1
ATOM 1475 N N . ALA A 1 197 ? -23.787 1.188 5.570 1.00 94.81 197 ALA A N 1
ATOM 1476 C CA . ALA A 1 197 ? -22.424 1.584 5.209 1.00 94.81 197 ALA A CA 1
ATOM 1477 C C . ALA A 1 197 ? -21.391 1.343 6.314 1.00 94.81 197 ALA A C 1
ATOM 1479 O O . ALA A 1 197 ? -20.402 0.657 6.064 1.00 94.81 197 ALA A O 1
ATOM 1480 N N . TRP A 1 198 ? -21.609 1.863 7.526 1.00 96.69 198 TRP A N 1
ATOM 1481 C CA . TRP A 1 198 ? -20.639 1.778 8.626 1.00 96.69 198 TRP A CA 1
ATOM 1482 C C . TRP A 1 198 ? -20.204 0.343 8.952 1.00 96.69 198 TRP A C 1
ATOM 1484 O O . TRP A 1 198 ? -19.023 0.015 8.831 1.00 96.69 198 TRP A O 1
ATOM 1494 N N . SER A 1 199 ? -21.143 -0.527 9.327 1.00 96.88 199 SER A N 1
ATOM 1495 C CA . SER A 1 199 ? -20.855 -1.894 9.767 1.00 96.88 199 SER A CA 1
ATOM 1496 C C . SER A 1 199 ? -20.096 -2.724 8.723 1.00 96.88 199 SER A C 1
ATOM 1498 O O . SER A 1 199 ? -19.045 -3.258 9.080 1.00 96.88 199 SER A O 1
ATOM 1500 N N . PRO A 1 200 ? -20.537 -2.845 7.450 1.00 96.94 200 PRO A N 1
ATOM 1501 C CA . PRO A 1 200 ? -19.801 -3.638 6.463 1.00 96.94 200 PRO A CA 1
ATOM 1502 C C . PRO A 1 200 ? -18.422 -3.045 6.149 1.00 96.94 200 PRO A C 1
ATOM 1504 O O . PRO A 1 200 ? -17.451 -3.791 6.009 1.00 96.94 200 PRO A O 1
ATOM 1507 N N . LEU A 1 201 ? -18.312 -1.714 6.094 1.00 97.25 201 LEU A N 1
ATOM 1508 C CA . LEU A 1 201 ? -17.054 -1.027 5.827 1.00 97.25 201 LEU A CA 1
ATOM 1509 C C . LEU A 1 201 ? -16.037 -1.285 6.942 1.00 97.25 201 LEU A C 1
ATOM 1511 O O . LEU A 1 201 ? -14.938 -1.773 6.690 1.00 97.25 201 LEU A O 1
ATOM 1515 N N . VAL A 1 202 ? -16.410 -0.999 8.188 1.00 97.62 202 VAL A N 1
ATOM 1516 C CA . VAL A 1 202 ? -15.520 -1.124 9.347 1.00 97.62 202 VAL A CA 1
ATOM 1517 C C . VAL A 1 202 ? -15.193 -2.585 9.637 1.00 97.62 202 VAL A C 1
ATOM 1519 O O . VAL A 1 202 ? -14.040 -2.889 9.942 1.00 97.62 202 VAL A O 1
ATOM 1522 N N . ALA A 1 203 ? -16.148 -3.504 9.462 1.00 97.06 203 ALA A N 1
ATOM 1523 C CA . ALA A 1 203 ? -15.895 -4.937 9.595 1.00 97.06 203 ALA A CA 1
ATOM 1524 C C . ALA A 1 203 ? -14.845 -5.430 8.587 1.00 97.06 203 ALA A C 1
ATOM 1526 O O . ALA A 1 203 ? -13.959 -6.200 8.961 1.00 97.06 203 ALA A O 1
ATOM 1527 N N . TYR A 1 204 ? -14.889 -4.954 7.338 1.00 97.38 204 TYR A N 1
ATOM 1528 C CA . TYR A 1 204 ? -13.881 -5.284 6.330 1.00 97.38 204 TYR A CA 1
ATOM 1529 C C . TYR A 1 204 ? -12.492 -4.749 6.714 1.00 97.38 204 TYR A C 1
ATOM 1531 O O . TYR A 1 204 ? -11.515 -5.501 6.725 1.00 97.38 204 TYR A O 1
ATOM 1539 N N . LEU A 1 205 ? -12.396 -3.466 7.093 1.00 98.06 205 LEU A N 1
ATOM 1540 C CA . LEU A 1 205 ? -11.121 -2.848 7.482 1.00 98.06 205 LEU A CA 1
ATOM 1541 C C . LEU A 1 205 ? -10.505 -3.521 8.717 1.00 98.06 205 LEU A C 1
ATOM 1543 O O . LEU A 1 205 ? -9.296 -3.770 8.747 1.00 98.06 205 LEU A O 1
ATOM 1547 N N . LEU A 1 206 ? -11.327 -3.830 9.726 1.00 97.50 206 LEU A N 1
ATOM 1548 C CA . LEU A 1 206 ? -10.888 -4.547 10.921 1.00 97.50 206 LEU A CA 1
ATOM 1549 C C . LEU A 1 206 ? -10.520 -5.996 10.622 1.00 97.50 206 LEU A C 1
ATOM 1551 O O . LEU A 1 206 ? -9.567 -6.490 11.216 1.00 97.50 206 LEU A O 1
ATOM 1555 N N . GLY A 1 207 ? -11.223 -6.665 9.707 1.00 97.00 207 GLY A N 1
ATOM 1556 C CA . GLY A 1 207 ? -10.885 -8.014 9.254 1.00 97.00 207 GLY A CA 1
ATOM 1557 C C . GLY A 1 207 ? -9.473 -8.074 8.675 1.00 97.00 207 GLY A C 1
ATOM 1558 O O . GLY A 1 207 ? -8.636 -8.825 9.173 1.00 97.00 207 GLY A O 1
ATOM 1559 N N . GLU A 1 208 ? -9.167 -7.201 7.711 1.00 96.94 208 GLU A N 1
ATOM 1560 C CA . GLU A 1 208 ? -7.829 -7.103 7.110 1.00 96.94 208 GLU A CA 1
ATOM 1561 C C . GLU A 1 208 ? -6.745 -6.781 8.148 1.00 96.94 208 GLU A C 1
ATOM 1563 O O . GLU A 1 208 ? -5.675 -7.397 8.154 1.00 96.94 208 GLU A O 1
ATOM 1568 N N . LEU A 1 209 ? -7.025 -5.842 9.060 1.00 97.44 209 LEU A N 1
ATOM 1569 C CA . LEU A 1 209 ? -6.097 -5.470 10.126 1.00 97.44 209 LEU A CA 1
ATOM 1570 C C . LEU A 1 209 ? -5.863 -6.622 11.112 1.00 97.44 209 LEU A C 1
ATOM 1572 O O . LEU A 1 209 ? -4.725 -6.865 11.521 1.00 97.44 209 LEU A O 1
ATOM 1576 N N . ARG A 1 210 ? -6.922 -7.341 11.491 1.00 96.69 210 ARG A N 1
ATOM 1577 C CA . ARG A 1 210 ? -6.869 -8.472 12.421 1.00 96.69 210 ARG A CA 1
ATOM 1578 C C . ARG A 1 210 ? -6.079 -9.627 11.827 1.00 96.69 210 ARG A C 1
ATOM 1580 O O . ARG A 1 210 ? -5.194 -10.146 12.502 1.00 96.69 210 ARG A O 1
ATOM 1587 N N . ASP A 1 211 ? -6.355 -9.992 10.580 1.00 96.00 211 ASP A N 1
ATOM 1588 C CA . ASP A 1 211 ? -5.686 -11.100 9.896 1.00 96.00 211 ASP A CA 1
ATOM 1589 C C . ASP A 1 211 ? -4.195 -10.800 9.696 1.00 96.00 211 ASP A C 1
ATOM 1591 O O . ASP A 1 211 ? -3.336 -11.657 9.917 1.00 96.00 211 ASP A O 1
ATOM 1595 N N . PHE A 1 212 ? -3.865 -9.550 9.362 1.00 96.06 212 PHE A N 1
ATOM 1596 C CA . PHE A 1 212 ? -2.486 -9.075 9.317 1.00 96.06 212 PHE A CA 1
ATOM 1597 C C . PHE A 1 212 ? -1.791 -9.152 10.681 1.00 96.06 212 PHE A C 1
ATOM 1599 O O . PHE A 1 212 ? -0.681 -9.676 10.791 1.00 96.06 212 PHE A O 1
ATOM 1606 N N . THR A 1 213 ? -2.450 -8.660 11.730 1.00 96.56 213 THR A N 1
ATOM 1607 C CA . THR A 1 213 ? -1.905 -8.649 13.094 1.00 96.56 213 THR A CA 1
ATOM 1608 C C . THR A 1 213 ? -1.691 -10.069 13.614 1.00 96.56 213 THR A C 1
ATOM 1610 O O . THR A 1 213 ? -0.656 -10.352 14.211 1.00 96.56 213 THR A O 1
ATOM 1613 N N . ALA A 1 214 ? -2.618 -10.986 13.326 1.00 94.50 214 ALA A N 1
ATOM 1614 C CA . ALA A 1 214 ? -2.501 -12.399 13.666 1.00 94.50 214 ALA A CA 1
ATOM 1615 C C . ALA A 1 214 ? -1.330 -13.077 12.932 1.00 94.50 214 ALA A C 1
ATOM 1617 O O . ALA A 1 214 ? -0.583 -13.840 13.543 1.00 94.50 214 ALA A O 1
ATOM 1618 N N . ALA A 1 215 ? -1.116 -12.762 11.649 1.00 93.62 215 ALA A N 1
ATOM 1619 C CA . ALA A 1 215 ? 0.024 -13.279 10.891 1.00 93.62 215 ALA A CA 1
ATOM 1620 C C . ALA A 1 215 ? 1.372 -12.789 11.451 1.00 93.62 215 ALA A C 1
ATOM 1622 O O . ALA A 1 215 ? 2.326 -13.564 11.519 1.00 93.62 215 ALA A O 1
ATOM 1623 N N . LEU A 1 216 ? 1.454 -11.526 11.886 1.00 93.69 216 LEU A N 1
ATOM 1624 C CA . LEU A 1 216 ? 2.639 -11.001 12.572 1.00 93.69 216 LEU A CA 1
ATOM 1625 C C . LEU A 1 216 ? 2.840 -11.651 13.940 1.00 93.69 216 LEU A C 1
ATOM 1627 O O . LEU A 1 216 ? 3.958 -12.044 14.269 1.00 93.69 216 LEU A O 1
ATOM 1631 N N . ALA A 1 217 ? 1.764 -11.786 14.717 1.00 92.81 217 ALA A N 1
ATOM 1632 C CA . ALA A 1 217 ? 1.792 -12.413 16.029 1.00 92.81 217 ALA A CA 1
ATOM 1633 C C . ALA A 1 217 ? 2.308 -13.854 15.954 1.00 92.81 217 ALA A C 1
ATOM 1635 O O . ALA A 1 217 ? 3.158 -14.228 16.755 1.00 92.81 217 ALA A O 1
ATOM 1636 N N . ALA A 1 218 ? 1.872 -14.627 14.955 1.00 90.00 218 ALA A N 1
ATOM 1637 C CA . ALA A 1 218 ? 2.318 -16.003 14.743 1.00 90.00 218 ALA A CA 1
ATOM 1638 C C . ALA A 1 218 ? 3.839 -16.125 14.533 1.00 90.00 218 ALA A C 1
ATOM 1640 O O . ALA A 1 218 ? 4.431 -17.119 14.935 1.00 90.00 218 ALA A O 1
ATOM 1641 N N . ALA A 1 219 ? 4.500 -15.111 13.965 1.00 89.75 219 ALA A N 1
ATOM 1642 C CA . ALA A 1 219 ? 5.954 -15.120 13.789 1.00 89.75 219 ALA A CA 1
ATOM 1643 C C . ALA A 1 219 ? 6.745 -14.812 15.075 1.00 89.75 219 ALA A C 1
ATOM 1645 O O . ALA A 1 219 ? 7.973 -14.976 15.093 1.00 89.75 219 ALA A O 1
ATOM 1646 N N . LEU A 1 220 ? 6.078 -14.349 16.139 1.00 89.50 220 LEU A N 1
ATOM 1647 C CA . LEU A 1 220 ? 6.723 -13.960 17.388 1.00 89.50 220 LEU A CA 1
ATOM 1648 C C . LEU A 1 220 ? 6.962 -15.174 18.306 1.00 89.50 220 LEU A C 1
ATOM 1650 O O . LEU A 1 220 ? 6.084 -16.024 18.466 1.00 89.50 220 LEU A O 1
ATOM 1654 N N . PRO A 1 221 ? 8.118 -15.248 18.998 1.00 79.00 221 PRO A N 1
ATOM 1655 C CA . PRO A 1 221 ? 8.440 -16.370 19.885 1.00 79.00 221 PRO A CA 1
ATOM 1656 C C . PRO A 1 221 ? 7.443 -16.577 21.034 1.00 79.00 221 PRO A C 1
ATOM 1658 O O . PRO A 1 221 ? 7.282 -17.702 21.500 1.00 79.00 221 PRO A O 1
ATOM 1661 N N . SER A 1 222 ? 6.792 -15.506 21.501 1.00 69.94 222 SER A N 1
ATOM 1662 C CA . SER A 1 222 ? 5.766 -15.556 22.549 1.00 69.94 222 SER A CA 1
ATOM 1663 C C . SER A 1 222 ? 4.532 -16.337 22.099 1.00 69.94 222 SER A C 1
ATOM 1665 O O . SER A 1 222 ? 4.070 -17.205 22.834 1.00 69.94 222 SER A O 1
ATOM 1667 N N . ALA A 1 223 ? 4.066 -16.121 20.868 1.00 61.62 223 ALA A N 1
ATOM 1668 C CA . ALA A 1 223 ? 2.943 -16.863 20.301 1.00 61.62 223 ALA A CA 1
ATOM 1669 C C . ALA A 1 223 ? 3.291 -18.343 20.084 1.00 61.62 223 ALA A C 1
ATOM 1671 O O . ALA A 1 223 ? 2.493 -19.221 20.405 1.00 61.62 223 ALA A O 1
ATOM 1672 N N . ALA A 1 224 ? 4.513 -18.639 19.627 1.00 62.12 224 ALA A N 1
ATOM 1673 C CA . ALA A 1 224 ? 4.994 -20.015 19.508 1.00 62.12 224 ALA A CA 1
ATOM 1674 C C . ALA A 1 224 ? 5.090 -20.718 20.877 1.00 62.12 224 ALA A C 1
ATOM 1676 O O . ALA A 1 224 ? 4.786 -21.906 20.993 1.00 62.12 224 ALA A O 1
ATOM 1677 N N . ALA A 1 225 ? 5.484 -19.992 21.930 1.00 63.47 225 ALA A N 1
ATOM 1678 C CA . ALA A 1 225 ? 5.525 -20.515 23.293 1.00 63.47 225 ALA A CA 1
ATOM 1679 C C . ALA A 1 225 ? 4.119 -20.785 23.857 1.00 63.47 225 ALA A C 1
ATOM 1681 O O . ALA A 1 225 ? 3.916 -21.819 24.492 1.00 63.47 225 ALA A O 1
ATOM 1682 N N . GLU A 1 226 ? 3.151 -19.905 23.591 1.00 64.62 226 GLU A N 1
ATOM 1683 C CA . GLU A 1 226 ? 1.742 -20.099 23.959 1.00 64.62 226 GLU A CA 1
ATOM 1684 C C . GLU A 1 226 ? 1.108 -21.276 23.208 1.00 64.62 226 GLU A C 1
ATOM 1686 O O . GLU A 1 226 ? 0.496 -22.144 23.831 1.00 64.62 226 GLU A O 1
ATOM 1691 N N . ALA A 1 227 ? 1.314 -21.374 21.891 1.00 62.34 227 ALA A N 1
ATOM 1692 C CA . ALA A 1 227 ? 0.833 -22.494 21.084 1.00 62.34 227 ALA A CA 1
ATOM 1693 C C . ALA A 1 227 ? 1.442 -23.830 21.544 1.00 62.34 227 ALA A C 1
ATOM 1695 O O . ALA A 1 227 ? 0.737 -24.829 21.686 1.00 62.34 227 ALA A O 1
ATOM 1696 N N . ALA A 1 228 ? 2.742 -23.849 21.855 1.00 61.97 228 ALA A N 1
ATOM 1697 C CA . ALA A 1 228 ? 3.415 -25.028 22.394 1.00 61.97 228 ALA A CA 1
ATOM 1698 C C . ALA A 1 228 ? 2.958 -25.387 23.819 1.00 61.97 228 ALA A C 1
ATOM 1700 O O . ALA A 1 228 ? 3.020 -26.558 24.197 1.00 61.97 228 ALA A O 1
ATOM 1701 N N . ALA A 1 229 ? 2.522 -24.409 24.620 1.00 67.19 229 ALA A N 1
ATOM 1702 C CA . ALA A 1 229 ? 1.921 -24.656 25.927 1.00 67.19 229 ALA A CA 1
ATOM 1703 C C . ALA A 1 229 ? 0.513 -25.257 25.787 1.00 67.19 229 ALA A C 1
ATOM 1705 O O . ALA A 1 229 ? 0.212 -26.229 26.473 1.00 67.19 229 ALA A O 1
ATOM 1706 N N . ALA A 1 230 ? -0.299 -24.747 24.854 1.00 66.31 230 ALA A N 1
ATOM 1707 C CA . ALA A 1 230 ? -1.642 -25.253 24.565 1.00 66.31 230 ALA A CA 1
ATOM 1708 C C . ALA A 1 230 ? -1.642 -26.661 23.937 1.00 66.31 230 ALA A C 1
ATOM 1710 O O . ALA A 1 230 ? -2.554 -27.446 24.175 1.00 66.31 230 ALA A O 1
ATOM 1711 N N . ALA A 1 231 ? -0.610 -27.004 23.160 1.00 66.25 231 ALA A N 1
ATOM 1712 C CA . ALA A 1 231 ? -0.486 -28.302 22.498 1.00 66.25 231 ALA A CA 1
ATOM 1713 C C . ALA A 1 231 ? -0.016 -29.447 23.417 1.00 66.25 231 ALA A C 1
ATOM 1715 O O . ALA A 1 231 ? 0.089 -30.581 22.952 1.00 66.25 231 ALA A O 1
ATOM 1716 N N . ARG A 1 232 ? 0.300 -29.194 24.698 1.00 65.75 232 ARG A N 1
ATOM 1717 C CA . ARG A 1 232 ? 0.683 -30.263 25.636 1.00 65.75 232 ARG A CA 1
ATOM 1718 C C . ARG A 1 232 ? -0.567 -30.955 26.190 1.00 65.75 232 ARG A C 1
ATOM 1720 O O . ARG A 1 232 ? -1.276 -30.352 26.995 1.00 65.75 232 ARG A O 1
ATOM 1727 N N . PRO A 1 233 ? -0.823 -32.227 25.839 1.00 46.03 233 PRO A N 1
ATOM 1728 C CA . PRO A 1 233 ? -1.923 -32.970 26.432 1.00 46.03 233 PRO A CA 1
ATOM 1729 C C . PRO A 1 233 ? -1.599 -33.227 27.912 1.00 46.03 233 PRO A C 1
ATOM 1731 O O . PRO A 1 233 ? -0.621 -33.904 28.224 1.00 46.03 233 PRO A O 1
ATOM 1734 N N . GLY A 1 234 ? -2.384 -32.643 28.825 1.00 59.28 234 GLY A N 1
ATOM 1735 C CA . GLY A 1 234 ? -2.277 -32.883 30.272 1.00 59.28 234 GLY A CA 1
ATOM 1736 C C . GLY A 1 234 ? -2.129 -31.649 31.171 1.00 59.28 234 GLY A C 1
ATOM 1737 O O . GLY A 1 234 ? -2.104 -31.809 32.389 1.00 59.28 234 GLY A O 1
ATOM 1738 N N . SER A 1 235 ? -2.065 -30.421 30.641 1.00 48.22 235 SER A N 1
ATOM 1739 C CA . SER A 1 235 ? -2.131 -29.216 31.484 1.00 48.22 235 SER A CA 1
ATOM 1740 C C . SER A 1 235 ? -3.581 -28.911 31.879 1.00 48.22 235 SER A C 1
ATOM 1742 O O . SER A 1 235 ? -4.257 -28.104 31.242 1.00 48.22 235 SER A O 1
ATOM 1744 N N . GLY A 1 236 ? -4.071 -29.584 32.922 1.00 54.62 236 GLY A N 1
ATOM 1745 C CA . GLY A 1 236 ? -5.273 -29.154 33.641 1.00 54.62 236 GLY A CA 1
ATOM 1746 C C . GLY A 1 236 ? -5.090 -27.756 34.260 1.00 54.62 236 GLY A C 1
ATOM 1747 O O . GLY A 1 236 ? -3.961 -27.259 34.320 1.00 54.62 236 GLY A O 1
ATOM 1748 N N . PRO A 1 237 ? -6.176 -27.104 34.713 1.00 47.06 237 PRO A N 1
ATOM 1749 C CA . PRO A 1 237 ? -6.119 -25.760 35.278 1.00 47.06 237 PRO A CA 1
ATOM 1750 C C . PRO A 1 237 ? -5.245 -25.761 36.538 1.00 47.06 237 PRO A C 1
ATOM 1752 O O . PRO A 1 237 ? -5.656 -26.214 37.605 1.00 47.06 237 PRO A O 1
ATOM 1755 N N . ALA A 1 238 ? -4.010 -25.281 36.405 1.00 47.50 238 ALA A N 1
ATOM 1756 C CA . ALA A 1 238 ? -3.141 -25.023 37.540 1.00 47.50 238 ALA A CA 1
ATOM 1757 C C . ALA A 1 238 ? -3.739 -23.864 38.347 1.00 47.50 238 ALA A C 1
ATOM 1759 O O . ALA A 1 238 ? -4.120 -22.839 37.780 1.00 47.50 238 ALA A O 1
ATOM 1760 N N . GLY A 1 239 ? -3.859 -24.065 39.659 1.00 49.25 239 GLY A N 1
ATOM 1761 C CA . GLY A 1 239 ? -4.510 -23.140 40.578 1.00 49.25 239 GLY A CA 1
ATOM 1762 C C . GLY A 1 239 ? -3.947 -21.709 40.551 1.00 49.25 239 GLY A C 1
ATOM 1763 O O . GLY A 1 239 ? -2.838 -21.459 40.068 1.00 49.25 239 GLY A O 1
ATOM 1764 N N . PRO A 1 240 ? -4.709 -20.750 41.095 1.00 46.28 240 PRO A N 1
ATOM 1765 C CA . PRO A 1 240 ? -4.371 -19.337 41.054 1.00 46.28 240 PRO A CA 1
ATOM 1766 C C . PRO A 1 240 ? -3.265 -19.051 42.072 1.00 46.28 240 PRO A C 1
ATOM 1768 O O . PRO A 1 240 ? -3.596 -18.794 43.218 1.00 46.28 240 PRO A O 1
ATOM 1771 N N . CYS A 1 241 ? -1.981 -19.183 41.702 1.00 39.31 241 CYS A N 1
ATOM 1772 C CA . CYS A 1 241 ? -0.818 -18.559 42.382 1.00 39.31 241 CYS A CA 1
ATOM 1773 C C . CYS A 1 241 ? 0.545 -19.081 41.872 1.00 39.31 241 CYS A C 1
ATOM 1775 O O . CYS A 1 241 ? 1.417 -19.439 42.660 1.00 39.31 241 CYS A O 1
ATOM 1777 N N . ALA A 1 242 ? 0.785 -19.109 40.558 1.00 36.69 242 ALA A N 1
ATOM 1778 C CA . ALA A 1 242 ? 2.149 -19.265 40.045 1.00 36.69 242 ALA A CA 1
ATOM 1779 C C . ALA A 1 242 ? 2.518 -18.043 39.191 1.00 36.69 242 ALA A C 1
ATOM 1781 O O . ALA A 1 242 ? 1.860 -17.803 38.176 1.00 36.69 242 ALA A O 1
ATOM 1782 N N . PRO A 1 243 ? 3.537 -17.247 39.570 1.00 41.94 243 PRO A N 1
ATOM 1783 C CA . PRO A 1 243 ? 3.972 -16.126 38.753 1.00 41.94 243 PRO A CA 1
ATOM 1784 C C . PRO A 1 243 ? 4.522 -16.666 37.431 1.00 41.94 243 PRO A C 1
ATOM 1786 O O . PRO A 1 243 ? 5.447 -17.483 37.409 1.00 41.94 243 PRO A O 1
ATOM 1789 N N . ALA A 1 244 ? 3.939 -16.207 36.324 1.00 43.78 244 ALA A N 1
ATOM 1790 C CA . ALA A 1 244 ? 4.415 -16.472 34.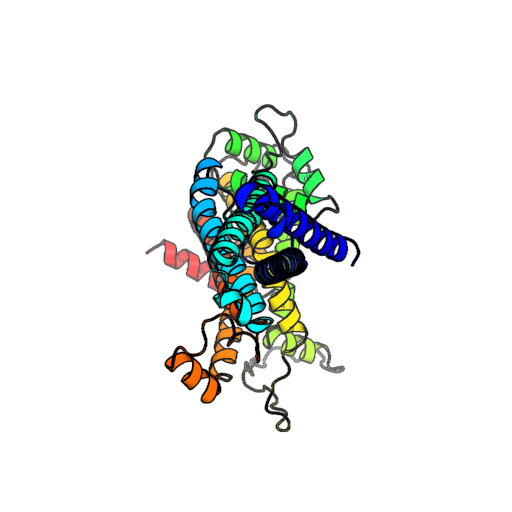976 1.00 43.78 244 ALA A CA 1
ATOM 1791 C C . ALA A 1 244 ? 5.820 -15.874 34.817 1.00 43.78 244 ALA A C 1
ATOM 1793 O O . ALA A 1 244 ? 5.995 -14.721 34.428 1.00 43.78 244 ALA A O 1
ATOM 1794 N N . SER A 1 245 ? 6.847 -16.650 35.165 1.00 39.19 245 SER A N 1
ATOM 1795 C CA . SER A 1 245 ? 8.225 -16.288 34.861 1.00 39.19 245 SER A CA 1
ATOM 1796 C C . SER A 1 245 ? 8.372 -16.263 33.342 1.00 39.19 245 SER A C 1
ATOM 1798 O O . SER A 1 245 ? 8.326 -17.288 32.660 1.00 39.19 245 SER A O 1
ATOM 1800 N N . ALA A 1 246 ? 8.481 -15.050 32.805 1.00 40.88 246 ALA A N 1
ATOM 1801 C CA . ALA A 1 246 ? 8.659 -14.780 31.393 1.00 40.88 246 ALA A CA 1
ATOM 1802 C C . ALA A 1 246 ? 9.984 -15.405 30.929 1.00 40.88 246 ALA A C 1
ATOM 1804 O O . ALA A 1 246 ? 11.063 -14.821 31.034 1.00 40.88 246 ALA A O 1
ATOM 1805 N N . ARG A 1 247 ? 9.914 -16.649 30.451 1.00 41.78 247 ARG A N 1
ATOM 1806 C CA . ARG A 1 247 ? 11.067 -17.449 30.032 1.00 41.78 247 ARG A CA 1
ATOM 1807 C C . ARG A 1 247 ? 11.494 -17.047 28.614 1.00 41.78 247 ARG A C 1
ATOM 1809 O O . ARG A 1 247 ? 11.523 -17.870 27.708 1.00 41.78 247 ARG A O 1
ATOM 1816 N N . TRP A 1 248 ? 11.865 -15.777 28.434 1.00 41.62 248 TRP A N 1
ATOM 1817 C CA . TRP A 1 248 ? 12.329 -15.192 27.163 1.00 41.62 248 TRP A CA 1
ATOM 1818 C C . TRP A 1 248 ? 13.621 -15.824 26.606 1.00 41.62 248 TRP A C 1
ATOM 1820 O O . TRP A 1 248 ? 14.006 -15.548 25.473 1.00 41.62 248 TRP A O 1
ATOM 1830 N N . ASN A 1 249 ? 14.284 -16.705 27.365 1.00 43.28 249 ASN A N 1
ATOM 1831 C CA . ASN A 1 249 ? 15.646 -17.155 27.068 1.00 43.28 249 ASN A CA 1
ATOM 1832 C C . ASN A 1 249 ? 15.807 -18.630 26.672 1.00 43.28 249 ASN A C 1
ATOM 1834 O O . ASN A 1 249 ? 16.933 -19.048 26.419 1.00 43.28 249 ASN A O 1
ATOM 1838 N N . VAL A 1 250 ? 14.743 -19.433 26.550 1.00 41.28 250 VAL A N 1
ATOM 1839 C CA . VAL A 1 250 ? 14.887 -20.825 26.063 1.00 41.28 250 VAL A CA 1
ATOM 1840 C C . VAL A 1 250 ? 14.623 -20.898 24.560 1.00 41.28 250 VAL A C 1
ATOM 1842 O O . VAL A 1 250 ? 13.748 -21.611 24.080 1.00 41.28 250 VAL A O 1
ATOM 1845 N N . LEU A 1 251 ? 15.428 -20.165 23.790 1.00 45.94 251 LEU A N 1
ATOM 1846 C CA . LEU A 1 251 ? 15.694 -20.546 22.406 1.00 45.94 251 LEU A CA 1
ATOM 1847 C C . LEU A 1 251 ? 16.570 -21.799 22.477 1.00 45.94 251 LEU A C 1
ATOM 1849 O O . LEU A 1 251 ? 17.774 -21.689 22.707 1.00 45.94 251 LEU A O 1
ATOM 1853 N N . ARG A 1 252 ? 15.971 -22.987 22.322 1.00 43.47 252 ARG A N 1
ATOM 1854 C CA . ARG A 1 252 ? 16.721 -24.229 22.083 1.00 43.47 252 ARG A CA 1
ATOM 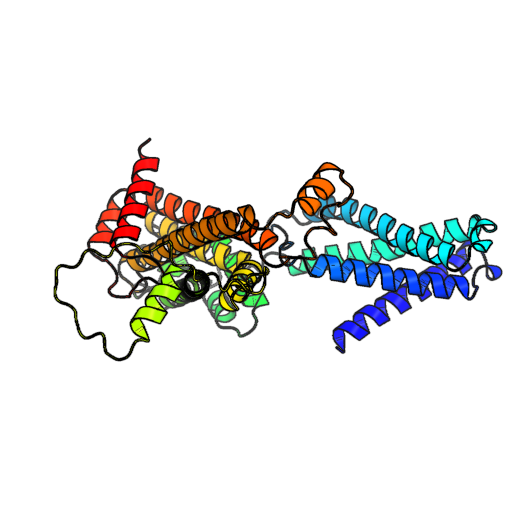1855 C C . ARG A 1 252 ? 17.583 -24.017 20.837 1.00 43.47 252 ARG A C 1
ATOM 1857 O O . ARG A 1 252 ? 17.108 -24.118 19.711 1.00 43.47 252 ARG A O 1
ATOM 1864 N N . MET A 1 253 ? 18.847 -23.673 21.054 1.00 38.97 253 MET A N 1
ATOM 1865 C CA . MET A 1 253 ? 19.894 -23.772 20.052 1.00 38.97 253 MET A CA 1
ATOM 1866 C C . MET A 1 253 ? 20.031 -25.265 19.745 1.00 38.97 253 MET A C 1
ATOM 1868 O O . MET A 1 253 ? 20.488 -26.014 20.603 1.00 38.97 253 MET A O 1
ATOM 1872 N N . SER A 1 254 ? 19.599 -25.714 18.566 1.00 39.41 254 SER A N 1
ATOM 1873 C CA . SER A 1 254 ? 20.129 -26.969 18.032 1.00 39.41 254 SER A CA 1
ATOM 1874 C C . SER A 1 254 ? 21.554 -26.663 17.557 1.00 39.41 254 SER A C 1
ATOM 1876 O O . SER A 1 254 ? 21.712 -25.796 16.695 1.00 39.41 254 SER A O 1
ATOM 1878 N N . PRO A 1 255 ? 22.597 -27.267 18.149 1.00 43.25 255 PRO A N 1
ATOM 1879 C CA . PRO A 1 255 ? 23.973 -26.820 17.957 1.00 43.25 255 PRO A CA 1
ATOM 1880 C C . PRO A 1 255 ? 24.625 -27.300 16.649 1.00 43.25 255 PRO A C 1
ATOM 1882 O O . PRO A 1 255 ? 25.799 -27.016 16.442 1.00 43.25 255 PRO A O 1
ATOM 1885 N N . SER A 1 256 ? 23.925 -28.005 15.751 1.00 43.97 256 SER A N 1
ATOM 1886 C CA . SER A 1 256 ? 24.594 -28.714 14.646 1.00 43.97 256 SER A CA 1
ATOM 1887 C C . SER A 1 256 ? 24.608 -28.027 13.275 1.00 43.97 256 SER A C 1
ATOM 1889 O O . SER A 1 256 ? 25.325 -28.495 12.398 1.00 43.97 256 SER A O 1
ATOM 1891 N N . THR A 1 257 ? 23.936 -26.892 13.063 1.00 44.88 257 THR A N 1
ATOM 1892 C CA . THR A 1 257 ? 24.084 -26.114 11.814 1.00 44.88 257 THR A CA 1
ATOM 1893 C C . THR A 1 257 ? 23.918 -24.624 12.097 1.00 44.88 257 THR A C 1
ATOM 1895 O O . THR A 1 257 ? 22.824 -24.174 12.423 1.00 44.88 257 THR A O 1
ATOM 1898 N N . GLY A 1 258 ? 24.992 -23.838 11.965 1.00 48.72 258 GLY A N 1
ATOM 1899 C CA . GLY A 1 258 ? 25.051 -22.394 12.262 1.00 48.72 258 GLY A CA 1
ATOM 1900 C C . GLY A 1 258 ? 24.149 -21.472 11.420 1.00 48.72 258 GLY A C 1
ATOM 1901 O O . GLY A 1 258 ? 24.302 -20.255 11.471 1.00 48.72 258 GLY A O 1
ATOM 1902 N N . LEU A 1 259 ? 23.197 -22.026 10.671 1.00 47.12 259 LEU A N 1
ATOM 1903 C CA . LEU A 1 259 ? 22.115 -21.315 10.005 1.00 47.12 259 LEU A CA 1
ATOM 1904 C C . LEU A 1 259 ? 20.826 -21.644 10.758 1.00 47.12 259 LEU A C 1
ATOM 1906 O O . LEU A 1 259 ? 20.296 -22.749 10.648 1.00 47.12 259 LEU A O 1
ATOM 1910 N N . ARG A 1 260 ? 20.312 -20.691 11.543 1.00 54.69 260 ARG A N 1
ATOM 1911 C CA . ARG A 1 260 ? 18.930 -20.787 12.025 1.00 54.69 260 ARG A CA 1
ATOM 1912 C C . ARG A 1 260 ? 18.039 -20.784 10.790 1.00 54.69 260 ARG A C 1
ATOM 1914 O O . ARG A 1 260 ? 17.981 -19.764 10.108 1.00 54.69 260 ARG A O 1
ATOM 1921 N N . ALA A 1 261 ? 17.380 -21.904 10.507 1.00 56.00 261 ALA A N 1
ATOM 1922 C CA . ALA A 1 261 ? 16.280 -21.910 9.558 1.00 56.00 261 ALA A CA 1
ATOM 1923 C C . ALA A 1 261 ? 15.273 -20.855 10.034 1.00 56.00 261 ALA A C 1
ATOM 1925 O O . ALA A 1 261 ? 14.784 -20.935 11.165 1.00 56.00 261 ALA A O 1
ATOM 1926 N N . VAL A 1 262 ? 15.046 -19.829 9.212 1.00 64.56 262 VAL A N 1
ATOM 1927 C CA . VAL A 1 262 ? 13.951 -18.878 9.416 1.00 64.56 262 VAL A CA 1
ATOM 1928 C C . VAL A 1 262 ? 12.681 -19.716 9.527 1.00 64.56 262 VAL A C 1
ATOM 1930 O O . VAL A 1 262 ? 12.479 -20.642 8.735 1.00 64.56 262 VAL A O 1
ATOM 1933 N N . SER A 1 263 ? 11.876 -19.494 10.569 1.00 79.25 263 SER A N 1
ATOM 1934 C CA . SER A 1 263 ? 10.650 -20.280 10.694 1.00 79.25 263 SER A CA 1
ATOM 1935 C C . SER A 1 263 ? 9.743 -19.952 9.508 1.00 79.25 263 SER A C 1
ATOM 1937 O O . SER A 1 263 ? 9.683 -18.808 9.060 1.00 79.25 263 SER A O 1
ATOM 1939 N N . ARG A 1 264 ? 9.000 -20.941 9.000 1.00 83.81 264 ARG A N 1
ATOM 1940 C CA . ARG A 1 264 ? 8.022 -20.717 7.921 1.00 83.81 264 ARG A CA 1
ATOM 1941 C C . ARG A 1 264 ? 7.079 -19.548 8.243 1.00 83.81 264 ARG A C 1
ATOM 1943 O O . ARG A 1 264 ? 6.699 -18.798 7.354 1.00 83.81 264 ARG A O 1
ATOM 1950 N N . GLU A 1 265 ? 6.724 -19.387 9.515 1.00 85.44 265 GLU A N 1
ATOM 1951 C CA . GLU A 1 265 ? 5.887 -18.294 10.016 1.00 85.44 265 GLU A CA 1
ATOM 1952 C C . GLU A 1 265 ? 6.568 -16.926 9.892 1.00 85.44 265 GLU A C 1
ATOM 1954 O O . GLU A 1 265 ? 5.915 -15.965 9.497 1.00 85.44 265 GLU A O 1
ATOM 1959 N N . GLN A 1 266 ? 7.877 -16.830 10.148 1.00 85.06 266 GLN A N 1
ATOM 1960 C CA . GLN A 1 266 ? 8.646 -15.595 9.954 1.00 85.06 266 GLN A CA 1
ATOM 1961 C C . GLN A 1 266 ? 8.715 -15.192 8.481 1.00 85.06 266 GLN A C 1
ATOM 1963 O O . GLN A 1 266 ? 8.523 -14.018 8.167 1.00 85.06 266 GLN A O 1
ATOM 1968 N N . ASP A 1 267 ? 8.923 -16.149 7.574 1.00 83.81 267 ASP A N 1
ATOM 1969 C CA . ASP A 1 267 ? 8.906 -15.866 6.135 1.00 83.81 267 ASP A CA 1
ATOM 1970 C C . ASP A 1 267 ? 7.512 -15.430 5.661 1.00 83.81 267 ASP A C 1
ATOM 1972 O O . ASP A 1 267 ? 7.390 -14.478 4.887 1.00 83.81 267 ASP A O 1
ATOM 1976 N N . LEU A 1 268 ? 6.446 -16.066 6.163 1.00 85.50 268 LEU A N 1
ATOM 1977 C CA . LEU A 1 268 ? 5.066 -15.670 5.866 1.00 85.50 268 LEU A CA 1
ATOM 1978 C C . LEU A 1 268 ? 4.725 -14.286 6.427 1.00 85.50 268 LEU A C 1
ATOM 1980 O O . LEU A 1 268 ? 4.080 -13.498 5.738 1.00 85.50 268 LEU A O 1
ATOM 1984 N N . ALA A 1 269 ? 5.164 -13.959 7.642 1.00 89.50 269 ALA A N 1
ATOM 1985 C CA . ALA A 1 269 ? 4.982 -12.636 8.232 1.00 89.50 269 ALA A CA 1
ATOM 1986 C C . ALA A 1 269 ? 5.730 -11.561 7.436 1.00 89.50 269 ALA A C 1
ATOM 1988 O O . ALA A 1 269 ? 5.142 -10.541 7.080 1.00 89.50 269 ALA A O 1
ATOM 1989 N N . ALA A 1 270 ? 6.990 -11.812 7.074 1.00 87.44 270 ALA A N 1
ATOM 1990 C CA . ALA A 1 270 ? 7.776 -10.905 6.246 1.00 87.44 270 ALA A CA 1
ATOM 1991 C C . ALA A 1 270 ? 7.151 -10.706 4.855 1.00 87.44 270 ALA A C 1
ATOM 1993 O O . ALA A 1 270 ? 7.103 -9.583 4.346 1.00 87.44 270 ALA A O 1
ATOM 1994 N N . TRP A 1 271 ? 6.630 -11.776 4.247 1.00 85.88 271 TRP A N 1
ATOM 1995 C CA . TRP A 1 271 ? 5.925 -11.706 2.971 1.00 85.88 271 TRP A CA 1
ATOM 1996 C C . TRP A 1 271 ? 4.607 -10.929 3.077 1.00 85.88 271 TRP A C 1
ATOM 1998 O O . TRP A 1 271 ? 4.359 -10.046 2.254 1.00 85.88 271 TRP A O 1
ATOM 2008 N N . ASN A 1 272 ? 3.787 -11.199 4.098 1.00 88.19 272 ASN A N 1
ATOM 2009 C CA . ASN A 1 272 ? 2.537 -10.472 4.350 1.00 88.19 272 ASN A CA 1
ATOM 2010 C C . ASN A 1 272 ? 2.801 -8.985 4.562 1.00 88.19 272 ASN A C 1
ATOM 2012 O O . ASN A 1 272 ? 2.109 -8.141 4.002 1.00 88.19 272 ASN A O 1
ATOM 2016 N N . LEU A 1 273 ? 3.840 -8.657 5.322 1.00 89.88 273 LEU A N 1
ATOM 2017 C CA . LEU A 1 273 ? 4.214 -7.283 5.596 1.00 89.88 273 LEU A CA 1
ATOM 2018 C C . LEU A 1 273 ? 4.616 -6.525 4.327 1.00 89.88 273 LEU A C 1
ATOM 2020 O O . LEU A 1 273 ? 4.161 -5.406 4.117 1.00 89.88 273 LEU A O 1
ATOM 2024 N N . ARG A 1 274 ? 5.392 -7.150 3.438 1.00 85.50 274 ARG A N 1
ATOM 2025 C CA . ARG A 1 274 ? 5.777 -6.544 2.154 1.00 85.50 274 ARG A CA 1
ATOM 2026 C C . ARG A 1 274 ? 4.615 -6.422 1.176 1.00 85.50 274 ARG A C 1
ATOM 2028 O O . ARG A 1 274 ? 4.499 -5.407 0.499 1.00 85.50 274 ARG A O 1
ATOM 2035 N N . SER A 1 275 ? 3.789 -7.459 1.077 1.00 83.81 275 SER A N 1
ATOM 2036 C CA . SER A 1 275 ? 2.704 -7.520 0.093 1.00 83.81 275 SER A CA 1
ATOM 2037 C C . SER A 1 275 ? 1.493 -6.678 0.492 1.00 83.81 275 SER A C 1
ATOM 2039 O O . SER A 1 275 ? 0.876 -6.068 -0.374 1.00 83.81 275 SER A O 1
ATOM 2041 N N . LYS A 1 276 ? 1.173 -6.594 1.790 1.00 89.38 276 LYS A N 1
ATOM 2042 C CA . LYS A 1 276 ? -0.016 -5.895 2.304 1.00 89.38 276 LYS A CA 1
ATOM 2043 C C . LYS A 1 276 ? 0.272 -4.526 2.924 1.00 89.38 276 LYS A C 1
ATOM 2045 O O . LYS A 1 276 ? -0.657 -3.896 3.419 1.00 89.38 276 LYS A O 1
ATOM 2050 N N . TYR A 1 277 ? 1.516 -4.039 2.888 1.00 88.62 277 TYR A N 1
ATOM 2051 C CA . TYR A 1 277 ? 1.929 -2.764 3.497 1.00 88.62 277 TYR A CA 1
ATOM 2052 C C . TYR A 1 277 ? 0.942 -1.612 3.241 1.00 88.62 277 TYR A C 1
ATOM 2054 O O . TYR A 1 277 ? 0.417 -1.006 4.176 1.00 88.62 277 TYR A O 1
ATOM 2062 N N . TYR A 1 278 ? 0.665 -1.332 1.964 1.00 87.81 278 TYR A N 1
ATOM 2063 C CA . TYR A 1 278 ? -0.197 -0.220 1.563 1.00 87.81 278 TYR A CA 1
ATOM 2064 C C . TYR A 1 278 ? -1.649 -0.452 1.959 1.00 87.81 278 TYR A C 1
ATOM 2066 O O . TYR A 1 278 ? -2.277 0.448 2.511 1.00 87.81 278 TYR A O 1
ATOM 2074 N N . ARG A 1 279 ? -2.140 -1.677 1.751 1.00 93.00 279 ARG A N 1
ATOM 2075 C CA . ARG A 1 279 ? -3.499 -2.096 2.097 1.00 93.00 279 ARG A CA 1
ATOM 2076 C C . ARG A 1 279 ? -3.789 -1.871 3.579 1.00 93.00 279 ARG A C 1
ATOM 2078 O O . ARG A 1 279 ? -4.752 -1.193 3.919 1.00 93.00 279 ARG A O 1
ATOM 2085 N N . ILE A 1 280 ? -2.901 -2.334 4.459 1.00 95.75 280 ILE A N 1
ATOM 2086 C CA . ILE A 1 280 ? -3.027 -2.132 5.909 1.00 95.75 280 ILE A CA 1
ATOM 2087 C C . ILE A 1 280 ? -2.893 -0.657 6.278 1.00 95.75 280 ILE A C 1
ATOM 2089 O O . ILE A 1 280 ? -3.672 -0.158 7.088 1.00 95.75 280 ILE A O 1
ATOM 2093 N N . GLY A 1 281 ? -1.963 0.066 5.649 1.00 95.19 281 GLY A N 1
ATOM 2094 C CA . GLY A 1 281 ? -1.841 1.510 5.831 1.00 95.19 281 GLY A CA 1
ATOM 2095 C C . GLY A 1 281 ? -3.138 2.259 5.504 1.00 95.19 281 GLY A C 1
ATOM 2096 O O . GLY A 1 281 ? -3.528 3.156 6.251 1.00 95.19 281 GLY A O 1
ATOM 2097 N N . TRP A 1 282 ? -3.836 1.885 4.429 1.00 95.50 282 TRP A N 1
ATOM 2098 C CA . TRP A 1 282 ? -5.130 2.467 4.069 1.00 95.50 282 TRP A CA 1
ATOM 2099 C C . TRP A 1 282 ? -6.245 2.052 5.020 1.00 95.50 282 TRP A C 1
ATOM 2101 O O . TRP A 1 282 ? -7.014 2.921 5.420 1.00 95.50 282 TRP A O 1
ATOM 2111 N N . CYS A 1 283 ? -6.297 0.789 5.456 1.00 97.56 283 CYS A N 1
ATOM 2112 C CA . CYS A 1 283 ? -7.286 0.355 6.444 1.00 97.56 283 CYS A CA 1
ATOM 2113 C C . CYS A 1 283 ? -7.161 1.139 7.751 1.00 97.56 283 CYS A C 1
ATOM 2115 O O . CYS A 1 283 ? -8.144 1.672 8.257 1.00 97.56 283 CYS A O 1
ATOM 2117 N N . VAL A 1 284 ? -5.940 1.275 8.262 1.00 98.12 284 VAL A N 1
ATOM 2118 C CA . VAL A 1 284 ? -5.653 2.000 9.502 1.00 98.12 284 VAL A CA 1
ATOM 2119 C C . VAL A 1 284 ? -5.995 3.489 9.384 1.00 98.12 284 VAL A C 1
ATOM 2121 O O . VAL A 1 284 ? -6.617 4.056 10.284 1.00 98.12 284 VAL A O 1
ATOM 2124 N N . ARG A 1 285 ? -5.637 4.123 8.260 1.00 97.50 285 ARG A N 1
ATOM 2125 C CA . ARG A 1 285 ? -5.975 5.529 7.981 1.00 97.50 285 ARG A CA 1
ATOM 2126 C C . ARG A 1 285 ? -7.476 5.741 7.799 1.00 97.50 285 ARG A C 1
ATOM 2128 O O . ARG A 1 285 ? -8.004 6.719 8.316 1.00 97.50 285 ARG A O 1
ATOM 2135 N N . GLY A 1 286 ? -8.154 4.823 7.110 1.00 97.62 286 GLY A N 1
ATOM 2136 C CA . GLY A 1 286 ? -9.603 4.828 6.926 1.00 97.62 286 GLY A CA 1
ATOM 2137 C C . GLY A 1 286 ? -10.342 4.730 8.258 1.00 97.62 286 GLY A C 1
ATOM 2138 O O . GLY A 1 286 ? -11.149 5.602 8.562 1.00 97.62 286 GLY A O 1
ATOM 2139 N N . LEU A 1 287 ? -9.999 3.737 9.088 1.00 98.31 287 LEU A N 1
ATOM 2140 C CA . LEU A 1 287 ? -10.581 3.546 10.422 1.00 98.31 287 LEU A CA 1
ATOM 2141 C C . LEU A 1 287 ? -10.421 4.793 11.300 1.00 98.31 287 LEU A C 1
ATOM 2143 O O . LEU A 1 287 ? -11.401 5.308 11.833 1.00 98.31 287 LEU A O 1
ATOM 2147 N N . ALA A 1 288 ? -9.195 5.310 11.422 1.00 98.00 288 ALA A N 1
ATOM 2148 C CA . ALA A 1 288 ? -8.948 6.483 12.252 1.00 98.00 288 ALA A CA 1
ATOM 2149 C C . ALA A 1 288 ? -9.599 7.751 11.685 1.00 98.00 288 ALA A C 1
ATOM 2151 O O . ALA A 1 288 ? -10.175 8.520 12.445 1.00 98.00 288 ALA A O 1
ATOM 2152 N N . GLY A 1 289 ? -9.538 7.974 10.370 1.00 97.62 289 GLY A N 1
ATOM 2153 C CA . GLY A 1 289 ? -10.130 9.156 9.742 1.00 97.62 289 GLY A CA 1
ATOM 2154 C C . GLY A 1 289 ? -11.654 9.193 9.866 1.00 97.62 289 GLY A C 1
ATOM 2155 O O . GLY A 1 289 ? -12.206 10.243 10.181 1.00 97.62 289 GLY A O 1
ATOM 2156 N N . LEU A 1 290 ? -12.333 8.051 9.710 1.00 97.88 290 LEU A N 1
ATOM 2157 C CA . LEU A 1 290 ? -13.784 7.966 9.901 1.00 97.88 290 LEU A CA 1
ATOM 2158 C C . LEU A 1 290 ? -14.192 8.238 11.354 1.00 97.88 290 LEU A C 1
ATOM 2160 O O . LEU A 1 290 ? -15.132 8.988 11.586 1.00 97.88 290 LEU A O 1
ATOM 2164 N N . LEU A 1 291 ? -13.470 7.693 12.334 1.00 97.94 291 LEU A N 1
ATOM 2165 C CA . LEU A 1 291 ? -13.747 7.956 13.751 1.00 97.94 291 LEU A CA 1
ATOM 2166 C C . LEU A 1 291 ? -13.464 9.413 14.146 1.00 97.94 291 LEU A C 1
ATOM 2168 O O . LEU A 1 291 ? -14.250 10.031 14.857 1.00 97.94 291 LEU A O 1
ATOM 2172 N N . VAL A 1 292 ? -12.373 10.003 13.651 1.00 97.69 292 VAL A N 1
ATOM 2173 C CA . VAL A 1 292 ? -12.100 11.436 13.856 1.00 97.69 292 VAL A CA 1
ATOM 2174 C C . VAL A 1 292 ? -13.214 12.290 13.241 1.00 97.69 292 VAL A C 1
ATOM 2176 O O . VAL A 1 292 ? -13.640 13.267 13.853 1.00 97.69 292 VAL A O 1
ATOM 2179 N N . ALA A 1 293 ? -13.719 11.916 12.064 1.00 96.56 293 ALA A N 1
ATOM 2180 C CA . ALA A 1 293 ? -14.847 12.592 11.432 1.00 96.56 293 ALA A CA 1
ATOM 2181 C C . ALA A 1 293 ? -16.150 12.442 12.233 1.00 96.56 293 ALA A C 1
ATOM 2183 O O . ALA A 1 293 ? -16.877 13.422 12.395 1.00 96.56 293 ALA A O 1
ATOM 2184 N N . ALA A 1 294 ? -16.413 11.256 12.793 1.00 96.56 294 ALA A N 1
ATOM 2185 C CA . ALA A 1 294 ? -17.547 11.031 13.685 1.00 96.56 294 ALA A CA 1
ATOM 2186 C C . ALA A 1 294 ? -17.504 11.998 14.879 1.00 96.56 294 ALA A C 1
ATOM 2188 O O . ALA A 1 294 ? -18.466 12.719 15.138 1.00 96.56 294 ALA A O 1
ATOM 2189 N N . GLN A 1 295 ? -16.340 12.112 15.525 1.00 96.50 295 GLN A N 1
ATOM 2190 C CA . GLN A 1 295 ? -16.119 13.037 16.638 1.00 96.50 295 GLN A CA 1
ATOM 2191 C C . GLN A 1 295 ? -16.200 14.520 16.243 1.00 96.50 295 GLN A C 1
ATOM 2193 O O . GLN A 1 295 ? -16.536 15.363 17.073 1.00 96.50 295 GLN A O 1
ATOM 2198 N N . ALA A 1 296 ? -15.934 14.854 14.979 1.00 95.25 296 ALA A N 1
ATOM 2199 C CA . ALA A 1 296 ? -16.096 16.204 14.439 1.00 95.25 296 ALA A CA 1
ATOM 2200 C C . ALA A 1 296 ? -17.568 16.589 14.165 1.00 95.25 296 ALA A C 1
ATOM 2202 O O . ALA A 1 296 ? -17.826 17.677 13.647 1.00 95.25 296 ALA A O 1
ATOM 2203 N N . GLY A 1 297 ? -18.530 15.723 14.507 1.00 95.25 297 GLY A N 1
ATOM 2204 C CA . GLY A 1 297 ? -19.966 15.966 14.346 1.00 95.25 297 GLY A CA 1
ATOM 2205 C C . GLY A 1 297 ? -20.536 15.521 12.998 1.00 95.25 297 GLY A C 1
ATOM 2206 O O . GLY A 1 297 ? -21.665 15.883 12.665 1.00 95.25 297 GLY A O 1
ATOM 2207 N N . GLU A 1 298 ? -19.780 14.754 12.204 1.00 95.19 298 GLU A N 1
ATOM 2208 C CA . GLU A 1 298 ? -20.299 14.156 10.965 1.00 95.19 298 GLU A CA 1
ATOM 2209 C C . GLU A 1 298 ? -21.181 12.928 11.241 1.00 95.19 298 GLU A C 1
ATOM 2211 O O . GLU A 1 298 ? -22.056 12.613 10.436 1.00 95.19 298 GLU A O 1
ATOM 2216 N N . ASP A 1 299 ? -21.001 12.280 12.395 1.00 96.25 299 ASP A N 1
ATOM 2217 C CA . ASP A 1 299 ? -21.849 11.192 12.881 1.00 96.25 299 ASP A CA 1
ATOM 2218 C C . ASP A 1 299 ? -22.997 11.747 13.733 1.00 96.25 299 ASP A C 1
ATOM 2220 O O . ASP A 1 299 ? -22.869 11.972 14.937 1.00 96.25 299 ASP A O 1
ATOM 2224 N N . ARG A 1 300 ? -24.134 12.010 13.084 1.00 94.25 300 ARG A N 1
ATOM 2225 C CA . ARG A 1 300 ? -25.308 12.620 13.731 1.00 94.25 300 ARG A CA 1
ATOM 2226 C C . ARG A 1 300 ? -26.021 11.684 14.700 1.00 94.25 300 ARG A C 1
ATOM 2228 O O . ARG A 1 300 ? -26.680 12.166 15.617 1.00 94.25 300 ARG A O 1
ATOM 2235 N N . TYR A 1 301 ? -25.914 10.379 14.475 1.00 95.19 301 TYR A N 1
ATOM 2236 C CA . TYR A 1 301 ? -26.665 9.365 15.212 1.00 95.19 301 TYR A CA 1
ATOM 2237 C C . TYR A 1 301 ? -25.806 8.621 16.239 1.00 95.19 301 TYR A C 1
ATOM 2239 O O . TYR A 1 301 ? -26.323 7.799 16.989 1.00 95.19 301 TYR A O 1
ATOM 2247 N N . GLY A 1 302 ? -24.503 8.912 16.303 1.00 95.19 302 GLY A N 1
ATOM 2248 C CA . GLY A 1 302 ? -23.572 8.200 17.174 1.00 95.19 302 GLY A CA 1
ATOM 2249 C C . GLY A 1 302 ? -23.322 6.762 16.716 1.00 95.19 302 GLY A C 1
ATOM 2250 O O . GLY A 1 302 ? -22.993 5.913 17.544 1.00 95.19 302 GLY A O 1
ATOM 2251 N N . VAL A 1 303 ? -23.473 6.479 15.419 1.00 96.38 303 VAL A N 1
ATOM 2252 C CA . VAL A 1 303 ? -23.276 5.158 14.805 1.00 96.38 303 VAL A CA 1
ATOM 2253 C C . VAL A 1 303 ? -21.912 4.573 15.177 1.00 96.38 303 VAL A C 1
ATOM 2255 O O . VAL A 1 303 ? -21.817 3.395 15.510 1.00 96.38 303 VAL A O 1
ATOM 2258 N N . ALA A 1 304 ? -20.858 5.391 15.194 1.00 94.69 304 ALA A N 1
ATOM 2259 C CA . ALA A 1 304 ? -19.504 4.944 15.513 1.00 94.69 304 ALA A CA 1
ATOM 2260 C C . ALA A 1 304 ? -19.335 4.456 16.965 1.00 94.69 304 ALA A C 1
ATOM 2262 O O . ALA A 1 304 ? -18.421 3.682 17.259 1.00 94.69 304 ALA A O 1
ATOM 2263 N N . LEU A 1 305 ? -20.190 4.923 17.878 1.00 93.25 305 LEU A N 1
ATOM 2264 C CA . LEU A 1 305 ? -20.191 4.527 19.288 1.00 93.25 305 LEU A CA 1
ATOM 2265 C C . LEU A 1 305 ? -21.206 3.412 19.566 1.00 93.25 305 LEU A C 1
ATOM 2267 O O . LEU A 1 305 ? -20.935 2.536 20.379 1.00 93.25 305 LEU A O 1
ATOM 2271 N N . LEU A 1 306 ? -22.365 3.448 18.904 1.00 94.12 306 LEU A N 1
ATOM 2272 C CA . LEU A 1 306 ? -23.518 2.606 19.234 1.00 94.12 306 LEU A CA 1
ATOM 2273 C C . LEU A 1 306 ? -23.626 1.338 18.379 1.00 94.12 306 LEU A C 1
ATOM 2275 O O . LEU A 1 306 ? -24.203 0.347 18.826 1.00 94.12 306 LEU A O 1
ATOM 2279 N N . CYS A 1 307 ? -23.105 1.347 17.152 1.00 95.12 307 CYS A N 1
ATOM 2280 C CA . CYS A 1 307 ? -23.212 0.217 16.234 1.00 95.12 307 CYS A CA 1
ATOM 2281 C C . CYS A 1 307 ? -21.941 -0.635 16.256 1.00 95.12 307 CYS A C 1
ATOM 2283 O O . CYS A 1 307 ? -20.833 -0.115 16.327 1.00 95.12 307 CYS A O 1
ATOM 2285 N N . SER A 1 308 ? -22.091 -1.957 16.133 1.00 92.88 308 SER A N 1
ATOM 2286 C CA . SER A 1 308 ? -20.947 -2.863 15.977 1.00 92.88 308 SER A CA 1
ATOM 2287 C C . SER A 1 308 ? -20.481 -2.884 14.507 1.00 92.88 308 SER A C 1
ATOM 2289 O O . SER A 1 308 ? -21.323 -3.038 13.608 1.00 92.88 308 SER A O 1
ATOM 2291 N N . PRO A 1 309 ? -19.173 -2.731 14.221 1.00 95.38 309 PRO A N 1
ATOM 2292 C CA . PRO A 1 309 ? -18.075 -2.537 15.176 1.00 95.38 309 PRO A CA 1
ATOM 2293 C C . PRO A 1 309 ? -18.035 -1.122 15.773 1.00 95.38 309 PRO A C 1
ATOM 2295 O O . PRO A 1 309 ? -18.071 -0.138 15.031 1.00 95.38 309 PRO A O 1
ATOM 2298 N N . ALA A 1 310 ? -17.921 -1.032 17.101 1.00 95.44 310 ALA A N 1
ATOM 2299 C CA . ALA A 1 310 ? -17.905 0.234 17.838 1.00 95.44 310 ALA A CA 1
ATOM 2300 C C . ALA A 1 310 ? -16.476 0.776 18.045 1.00 95.44 310 ALA A C 1
ATOM 2302 O O . ALA A 1 310 ? -15.483 0.067 17.846 1.00 95.44 310 ALA A O 1
ATOM 2303 N N . LEU A 1 311 ? -16.354 2.028 18.503 1.00 96.25 311 LEU A N 1
ATOM 2304 C CA . LEU A 1 311 ? -15.074 2.684 18.816 1.00 96.25 311 LEU A CA 1
ATOM 2305 C C . LEU A 1 311 ? -14.098 1.809 19.643 1.00 96.25 311 LEU A C 1
ATOM 2307 O O . LEU A 1 311 ? -12.929 1.732 19.248 1.00 96.25 311 LEU A O 1
ATOM 2311 N N . PRO A 1 312 ? -14.507 1.122 20.733 1.00 96.12 312 PRO A N 1
ATOM 2312 C CA . PRO A 1 312 ? -13.597 0.276 21.511 1.00 96.12 312 PRO A CA 1
ATOM 2313 C C . PRO A 1 312 ? -13.033 -0.903 20.709 1.00 96.12 312 PRO A C 1
ATOM 2315 O O . PRO A 1 312 ? -11.856 -1.235 20.856 1.00 96.12 312 PRO A O 1
ATOM 2318 N N . GLU A 1 313 ? -13.833 -1.507 19.825 1.00 96.38 313 GLU A N 1
ATOM 2319 C CA . GLU A 1 313 ? -13.402 -2.612 18.958 1.00 96.38 313 GLU A CA 1
ATOM 2320 C C . GLU A 1 313 ? -12.375 -2.138 17.928 1.00 96.38 313 GLU A C 1
ATOM 2322 O O . GLU A 1 313 ? -11.333 -2.776 17.732 1.00 96.38 313 GLU A O 1
ATOM 2327 N N . VAL A 1 314 ? -12.629 -0.979 17.311 1.00 97.06 314 VAL A N 1
ATOM 2328 C CA . VAL A 1 314 ? -11.692 -0.375 16.359 1.00 97.06 314 VAL A CA 1
ATOM 2329 C C . VAL A 1 314 ? -10.376 -0.022 17.049 1.00 97.06 314 VAL A C 1
ATOM 2331 O O . VAL A 1 314 ? -9.297 -0.350 16.548 1.00 97.06 314 VAL A O 1
ATOM 2334 N N . LEU A 1 315 ? -10.453 0.601 18.227 1.00 97.19 315 LEU A N 1
ATOM 2335 C CA . LEU A 1 315 ? -9.282 0.969 19.014 1.00 97.19 315 LEU A CA 1
ATOM 2336 C C . LEU A 1 315 ? -8.487 -0.263 19.461 1.00 97.19 315 LEU A C 1
ATOM 2338 O O . LEU A 1 315 ? -7.259 -0.256 19.365 1.00 97.19 315 LEU A O 1
ATOM 2342 N N . GLN A 1 316 ? -9.163 -1.336 19.884 1.00 96.69 316 GLN A N 1
ATOM 2343 C CA . GLN A 1 316 ? -8.525 -2.608 20.218 1.00 96.69 316 GLN A CA 1
ATOM 2344 C C . GLN A 1 316 ? -7.727 -3.158 19.030 1.00 96.69 316 GLN A C 1
ATOM 2346 O O . GLN A 1 316 ? -6.572 -3.553 19.200 1.00 96.69 316 GLN A O 1
ATOM 2351 N N . GLY A 1 317 ? -8.315 -3.157 17.829 1.00 96.94 317 GLY A N 1
ATOM 2352 C CA . GLY A 1 317 ? -7.641 -3.594 16.606 1.00 96.94 317 GLY A CA 1
ATOM 2353 C C . GLY A 1 317 ? -6.393 -2.764 16.293 1.00 96.94 317 GLY A C 1
ATOM 2354 O O . GLY A 1 317 ? -5.326 -3.323 16.032 1.00 96.94 317 GLY A O 1
ATOM 2355 N N . LEU A 1 318 ? -6.495 -1.435 16.385 1.00 97.88 318 LEU A N 1
ATOM 2356 C CA . LEU A 1 318 ? -5.381 -0.515 16.134 1.00 97.88 318 LEU A CA 1
ATOM 2357 C C . LEU A 1 318 ? -4.247 -0.665 17.159 1.00 97.88 318 LEU A C 1
ATOM 2359 O O . LEU A 1 318 ? -3.084 -0.780 16.773 1.00 97.88 318 LEU A O 1
ATOM 2363 N N . LEU A 1 319 ? -4.567 -0.703 18.456 1.00 97.75 319 LEU A N 1
ATOM 2364 C CA . LEU A 1 319 ? -3.577 -0.886 19.524 1.00 97.75 319 LEU A CA 1
ATOM 2365 C C . LEU A 1 319 ? -2.884 -2.248 19.413 1.00 97.75 319 LEU A C 1
ATOM 2367 O O . LEU A 1 319 ? -1.667 -2.339 19.574 1.00 97.75 319 LEU A O 1
ATOM 2371 N N . SER A 1 320 ? -3.643 -3.295 19.084 1.00 97.12 320 SER A N 1
ATOM 2372 C CA . SER A 1 320 ? -3.108 -4.639 18.884 1.00 97.12 320 SER A CA 1
ATOM 2373 C C . SER A 1 320 ? -2.126 -4.690 17.711 1.00 97.12 320 SER A C 1
ATOM 2375 O O . SER A 1 320 ? -1.030 -5.240 17.849 1.00 97.12 320 SER A O 1
ATOM 2377 N N . ALA A 1 321 ? -2.454 -4.029 16.596 1.00 97.62 321 ALA A N 1
ATOM 2378 C CA . ALA A 1 321 ? -1.552 -3.891 15.457 1.00 97.62 321 ALA A CA 1
ATOM 2379 C C . ALA A 1 321 ? -0.270 -3.123 15.823 1.00 97.62 321 ALA A C 1
ATOM 2381 O O . ALA A 1 321 ? 0.827 -3.554 15.463 1.00 97.62 321 ALA A O 1
ATOM 2382 N N . VAL A 1 322 ? -0.379 -2.024 16.583 1.00 97.81 322 VAL A N 1
ATOM 2383 C CA . VAL A 1 322 ? 0.785 -1.264 17.072 1.00 97.81 322 VAL A CA 1
ATOM 2384 C C . VAL A 1 322 ? 1.684 -2.139 17.946 1.00 97.81 322 VAL A C 1
ATOM 2386 O O . VAL A 1 322 ? 2.897 -2.151 17.734 1.00 97.81 322 VAL A O 1
ATOM 2389 N N . LEU A 1 323 ? 1.123 -2.885 18.903 1.00 96.94 323 LEU A N 1
ATOM 2390 C CA . LEU A 1 323 ? 1.905 -3.785 19.754 1.00 96.94 323 LEU A CA 1
ATOM 2391 C C . LEU A 1 323 ? 2.582 -4.894 18.942 1.00 96.94 323 LEU A C 1
ATOM 2393 O O . LEU A 1 323 ? 3.769 -5.150 19.147 1.00 96.94 323 LEU A O 1
ATOM 2397 N N . ALA A 1 324 ? 1.867 -5.522 18.006 1.00 95.88 324 ALA A N 1
ATOM 2398 C CA . ALA A 1 324 ? 2.419 -6.597 17.183 1.00 95.88 324 ALA A CA 1
ATOM 2399 C C . ALA A 1 324 ? 3.583 -6.100 16.321 1.00 95.88 324 ALA A C 1
ATOM 2401 O O . ALA A 1 324 ? 4.642 -6.728 16.294 1.00 95.88 324 ALA A O 1
ATOM 2402 N N . LEU A 1 325 ? 3.424 -4.939 15.678 1.00 96.38 325 LEU A N 1
ATOM 2403 C CA . LEU A 1 325 ? 4.474 -4.308 14.879 1.00 96.38 325 LEU A CA 1
ATOM 2404 C C . LEU A 1 325 ? 5.686 -3.932 15.736 1.00 96.38 325 LEU A C 1
ATOM 2406 O O . LEU A 1 325 ? 6.803 -4.261 15.354 1.00 96.38 325 LEU A O 1
ATOM 2410 N N . GLN A 1 326 ? 5.481 -3.349 16.921 1.00 95.81 326 GLN A N 1
ATOM 2411 C CA . GLN A 1 326 ? 6.565 -3.038 17.862 1.00 95.81 326 GLN A CA 1
ATOM 2412 C C . GLN A 1 326 ? 7.323 -4.284 18.330 1.00 95.81 326 GLN A C 1
ATOM 2414 O O . GLN A 1 326 ? 8.547 -4.272 18.469 1.00 95.81 326 GLN A O 1
ATOM 2419 N N . SER A 1 327 ? 6.604 -5.363 18.644 1.00 94.50 327 SER A N 1
ATOM 2420 C CA . SER A 1 327 ? 7.227 -6.628 19.032 1.00 94.50 327 SER A CA 1
ATOM 2421 C C . SER A 1 327 ? 7.991 -7.244 17.861 1.00 94.50 327 SER A C 1
ATOM 2423 O O . SER A 1 327 ? 9.099 -7.741 18.058 1.00 94.50 327 SER A O 1
ATOM 2425 N N . TYR A 1 328 ? 7.444 -7.158 16.648 1.00 92.50 328 TYR A N 1
ATOM 2426 C CA . TYR A 1 328 ? 8.075 -7.659 15.432 1.00 92.50 328 TYR A CA 1
ATOM 2427 C C . TYR A 1 328 ? 9.337 -6.875 15.064 1.00 92.50 328 TYR A C 1
ATOM 2429 O O . TYR A 1 328 ? 10.376 -7.487 14.831 1.00 92.50 328 TYR A O 1
ATOM 2437 N N . THR A 1 329 ? 9.312 -5.539 15.090 1.00 91.38 329 THR A N 1
ATOM 2438 C CA . THR A 1 329 ? 10.496 -4.705 14.817 1.00 91.38 329 THR A CA 1
ATOM 2439 C C . THR A 1 329 ? 11.609 -4.969 15.831 1.00 91.38 329 THR A C 1
ATOM 2441 O O . THR A 1 329 ? 12.753 -5.209 15.440 1.00 91.38 329 THR A O 1
ATOM 2444 N N . LYS A 1 330 ? 11.279 -5.049 17.129 1.00 90.56 330 LYS A N 1
ATOM 2445 C CA . LYS A 1 330 ? 12.232 -5.441 18.187 1.00 90.56 330 LYS A CA 1
ATOM 2446 C C . LYS A 1 330 ? 12.807 -6.838 17.954 1.00 90.56 330 LYS A C 1
ATOM 2448 O O . LYS A 1 330 ? 14.012 -7.043 18.112 1.00 90.56 330 LYS A O 1
ATOM 2453 N N . PHE A 1 331 ? 11.961 -7.794 17.576 1.00 87.31 331 PHE A N 1
ATOM 2454 C CA . PHE A 1 331 ? 12.374 -9.161 17.281 1.00 87.31 331 PHE A CA 1
ATOM 2455 C C . PHE A 1 331 ? 13.351 -9.212 16.096 1.00 87.31 331 PHE A C 1
ATOM 2457 O O . PHE A 1 331 ? 14.447 -9.764 16.225 1.00 87.31 331 PHE A O 1
ATOM 2464 N N . VAL A 1 332 ? 13.013 -8.571 14.974 1.00 84.12 332 VAL A N 1
ATOM 2465 C CA . VAL A 1 332 ? 13.866 -8.511 13.778 1.00 84.12 332 VAL A CA 1
ATOM 2466 C C . VAL A 1 332 ? 15.202 -7.833 14.097 1.00 84.12 332 VAL A C 1
ATOM 2468 O O . VAL A 1 332 ? 16.256 -8.411 13.816 1.00 84.12 332 VAL A O 1
ATOM 2471 N N . ALA A 1 333 ? 15.195 -6.691 14.789 1.00 84.12 333 ALA A N 1
ATOM 2472 C CA . ALA A 1 333 ? 16.418 -5.998 15.201 1.00 84.12 333 ALA A CA 1
ATOM 2473 C C . ALA A 1 333 ? 17.322 -6.878 16.094 1.00 84.12 333 ALA A C 1
ATOM 2475 O O . ALA A 1 333 ? 18.541 -6.942 15.897 1.00 84.12 333 ALA A O 1
ATOM 2476 N N . ALA A 1 334 ? 16.731 -7.624 17.035 1.00 82.88 334 ALA A N 1
ATOM 2477 C CA . ALA A 1 334 ? 17.460 -8.545 17.907 1.00 82.88 334 ALA A CA 1
ATOM 2478 C C . ALA A 1 334 ? 18.052 -9.752 17.155 1.00 82.88 334 ALA A C 1
ATOM 2480 O O . ALA A 1 334 ? 19.109 -10.257 17.540 1.00 82.88 334 ALA A O 1
ATOM 2481 N N . THR A 1 335 ? 17.401 -10.224 16.086 1.00 74.81 335 THR A N 1
ATOM 2482 C CA . THR A 1 335 ? 17.943 -11.307 15.244 1.00 74.81 335 THR A CA 1
ATOM 2483 C C . THR A 1 335 ? 19.076 -10.833 14.332 1.00 74.81 335 THR A C 1
ATOM 2485 O O . THR A 1 335 ? 20.074 -11.542 14.186 1.00 74.81 335 THR A O 1
ATOM 2488 N N . ARG A 1 336 ? 18.984 -9.608 13.796 1.00 69.12 336 ARG A N 1
ATOM 2489 C CA . ARG A 1 336 ? 19.971 -9.018 12.878 1.00 69.12 336 ARG A CA 1
ATOM 2490 C C . ARG A 1 336 ? 21.345 -8.827 13.512 1.00 69.12 336 ARG A C 1
ATOM 2492 O O . ARG A 1 336 ? 22.357 -9.150 12.890 1.00 69.12 336 ARG A O 1
ATOM 2499 N N . SER A 1 337 ? 21.395 -8.345 14.755 1.00 60.53 337 SER A N 1
ATOM 2500 C CA . SER A 1 337 ? 22.660 -8.116 15.475 1.00 60.53 337 SER A CA 1
ATOM 2501 C C . SER A 1 337 ? 23.505 -9.387 15.635 1.00 60.53 337 SER A C 1
ATOM 2503 O O . SER A 1 337 ? 24.717 -9.302 15.817 1.00 60.53 337 SER A O 1
ATOM 2505 N N . ARG A 1 338 ? 22.890 -10.570 15.506 1.00 60.09 338 ARG A N 1
ATOM 2506 C CA . ARG A 1 338 ? 23.541 -11.873 15.686 1.00 60.09 338 ARG A CA 1
ATOM 2507 C C . ARG A 1 338 ? 24.046 -12.511 14.389 1.00 60.09 338 ARG A C 1
ATOM 2509 O O . ARG A 1 338 ? 24.776 -13.492 14.471 1.00 60.09 338 ARG A O 1
ATOM 2516 N N . GLN A 1 339 ? 23.673 -11.993 13.213 1.00 57.31 339 GLN A N 1
ATOM 2517 C CA . GLN A 1 339 ? 23.913 -12.662 11.921 1.00 57.31 339 GLN A CA 1
ATOM 2518 C C . GLN A 1 339 ? 24.926 -11.965 10.996 1.00 57.31 339 GLN A C 1
ATOM 2520 O O . GLN A 1 339 ? 25.278 -12.521 9.959 1.00 57.31 339 GLN A O 1
ATOM 2525 N N . LEU A 1 340 ? 25.451 -10.790 11.358 1.00 57.12 340 LEU A N 1
ATOM 2526 C CA . LEU A 1 340 ? 26.467 -10.100 10.551 1.00 57.12 340 LEU A CA 1
ATOM 2527 C C . LEU A 1 340 ? 27.852 -10.754 10.704 1.00 57.12 340 LEU A C 1
ATOM 2529 O O . LEU A 1 340 ? 28.642 -10.415 11.599 1.00 57.12 340 LEU A O 1
ATOM 2533 N N . GLY A 1 341 ? 28.160 -11.671 9.784 1.00 66.94 341 GLY A N 1
ATOM 2534 C CA . GLY A 1 341 ? 29.494 -12.248 9.626 1.00 66.94 341 GLY A CA 1
ATOM 2535 C C . GLY A 1 341 ? 30.561 -11.163 9.438 1.00 66.94 341 GLY A C 1
ATOM 2536 O O . GLY A 1 341 ? 30.308 -10.113 8.844 1.00 66.94 341 GLY A O 1
ATOM 2537 N N . ALA A 1 342 ? 31.771 -11.401 9.954 1.00 64.38 342 ALA A N 1
ATOM 2538 C CA . ALA A 1 342 ? 32.889 -10.452 9.858 1.00 64.38 342 ALA A CA 1
ATOM 2539 C C . ALA A 1 342 ? 33.205 -10.053 8.401 1.00 64.38 342 ALA A C 1
ATOM 2541 O O . ALA A 1 342 ? 33.553 -8.908 8.126 1.00 64.38 342 ALA A O 1
ATOM 2542 N N . LEU A 1 343 ? 32.992 -10.982 7.465 1.00 59.03 343 LEU A N 1
ATOM 2543 C CA . LEU A 1 343 ? 33.218 -10.802 6.032 1.00 59.03 343 LEU A CA 1
ATOM 2544 C C . LEU A 1 343 ? 32.207 -9.831 5.393 1.00 59.03 343 LEU A C 1
ATOM 2546 O O . LEU A 1 343 ? 32.590 -8.983 4.595 1.00 59.03 343 LEU A O 1
ATOM 2550 N N . GLU A 1 344 ? 30.934 -9.873 5.800 1.00 61.75 344 GLU A N 1
ATOM 2551 C CA . GLU A 1 344 ? 29.907 -8.937 5.319 1.00 61.75 344 GLU A CA 1
ATOM 2552 C C . GLU A 1 344 ? 30.132 -7.521 5.872 1.00 61.75 344 GLU A C 1
ATOM 2554 O O . GLU A 1 344 ? 29.952 -6.530 5.161 1.00 61.75 344 GLU A O 1
ATOM 2559 N N . ARG A 1 345 ? 30.599 -7.417 7.126 1.00 64.69 345 ARG A N 1
ATOM 2560 C CA . ARG A 1 345 ? 31.028 -6.141 7.718 1.00 64.69 345 ARG A CA 1
ATOM 2561 C C . ARG A 1 345 ? 32.207 -5.534 6.955 1.00 64.69 345 ARG A C 1
ATOM 2563 O O . ARG A 1 345 ? 32.144 -4.355 6.614 1.00 64.69 345 ARG A O 1
ATOM 2570 N N . GLY A 1 346 ? 33.216 -6.340 6.618 1.00 59.28 346 GLY A N 1
ATOM 2571 C CA . GLY A 1 346 ? 34.348 -5.903 5.794 1.00 59.28 346 GLY A CA 1
ATOM 2572 C C . GLY A 1 346 ? 33.928 -5.490 4.380 1.00 59.28 346 GLY A C 1
ATOM 2573 O O . GLY A 1 346 ? 34.309 -4.426 3.901 1.00 59.28 346 GLY A O 1
ATOM 2574 N N . ALA A 1 347 ? 33.063 -6.272 3.731 1.00 57.22 347 AL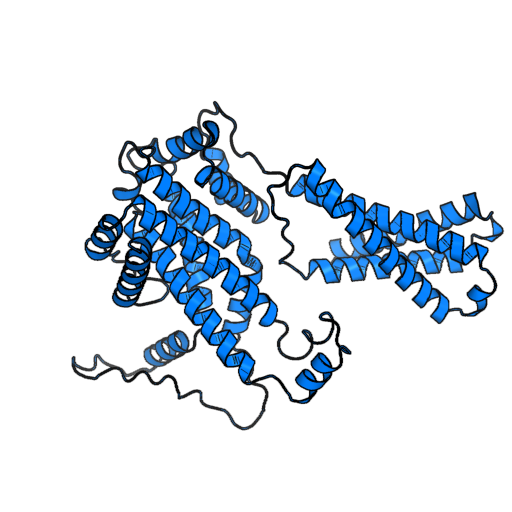A A N 1
ATOM 2575 C CA . ALA A 1 347 ? 32.590 -5.993 2.376 1.00 57.22 347 ALA A CA 1
ATOM 2576 C C . ALA A 1 347 ? 31.749 -4.701 2.275 1.00 57.22 347 ALA A C 1
ATOM 2578 O O . ALA A 1 347 ? 31.836 -3.991 1.271 1.00 57.22 347 ALA A O 1
ATOM 2579 N N . ARG A 1 348 ? 30.976 -4.358 3.319 1.00 58.38 348 ARG A N 1
ATOM 2580 C CA . ARG A 1 348 ? 30.256 -3.072 3.408 1.00 58.38 348 ARG A CA 1
ATOM 2581 C C . ARG A 1 348 ? 31.184 -1.894 3.690 1.00 58.38 348 ARG A C 1
ATOM 2583 O O . ARG A 1 348 ? 31.002 -0.841 3.090 1.00 58.38 348 ARG A O 1
ATOM 2590 N N . GLN A 1 349 ? 32.177 -2.064 4.563 1.00 61.72 349 GLN A N 1
ATOM 2591 C CA . GLN A 1 349 ? 33.168 -1.018 4.844 1.00 61.72 349 GLN A CA 1
ATOM 2592 C C . GLN A 1 349 ? 34.017 -0.671 3.616 1.00 61.72 349 GLN A C 1
ATOM 2594 O O . GLN A 1 349 ? 34.391 0.483 3.440 1.00 61.72 349 GLN A O 1
ATOM 2599 N N . LEU A 1 350 ? 34.274 -1.645 2.742 1.00 58.50 350 LEU A N 1
ATOM 2600 C CA . LEU A 1 350 ? 35.059 -1.452 1.522 1.00 58.50 350 LEU A CA 1
ATOM 2601 C C . LEU A 1 350 ? 34.246 -0.904 0.336 1.00 58.50 350 LEU A C 1
ATOM 2603 O O . LEU A 1 350 ? 34.803 -0.730 -0.742 1.00 58.50 350 LEU A O 1
ATOM 2607 N N . GLY A 1 351 ? 32.932 -0.680 0.480 1.00 47.75 351 GLY A N 1
ATOM 2608 C CA . GLY A 1 351 ? 32.074 -0.189 -0.611 1.00 47.75 351 GLY A CA 1
ATOM 2609 C C . GLY A 1 351 ? 31.957 -1.135 -1.819 1.00 47.75 351 GLY A C 1
ATOM 2610 O O . GLY A 1 351 ? 31.291 -0.805 -2.797 1.00 47.75 351 GLY A O 1
ATOM 2611 N N . LEU A 1 352 ? 32.567 -2.324 -1.750 1.00 47.94 352 LEU A N 1
ATOM 2612 C CA . LEU A 1 352 ? 32.601 -3.330 -2.818 1.00 47.94 352 LEU A CA 1
ATOM 2613 C C . LEU A 1 352 ? 31.240 -3.971 -3.058 1.00 47.94 352 LEU A C 1
ATOM 2615 O O . LEU A 1 352 ? 31.002 -4.561 -4.111 1.00 47.94 352 LEU A O 1
ATOM 2619 N N . VAL A 1 353 ? 30.334 -3.831 -2.093 1.00 45.34 353 VAL A N 1
ATOM 2620 C CA . VAL A 1 353 ? 28.958 -4.241 -2.268 1.00 45.34 353 VAL A CA 1
ATOM 2621 C C . VAL A 1 353 ? 28.046 -3.030 -2.264 1.00 45.34 353 VAL A C 1
ATOM 2623 O O . VAL A 1 353 ? 27.507 -2.628 -1.235 1.00 45.34 353 VAL A O 1
ATOM 2626 N N . GLY A 1 354 ? 27.833 -2.471 -3.456 1.00 44.06 354 GLY A N 1
ATOM 2627 C CA . GLY A 1 354 ? 26.653 -1.651 -3.702 1.00 44.06 354 GLY A CA 1
ATOM 2628 C C . GLY A 1 354 ? 25.409 -2.430 -3.262 1.00 44.06 354 GLY A C 1
ATOM 2629 O O . GLY A 1 354 ? 25.347 -3.651 -3.444 1.00 44.06 354 GLY A O 1
ATOM 2630 N N . GLY A 1 355 ? 24.431 -1.738 -2.670 1.00 49.97 355 GLY A N 1
ATOM 2631 C CA . GLY A 1 355 ? 23.264 -2.329 -1.989 1.00 49.97 355 GLY A CA 1
ATOM 2632 C C . GLY A 1 355 ? 22.461 -3.379 -2.777 1.00 49.97 355 GLY A C 1
ATOM 2633 O O . GLY A 1 355 ? 21.643 -4.080 -2.195 1.00 49.97 355 GLY A O 1
ATOM 2634 N N . PHE A 1 356 ? 22.734 -3.554 -4.070 1.00 45.97 356 PHE A N 1
ATOM 2635 C CA . PHE A 1 356 ? 22.120 -4.546 -4.947 1.00 45.97 356 PHE A CA 1
ATOM 2636 C C . PHE A 1 356 ? 22.589 -6.002 -4.753 1.00 45.97 356 PHE A C 1
ATOM 2638 O O . PHE A 1 356 ? 21.824 -6.904 -5.094 1.00 45.97 356 PHE A O 1
ATOM 2645 N N . VAL A 1 357 ? 23.799 -6.273 -4.235 1.00 42.94 357 VAL A N 1
ATOM 2646 C CA . VAL A 1 357 ? 24.345 -7.657 -4.201 1.00 42.94 357 VAL A CA 1
ATOM 2647 C C . VAL A 1 357 ? 24.470 -8.246 -2.783 1.00 42.94 357 VAL A C 1
ATOM 2649 O O . VAL A 1 357 ? 24.211 -9.433 -2.605 1.00 42.94 357 VAL A O 1
ATOM 2652 N N . ALA A 1 358 ? 24.758 -7.450 -1.743 1.00 38.41 358 ALA A N 1
ATOM 2653 C CA . ALA A 1 358 ? 24.983 -7.968 -0.373 1.00 38.41 358 ALA A CA 1
ATOM 2654 C C . ALA A 1 358 ? 23.694 -8.427 0.301 1.00 38.41 358 ALA A C 1
ATOM 2656 O O . ALA A 1 358 ? 23.723 -9.334 1.124 1.00 38.41 358 ALA A O 1
ATOM 2657 N N . GLY A 1 359 ? 22.554 -7.836 -0.058 1.00 43.09 359 GLY A N 1
ATOM 2658 C CA . GLY A 1 359 ? 21.269 -8.212 0.524 1.00 43.09 359 GLY A CA 1
ATOM 2659 C C . GLY A 1 359 ? 20.763 -9.587 0.081 1.00 43.09 359 GLY A C 1
ATOM 2660 O O . GLY A 1 359 ? 19.745 -10.029 0.600 1.00 43.09 359 GLY A O 1
ATOM 2661 N N . ARG A 1 360 ? 21.423 -10.258 -0.881 1.00 45.94 360 ARG A N 1
ATOM 2662 C CA . ARG A 1 360 ? 20.858 -11.412 -1.602 1.00 45.94 360 ARG A CA 1
ATOM 2663 C C . ARG A 1 360 ? 21.243 -12.802 -1.100 1.00 45.94 360 ARG A C 1
ATOM 2665 O O . ARG A 1 360 ? 20.607 -13.752 -1.539 1.00 45.94 360 ARG A O 1
ATOM 2672 N N . ILE A 1 361 ? 22.239 -12.962 -0.228 1.00 43.16 361 ILE A N 1
ATOM 2673 C CA . ILE A 1 361 ? 22.812 -14.306 -0.012 1.00 43.16 361 ILE A CA 1
ATOM 2674 C C . ILE A 1 361 ? 22.476 -14.928 1.352 1.00 43.16 361 ILE A C 1
ATOM 2676 O O . ILE A 1 361 ? 22.530 -16.148 1.453 1.00 43.16 361 ILE A O 1
ATOM 2680 N N . THR A 1 362 ? 22.032 -14.181 2.373 1.00 43.94 362 THR A N 1
ATOM 2681 C CA . THR A 1 362 ? 21.759 -14.827 3.679 1.00 43.94 362 THR A CA 1
ATOM 2682 C C . THR A 1 362 ? 20.468 -14.453 4.411 1.00 43.94 362 THR A C 1
ATOM 2684 O O . THR A 1 362 ? 20.048 -15.266 5.218 1.00 43.94 362 THR A O 1
ATOM 2687 N N . ASN A 1 363 ? 19.773 -13.340 4.121 1.00 48.31 363 ASN A N 1
ATOM 2688 C CA . ASN A 1 363 ? 18.442 -13.018 4.698 1.00 48.31 363 ASN A CA 1
ATOM 2689 C C . ASN A 1 363 ? 17.668 -11.974 3.858 1.00 48.31 363 ASN A C 1
ATOM 2691 O O . ASN A 1 363 ? 17.240 -10.925 4.349 1.00 48.31 363 ASN A O 1
ATOM 2695 N N . VAL A 1 364 ? 17.495 -12.238 2.560 1.00 46.97 364 VAL A N 1
ATOM 2696 C CA . VAL A 1 364 ? 16.852 -11.322 1.584 1.00 46.97 364 VAL A CA 1
ATOM 2697 C C . VAL A 1 364 ? 15.404 -10.963 1.958 1.00 46.97 364 VAL A C 1
ATOM 2699 O O . VAL A 1 364 ? 14.854 -9.954 1.505 1.00 46.97 364 VAL A O 1
ATOM 2702 N N . THR A 1 365 ? 14.760 -11.771 2.803 1.00 50.97 365 THR A N 1
ATOM 2703 C CA . THR A 1 365 ? 13.354 -11.628 3.204 1.00 50.97 365 THR A CA 1
ATOM 2704 C C . THR A 1 365 ? 13.137 -10.701 4.404 1.00 50.97 365 THR A C 1
ATOM 2706 O O . THR A 1 365 ? 12.038 -10.169 4.548 1.00 50.97 365 THR A O 1
ATOM 2709 N N . LEU A 1 366 ? 14.164 -10.359 5.191 1.00 53.91 366 LEU A N 1
ATOM 2710 C CA . LEU A 1 366 ? 13.948 -9.598 6.432 1.00 53.91 366 LEU A CA 1
ATOM 2711 C C . LEU A 1 366 ? 14.306 -8.110 6.347 1.00 53.91 366 LEU A C 1
ATOM 2713 O O . LEU A 1 366 ? 13.555 -7.297 6.873 1.00 53.91 366 LEU A O 1
ATOM 2717 N N . GLN A 1 367 ? 15.370 -7.709 5.644 1.00 57.69 367 GLN A N 1
ATOM 2718 C CA . GLN A 1 367 ? 15.809 -6.301 5.677 1.00 57.69 367 GLN A CA 1
ATOM 2719 C C . GLN A 1 367 ? 14.774 -5.320 5.076 1.00 57.69 367 GLN A C 1
ATOM 2721 O O . GLN A 1 367 ? 14.374 -4.396 5.780 1.00 57.69 367 GLN A O 1
ATOM 2726 N N . PRO A 1 368 ? 14.228 -5.547 3.864 1.00 67.19 368 PRO A N 1
ATOM 2727 C CA . PRO A 1 368 ? 13.092 -4.757 3.385 1.00 67.19 368 PRO A CA 1
ATOM 2728 C C . PRO A 1 368 ? 11.837 -4.885 4.257 1.00 67.19 368 PRO A C 1
ATOM 2730 O O . PRO A 1 368 ? 10.988 -4.010 4.218 1.00 67.19 368 PRO A O 1
ATOM 2733 N N . ALA A 1 369 ? 11.677 -5.965 5.033 1.00 79.75 369 ALA A N 1
ATOM 2734 C CA . ALA A 1 369 ? 10.522 -6.101 5.921 1.00 79.75 369 ALA A CA 1
ATOM 2735 C C . ALA A 1 369 ? 10.672 -5.234 7.186 1.00 79.75 369 ALA A C 1
ATOM 2737 O O . ALA A 1 369 ? 9.683 -4.742 7.705 1.00 79.75 369 ALA A O 1
ATOM 2738 N N . GLU A 1 370 ? 11.887 -4.990 7.673 1.00 84.19 370 GLU A N 1
ATOM 2739 C CA . GLU A 1 370 ? 12.123 -4.122 8.833 1.00 84.19 370 GLU A CA 1
ATOM 2740 C C . GLU A 1 370 ? 11.682 -2.675 8.558 1.00 84.19 370 GLU A C 1
ATOM 2742 O O . GLU A 1 370 ? 10.877 -2.117 9.300 1.00 84.19 370 GLU A O 1
ATOM 2747 N N . GLU A 1 371 ? 12.152 -2.091 7.453 1.00 85.38 371 GLU A N 1
ATOM 2748 C CA . GLU A 1 371 ? 11.823 -0.713 7.049 1.00 85.38 371 GLU A CA 1
ATOM 2749 C C . GLU A 1 371 ? 10.315 -0.529 6.852 1.00 85.38 371 GLU A C 1
ATOM 2751 O O . GLU A 1 371 ? 9.715 0.445 7.309 1.00 85.38 371 GLU A O 1
ATOM 2756 N N . VAL A 1 372 ? 9.688 -1.519 6.223 1.00 87.06 372 VAL A N 1
ATOM 2757 C CA . VAL A 1 372 ? 8.244 -1.565 6.000 1.00 87.06 372 VAL A CA 1
ATOM 2758 C C . VAL A 1 372 ? 7.499 -1.678 7.324 1.00 87.06 372 VAL A C 1
ATOM 2760 O O . VAL A 1 372 ? 6.509 -0.979 7.515 1.00 87.06 372 VAL A O 1
ATOM 2763 N N . ALA A 1 373 ? 7.981 -2.496 8.263 1.00 91.44 373 ALA A N 1
ATOM 2764 C CA . ALA A 1 373 ? 7.335 -2.692 9.556 1.00 91.44 373 ALA A CA 1
ATOM 2765 C C . ALA A 1 373 ? 7.373 -1.404 10.373 1.00 91.44 373 ALA A C 1
ATOM 2767 O O . ALA A 1 373 ? 6.337 -0.998 10.892 1.00 91.44 373 ALA A O 1
ATOM 2768 N N . PHE A 1 374 ? 8.515 -0.709 10.391 1.00 91.75 374 PHE A N 1
ATOM 2769 C CA . PHE A 1 374 ? 8.625 0.623 10.985 1.00 91.75 374 PHE A CA 1
ATOM 2770 C C . PHE A 1 374 ? 7.679 1.631 10.333 1.00 91.75 374 PHE A C 1
ATOM 2772 O O . PHE A 1 374 ? 7.051 2.432 11.026 1.00 91.75 374 PHE A O 1
ATOM 2779 N N . ALA A 1 375 ? 7.533 1.588 9.009 1.00 90.75 375 ALA A N 1
ATOM 2780 C CA . ALA A 1 375 ? 6.631 2.487 8.310 1.00 90.75 375 ALA A CA 1
ATOM 2781 C C . ALA A 1 375 ? 5.148 2.200 8.636 1.00 90.75 375 ALA A C 1
ATOM 2783 O O . ALA A 1 375 ? 4.400 3.150 8.866 1.00 90.75 375 ALA A O 1
ATOM 2784 N N . VAL A 1 376 ? 4.711 0.930 8.721 1.00 94.00 376 VAL A N 1
ATOM 2785 C CA . VAL A 1 376 ? 3.333 0.596 9.159 1.00 94.00 376 VAL A CA 1
ATOM 2786 C C . VAL A 1 376 ? 3.141 0.968 10.621 1.00 94.00 376 VAL A C 1
ATOM 2788 O O . VAL A 1 376 ? 2.110 1.530 10.973 1.00 94.00 376 VAL A O 1
ATOM 2791 N N . GLU A 1 377 ? 4.134 0.694 11.469 1.00 95.75 377 GLU A N 1
ATOM 2792 C CA . GLU A 1 377 ? 4.101 1.043 12.888 1.00 95.75 377 GLU A CA 1
ATOM 2793 C C . GLU A 1 377 ? 3.896 2.550 13.065 1.00 95.75 377 GLU A C 1
ATOM 2795 O O . GLU A 1 377 ? 3.050 2.969 13.852 1.00 95.75 377 GLU A O 1
ATOM 2800 N N . GLY A 1 378 ? 4.612 3.368 12.287 1.00 95.62 378 GLY A N 1
ATOM 2801 C CA . GLY A 1 378 ? 4.441 4.818 12.265 1.00 95.62 378 GLY A CA 1
ATOM 2802 C C . GLY A 1 378 ? 3.031 5.242 11.850 1.00 95.62 378 GLY A C 1
ATOM 2803 O O . GLY A 1 378 ? 2.431 6.092 12.509 1.00 95.62 378 GLY A O 1
ATOM 2804 N N . VAL A 1 379 ? 2.465 4.624 10.807 1.00 95.81 379 VAL A N 1
ATOM 2805 C CA . VAL A 1 379 ? 1.081 4.888 10.369 1.00 95.81 379 VAL A CA 1
ATOM 2806 C C . VAL A 1 379 ? 0.070 4.501 11.455 1.00 95.81 379 VAL A C 1
ATOM 2808 O O . VAL A 1 379 ? -0.826 5.289 11.754 1.00 95.81 379 VAL A O 1
ATOM 2811 N N . ALA A 1 380 ? 0.235 3.338 12.088 1.00 97.31 380 ALA A N 1
ATOM 2812 C CA . ALA A 1 380 ? -0.655 2.851 13.139 1.00 97.31 380 ALA A CA 1
ATOM 2813 C C . ALA A 1 380 ? -0.567 3.671 14.428 1.00 97.31 380 ALA A C 1
ATOM 2815 O O . ALA A 1 380 ? -1.597 4.037 14.991 1.00 97.31 380 ALA A O 1
ATOM 2816 N N . ARG A 1 381 ? 0.638 4.063 14.853 1.00 97.25 381 ARG A N 1
ATOM 2817 C CA . ARG A 1 381 ? 0.808 4.998 15.973 1.00 97.25 381 ARG A CA 1
ATOM 2818 C C . ARG A 1 381 ? 0.180 6.353 15.675 1.00 97.25 381 ARG A C 1
ATOM 2820 O O . ARG A 1 381 ? -0.516 6.888 16.526 1.00 97.25 381 ARG A O 1
ATOM 2827 N N . ASN A 1 382 ? 0.384 6.895 14.474 1.00 96.94 382 ASN A N 1
ATOM 2828 C CA . ASN A 1 382 ? -0.225 8.166 14.086 1.00 96.94 382 ASN A CA 1
ATOM 2829 C C . ASN A 1 382 ? -1.762 8.083 14.086 1.00 96.94 382 ASN A C 1
ATOM 2831 O O . ASN A 1 382 ? -2.427 9.000 14.553 1.00 96.94 382 ASN A O 1
ATOM 2835 N N . ALA A 1 383 ? -2.332 6.967 13.627 1.00 97.62 383 ALA A N 1
ATOM 2836 C CA . ALA A 1 383 ? -3.769 6.716 13.702 1.00 97.62 383 ALA A CA 1
ATOM 2837 C C . ALA A 1 383 ? -4.287 6.723 15.152 1.00 97.62 383 ALA A C 1
ATOM 2839 O O . ALA A 1 383 ? -5.245 7.435 15.445 1.00 97.62 383 ALA A O 1
ATOM 2840 N N . VAL A 1 384 ? -3.621 6.015 16.073 1.00 97.88 384 VAL A N 1
ATOM 2841 C CA . VAL A 1 384 ? -3.982 6.031 17.505 1.00 97.88 384 VAL A CA 1
ATOM 2842 C C . VAL A 1 384 ? -3.811 7.430 18.109 1.00 97.88 384 VAL A C 1
ATOM 2844 O O . VAL A 1 384 ? -4.692 7.884 18.831 1.00 97.88 384 VAL A O 1
ATOM 2847 N N . ASN A 1 385 ? -2.740 8.153 17.770 1.00 97.62 385 ASN A N 1
ATOM 2848 C CA . ASN A 1 385 ? -2.520 9.526 18.236 1.00 97.62 385 ASN A CA 1
ATOM 2849 C C . ASN A 1 385 ? -3.619 10.482 17.755 1.00 97.62 385 ASN A C 1
ATOM 2851 O O . ASN A 1 385 ? -4.071 11.327 18.519 1.00 97.62 385 ASN A O 1
ATOM 2855 N N . ARG A 1 386 ? -4.089 10.344 16.509 1.00 97.19 386 ARG A N 1
ATOM 2856 C CA . ARG A 1 386 ? -5.215 11.136 15.989 1.00 97.19 386 ARG A CA 1
ATOM 2857 C C . ARG A 1 386 ? -6.509 10.861 16.751 1.00 97.19 386 ARG A C 1
ATOM 2859 O O . ARG A 1 386 ? -7.242 11.800 17.038 1.00 97.19 386 ARG A O 1
ATOM 2866 N N . LEU A 1 387 ? -6.769 9.603 17.110 1.00 97.50 387 LEU A N 1
ATOM 2867 C CA . LEU A 1 387 ? -7.911 9.256 17.960 1.00 97.50 387 LEU A CA 1
ATOM 2868 C C . LEU A 1 387 ? -7.756 9.831 19.369 1.00 97.50 387 LEU A C 1
ATOM 2870 O O . LEU A 1 387 ? -8.703 10.402 19.898 1.00 97.50 387 LEU A O 1
ATOM 2874 N N . ALA A 1 388 ? -6.561 9.733 19.953 1.00 97.19 388 ALA A N 1
ATOM 2875 C CA . ALA A 1 388 ? -6.257 10.316 21.256 1.00 97.19 388 ALA A CA 1
ATOM 2876 C C . ALA A 1 388 ? -6.465 11.839 21.260 1.00 97.19 388 ALA A C 1
ATOM 2878 O O . ALA A 1 388 ? -7.063 12.365 22.191 1.00 97.19 388 ALA A O 1
ATOM 2879 N N . LEU A 1 389 ? -6.058 12.536 20.195 1.00 96.94 389 LEU A N 1
ATOM 2880 C CA . LEU A 1 389 ? -6.304 13.970 20.018 1.00 96.94 389 LEU A CA 1
ATOM 2881 C C . LEU A 1 389 ? -7.793 14.307 19.863 1.00 96.94 389 LEU A C 1
ATOM 2883 O O . LEU A 1 389 ? -8.246 15.316 20.394 1.00 96.94 389 LEU A O 1
ATOM 2887 N N . ALA A 1 390 ? -8.557 13.485 19.140 1.00 96.62 390 ALA A N 1
ATOM 2888 C CA . ALA A 1 390 ? -9.973 13.748 18.885 1.00 96.62 390 ALA A CA 1
ATOM 2889 C C . ALA A 1 390 ? -10.866 13.472 20.109 1.00 96.62 390 ALA A C 1
ATOM 2891 O O . ALA A 1 390 ? -11.791 14.236 20.388 1.00 96.62 390 ALA A O 1
ATOM 2892 N N . TYR A 1 391 ? -10.601 12.385 20.838 1.00 96.62 391 TYR A N 1
ATOM 2893 C CA . TYR A 1 391 ? -11.454 11.911 21.933 1.00 96.62 391 TYR A CA 1
ATOM 2894 C C . TYR A 1 391 ? -10.905 12.226 23.336 1.00 96.62 391 TYR A C 1
ATOM 2896 O O . TYR A 1 391 ? -11.675 12.240 24.298 1.00 96.62 391 TYR A O 1
ATOM 2904 N N . GLY A 1 392 ? -9.602 12.485 23.479 1.00 95.56 392 GLY A N 1
ATOM 2905 C CA . GLY A 1 392 ? -8.957 12.749 24.768 1.00 95.56 392 GLY A CA 1
ATOM 2906 C C . GLY A 1 392 ? -9.134 11.603 25.769 1.00 95.56 392 GLY A C 1
ATOM 2907 O O . GLY A 1 392 ? -9.143 10.425 25.403 1.00 95.56 392 GLY A O 1
ATOM 2908 N N . ASP A 1 393 ? -9.335 11.947 27.043 1.00 94.62 393 ASP A N 1
ATOM 2909 C CA . ASP A 1 393 ? -9.503 10.972 28.133 1.00 94.62 393 ASP A CA 1
ATOM 2910 C C . ASP A 1 393 ? -10.750 10.086 27.978 1.00 94.62 393 ASP A C 1
ATOM 2912 O O . ASP A 1 393 ? -10.762 8.943 28.445 1.00 94.62 393 ASP A O 1
ATOM 2916 N N . ARG A 1 394 ? -11.767 10.547 27.231 1.00 94.75 394 ARG A N 1
ATOM 2917 C CA . ARG A 1 394 ? -12.975 9.755 26.938 1.00 94.75 394 ARG A CA 1
ATOM 2918 C C . ARG A 1 394 ? -12.645 8.469 26.186 1.00 94.75 394 ARG A C 1
ATOM 2920 O O . ARG A 1 394 ? -13.338 7.471 26.354 1.00 94.75 394 ARG A O 1
ATOM 2927 N N . LEU A 1 395 ? -11.567 8.469 25.397 1.00 94.38 395 LEU A N 1
ATOM 2928 C CA . LEU A 1 395 ? -11.100 7.284 24.681 1.00 94.38 395 LEU A CA 1
ATOM 2929 C C . LEU A 1 395 ? -10.680 6.169 25.647 1.00 94.38 395 LEU A C 1
ATOM 2931 O O . LEU A 1 395 ? -10.978 4.998 25.421 1.00 94.38 395 LEU A O 1
ATOM 2935 N N . ARG A 1 396 ? -10.004 6.537 26.743 1.00 94.50 396 ARG A N 1
ATOM 2936 C CA . ARG A 1 396 ? -9.583 5.595 27.786 1.00 94.50 396 ARG A CA 1
ATOM 2937 C C . ARG A 1 396 ? -10.779 5.066 28.558 1.00 94.50 396 ARG A C 1
ATOM 2939 O O . ARG A 1 396 ? -10.840 3.869 28.821 1.00 94.50 396 ARG A O 1
ATOM 2946 N N . GLU A 1 397 ? -11.712 5.942 28.917 1.00 94.25 397 GLU A N 1
ATOM 2947 C CA . GLU A 1 397 ? -12.930 5.540 29.622 1.00 94.25 397 GLU A CA 1
ATOM 2948 C C . GLU A 1 397 ? -13.765 4.568 28.788 1.00 94.25 397 GLU A C 1
ATOM 2950 O O . GLU A 1 397 ? -14.149 3.519 29.304 1.00 94.25 397 GLU A O 1
ATOM 2955 N N . ALA A 1 398 ? -13.967 4.871 27.501 1.00 92.06 398 ALA A N 1
ATOM 2956 C CA . ALA A 1 398 ? -14.660 3.990 26.566 1.00 92.06 398 ALA A CA 1
ATOM 2957 C C . ALA A 1 398 ? -13.950 2.633 26.459 1.00 92.06 398 ALA A C 1
ATOM 2959 O O . ALA A 1 398 ? -14.572 1.595 26.653 1.00 92.06 398 ALA A O 1
ATOM 2960 N N . PHE A 1 399 ? -12.628 2.619 26.260 1.00 93.88 399 PHE A N 1
ATOM 2961 C CA . PHE A 1 399 ? -11.875 1.368 26.132 1.00 93.88 399 PHE A CA 1
ATOM 2962 C C . PHE A 1 399 ? -11.911 0.490 27.391 1.00 93.88 399 PHE A C 1
ATOM 2964 O O . PHE A 1 399 ? -11.991 -0.730 27.289 1.00 93.88 399 PHE A O 1
ATOM 2971 N N . VAL A 1 400 ? -11.830 1.091 28.582 1.00 91.62 400 VAL A N 1
ATOM 2972 C CA . VAL A 1 400 ? -11.810 0.344 29.851 1.00 91.62 400 VAL A CA 1
ATOM 2973 C C . VAL A 1 400 ? -13.203 -0.154 30.234 1.00 91.62 400 VAL A C 1
ATOM 2975 O O . VAL A 1 400 ? -13.322 -1.260 30.756 1.00 91.62 400 VAL A O 1
ATOM 2978 N N . ARG A 1 401 ? -14.252 0.646 30.002 1.00 91.56 401 ARG A N 1
ATOM 2979 C CA . ARG A 1 401 ? -15.631 0.283 30.366 1.00 91.56 401 ARG A CA 1
ATOM 2980 C C . ARG A 1 401 ? -16.266 -0.677 29.371 1.00 91.56 401 ARG A C 1
ATOM 2982 O O . ARG A 1 401 ? -16.963 -1.597 29.780 1.00 91.56 401 ARG A O 1
ATOM 2989 N N . GLU A 1 402 ? -16.011 -0.464 28.088 1.00 88.69 402 GLU A N 1
ATOM 2990 C CA . GLU A 1 402 ? -16.631 -1.192 26.979 1.00 88.69 402 GLU A CA 1
ATOM 2991 C C . GLU A 1 402 ? -15.620 -2.118 26.298 1.00 88.69 402 GLU A C 1
ATOM 2993 O O . GLU A 1 402 ? -15.692 -2.356 25.093 1.00 88.69 402 GLU A O 1
ATOM 2998 N N . ALA A 1 403 ? -14.645 -2.619 27.068 1.00 75.56 403 ALA A N 1
ATOM 2999 C CA . ALA A 1 403 ? -13.635 -3.537 26.568 1.00 75.56 403 ALA A CA 1
ATOM 3000 C C . ALA A 1 403 ? -14.324 -4.679 25.794 1.00 75.56 403 ALA A C 1
ATOM 3002 O O . ALA A 1 403 ? -15.149 -5.394 26.377 1.00 75.56 403 ALA A O 1
ATOM 3003 N N . PRO A 1 404 ? -14.021 -4.849 24.493 1.00 79.06 404 PRO A N 1
ATOM 3004 C CA . PRO A 1 404 ? -14.697 -5.834 23.670 1.00 79.06 404 PRO A CA 1
ATOM 3005 C C . PRO A 1 404 ? -14.592 -7.235 24.284 1.00 79.06 404 PRO A C 1
ATOM 3007 O O . PRO A 1 404 ? -13.505 -7.634 24.713 1.00 79.06 404 PRO A O 1
ATOM 3010 N N . PRO A 1 405 ? -15.665 -8.045 24.259 1.00 81.44 405 PRO A N 1
ATOM 3011 C CA . PRO A 1 405 ? -15.581 -9.443 24.684 1.00 81.44 405 PRO A CA 1
ATOM 3012 C C . PRO A 1 405 ? -14.662 -10.264 23.764 1.00 81.44 405 PRO A C 1
ATOM 3014 O O . PRO A 1 405 ? -14.203 -11.349 24.122 1.00 81.44 405 PRO A O 1
ATOM 3017 N N . THR A 1 406 ? -14.386 -9.766 22.557 1.00 88.12 406 THR A N 1
ATOM 3018 C CA . THR A 1 406 ? -13.520 -10.430 21.589 1.00 88.12 406 THR A CA 1
ATOM 3019 C C . THR A 1 406 ? -12.059 -10.344 22.011 1.00 88.12 406 THR A C 1
ATOM 3021 O O . THR A 1 406 ? -11.525 -9.251 22.196 1.00 88.12 406 THR A O 1
ATOM 3024 N N . LYS A 1 407 ? -11.378 -11.493 22.079 1.00 92.00 407 LYS A N 1
ATOM 3025 C CA . LYS A 1 407 ? -9.935 -11.551 22.340 1.00 92.00 407 LYS A CA 1
ATOM 3026 C C . LYS A 1 407 ? -9.171 -10.741 21.272 1.00 92.00 407 LYS A C 1
ATOM 3028 O O . LYS A 1 407 ? -9.384 -10.988 20.081 1.00 92.00 407 LYS A O 1
ATOM 3033 N N . PRO A 1 408 ? -8.284 -9.803 21.654 1.00 93.25 408 PRO A N 1
ATOM 3034 C CA . PRO A 1 408 ? -7.444 -9.091 20.694 1.00 93.25 408 PRO A CA 1
ATOM 3035 C C . PRO A 1 408 ? -6.529 -10.064 19.928 1.00 93.25 408 PRO A C 1
ATOM 3037 O O . PRO A 1 408 ? -6.112 -11.079 20.492 1.00 93.25 408 PRO A O 1
ATOM 3040 N N . PRO A 1 409 ? -6.182 -9.768 18.659 1.00 92.44 409 PRO A N 1
ATOM 3041 C CA . PRO A 1 409 ? -5.305 -10.636 17.872 1.00 92.44 409 PRO A CA 1
ATOM 3042 C C . PRO A 1 409 ? -3.887 -10.733 18.456 1.00 92.44 409 PRO A C 1
ATOM 3044 O O . PRO A 1 409 ? -3.216 -11.746 18.277 1.00 92.44 409 PRO A O 1
ATOM 3047 N N . TYR A 1 410 ? -3.441 -9.701 19.174 1.00 95.25 410 TYR A N 1
ATOM 3048 C CA . TYR A 1 410 ? -2.158 -9.655 19.868 1.00 95.25 410 TYR A CA 1
ATOM 3049 C C . TYR A 1 410 ? -2.190 -8.725 21.091 1.00 95.25 410 TYR A C 1
ATOM 3051 O O . TYR A 1 410 ? -2.768 -7.635 21.031 1.00 95.25 410 TYR A O 1
ATOM 3059 N N . GLY A 1 411 ? -1.511 -9.134 22.164 1.00 93.69 411 GLY A N 1
ATOM 3060 C CA . GLY A 1 411 ? -1.435 -8.409 23.435 1.00 93.69 411 GLY A CA 1
ATOM 3061 C C . GLY A 1 411 ? -2.606 -8.703 24.374 1.00 93.69 411 GLY A C 1
ATOM 3062 O O . GLY A 1 411 ? -3.691 -9.094 23.949 1.00 93.69 411 GLY A O 1
ATOM 3063 N N . SER A 1 412 ? -2.387 -8.530 25.672 1.00 93.69 412 SER A N 1
ATOM 3064 C CA . SER A 1 412 ? -3.448 -8.613 26.682 1.00 93.69 412 SER A CA 1
ATOM 3065 C C . SER A 1 412 ? -4.206 -7.280 26.812 1.00 93.69 412 SER A C 1
ATOM 3067 O O . SER A 1 412 ? -3.637 -6.221 26.539 1.00 93.69 412 SER A O 1
ATOM 3069 N N . PRO A 1 413 ? -5.474 -7.274 27.269 1.00 93.06 413 PRO A N 1
ATOM 3070 C CA . PRO A 1 413 ? -6.225 -6.031 27.476 1.00 93.06 413 PRO A CA 1
ATOM 3071 C C . PRO A 1 413 ? -5.510 -5.015 28.382 1.00 93.06 413 PRO A C 1
ATOM 3073 O O . PRO A 1 413 ? -5.599 -3.811 28.151 1.00 93.06 413 PRO A O 1
ATOM 3076 N N . SER A 1 414 ? -4.746 -5.483 29.376 1.00 94.00 414 SER A N 1
ATOM 3077 C CA . SER A 1 414 ? -3.946 -4.625 30.259 1.00 94.00 414 SER A CA 1
ATOM 3078 C C . SER A 1 414 ? -2.739 -3.998 29.552 1.00 94.00 414 SER A C 1
ATOM 3080 O O . SER A 1 414 ? -2.431 -2.833 29.802 1.00 94.00 414 SER A O 1
ATOM 3082 N N . GLU A 1 415 ? -2.075 -4.721 28.646 1.00 95.31 415 GLU A N 1
ATOM 3083 C CA . GLU A 1 415 ? -1.002 -4.177 27.799 1.00 95.31 415 GLU A CA 1
ATOM 3084 C C . GLU A 1 415 ? -1.534 -3.148 26.797 1.00 95.31 415 GLU A C 1
ATOM 3086 O O . GLU A 1 415 ? -0.900 -2.123 26.558 1.00 95.31 415 GLU A O 1
ATOM 3091 N N . LEU A 1 416 ? -2.720 -3.388 26.233 1.00 96.25 416 LEU A N 1
ATOM 3092 C CA . LEU A 1 416 ? -3.371 -2.429 25.339 1.00 96.25 416 LEU A CA 1
ATOM 3093 C C . LEU A 1 416 ? -3.769 -1.155 26.099 1.00 96.25 416 LEU A C 1
ATOM 3095 O O . LEU A 1 416 ? -3.508 -0.048 25.627 1.00 96.25 416 LEU A O 1
ATOM 3099 N N . ALA A 1 417 ? -4.330 -1.297 27.303 1.00 95.44 417 ALA A N 1
ATOM 3100 C CA . ALA A 1 417 ? -4.681 -0.168 28.161 1.00 95.44 417 ALA A CA 1
ATOM 3101 C C . ALA A 1 417 ? -3.446 0.632 28.620 1.00 95.44 417 ALA A C 1
ATOM 3103 O O . ALA A 1 417 ? -3.499 1.864 28.693 1.00 95.44 417 ALA A O 1
ATOM 3104 N N . SER A 1 418 ? -2.323 -0.036 28.909 1.00 96.00 418 SER A N 1
ATOM 3105 C CA . SER A 1 418 ? -1.075 0.643 29.277 1.00 96.00 418 SER A CA 1
ATOM 3106 C C . SER A 1 418 ? -0.459 1.380 28.087 1.00 96.00 418 SER A C 1
ATOM 3108 O O . SER A 1 418 ? -0.049 2.533 28.240 1.00 96.00 418 SER A O 1
ATOM 3110 N N . LEU A 1 419 ? -0.488 0.784 26.887 1.00 96.62 419 LEU A N 1
ATOM 3111 C CA . LEU A 1 419 ? -0.080 1.459 25.655 1.00 96.62 419 LEU A CA 1
ATOM 3112 C C . LEU A 1 419 ? -0.934 2.711 25.412 1.00 96.62 419 LEU A C 1
ATOM 3114 O O . LEU A 1 419 ? -0.382 3.786 25.187 1.00 96.62 419 LEU A O 1
ATOM 3118 N N . LEU A 1 420 ? -2.261 2.605 25.519 1.00 96.69 420 LEU A N 1
ATOM 3119 C CA . LEU A 1 420 ? -3.171 3.744 25.364 1.00 96.69 420 LEU A CA 1
ATOM 3120 C C . LEU A 1 420 ? -2.878 4.857 26.380 1.00 96.69 420 LEU A C 1
ATOM 3122 O O . LEU A 1 420 ? -2.815 6.029 26.016 1.00 96.69 420 LEU A O 1
ATOM 3126 N N . THR A 1 421 ? -2.636 4.488 27.640 1.00 96.50 421 THR A N 1
ATOM 3127 C CA . THR A 1 421 ? -2.282 5.445 28.699 1.00 96.50 421 THR A CA 1
ATOM 3128 C C . THR A 1 421 ? -0.973 6.168 28.377 1.00 96.50 421 THR A C 1
ATOM 3130 O O . THR A 1 421 ? -0.885 7.378 28.561 1.00 96.50 421 THR A O 1
ATOM 3133 N N . SER A 1 422 ? 0.027 5.458 27.841 1.00 96.62 422 SER A N 1
ATOM 3134 C CA . SER A 1 422 ? 1.291 6.081 27.427 1.00 96.62 422 SER A CA 1
ATOM 3135 C C . SER A 1 422 ? 1.110 7.071 26.272 1.00 96.62 422 SER A C 1
ATOM 3137 O O . SER A 1 422 ? 1.711 8.141 26.283 1.00 96.62 422 SER A O 1
ATOM 3139 N N . VAL A 1 423 ? 0.232 6.756 25.312 1.00 95.81 423 VAL A N 1
ATOM 3140 C CA . VAL A 1 423 ? -0.075 7.645 24.186 1.00 95.81 423 VAL A CA 1
ATOM 3141 C C . VAL A 1 423 ? -0.768 8.918 24.666 1.00 95.81 423 VAL A C 1
ATOM 3143 O O . VAL A 1 423 ? -0.371 10.007 24.260 1.00 95.81 423 VAL A O 1
ATOM 3146 N N . LEU A 1 424 ? -1.761 8.794 25.551 1.00 95.62 424 LEU A N 1
ATOM 3147 C CA . LEU A 1 424 ? -2.479 9.941 26.115 1.00 95.62 424 LEU A CA 1
ATOM 3148 C C . LEU A 1 424 ? -1.559 10.836 26.954 1.00 95.62 424 LEU A C 1
ATOM 3150 O O . LEU A 1 424 ? -1.619 12.056 26.825 1.00 95.62 424 LEU A O 1
ATOM 3154 N N . ALA A 1 425 ? -0.656 10.246 27.742 1.00 95.38 425 ALA A N 1
ATOM 3155 C CA . ALA A 1 425 ? 0.322 11.001 28.525 1.00 95.38 425 ALA A CA 1
ATOM 3156 C C . ALA A 1 425 ? 1.264 11.838 27.639 1.00 95.38 425 ALA A C 1
ATOM 3158 O O . ALA A 1 425 ? 1.578 12.974 27.982 1.00 95.38 425 ALA A O 1
ATOM 3159 N N . CYS A 1 426 ? 1.675 11.315 26.478 1.00 93.50 426 CYS A N 1
ATOM 3160 C CA . CYS A 1 426 ? 2.496 12.062 25.523 1.00 93.50 426 CYS A CA 1
ATOM 3161 C C . CYS A 1 426 ? 1.763 13.237 24.854 1.00 93.50 426 CYS A C 1
ATOM 3163 O O . CYS A 1 426 ? 2.439 14.093 24.303 1.00 93.50 426 CYS A O 1
ATOM 3165 N N . GLN A 1 427 ? 0.425 13.283 24.857 1.00 90.44 427 GLN A N 1
ATOM 3166 C CA . GLN A 1 427 ? -0.340 14.409 24.287 1.00 90.44 427 GLN A CA 1
ATOM 3167 C C . GLN A 1 427 ? -0.530 15.572 25.271 1.00 90.44 427 GLN A C 1
ATOM 3169 O O . GLN A 1 427 ? -0.909 16.662 24.858 1.00 90.44 427 GLN A O 1
ATOM 3174 N N . GLN A 1 428 ? -0.322 15.334 26.569 1.00 85.00 428 GLN A N 1
ATOM 3175 C CA . GLN A 1 428 ? -0.456 16.356 27.613 1.00 85.00 428 GLN A CA 1
ATOM 3176 C C . GLN A 1 428 ? 0.830 17.177 27.812 1.00 85.00 428 GLN A C 1
ATOM 3178 O O . GLN A 1 428 ? 0.808 18.166 28.544 1.00 85.00 428 GLN A O 1
ATOM 3183 N N . GLN A 1 429 ? 1.933 16.746 27.195 1.00 80.25 429 GLN A N 1
ATOM 3184 C CA . GLN A 1 429 ? 3.220 17.444 27.156 1.00 80.25 429 GLN A CA 1
ATOM 3185 C C . GLN A 1 429 ? 3.300 18.307 25.903 1.00 80.25 429 GLN A C 1
ATOM 3187 O O . GLN A 1 429 ? 3.817 19.440 26.023 1.00 80.25 429 GLN A O 1
#

Radius of gyration: 27.55 Å; chains: 1; bounding box: 66×53×88 Å

Secondary structure (DSSP, 8-state):
-HHHHHHHHHHHHHHHHHHHHHHHHHH-GGG--HHHHHHHHHHHHHHHHHHHHHHT-TT----TTS-HHHHHHHHHHHHHHHHHHHHHHHHHHHHHH-GGGGG-HHHHHHHHHHHHHHHHHHHHHHHHHHHHHTS------TT-S-SSHHHHHHHHSS-HHHHHHHHHHHHHHHH--SHHHHHHHHHHT-STTSTTTHHHHHHHHHHHHHHHHHHHHHTSHHHHHHHHHHTSTT-----S-------TT-----TT-SS-PPPHHHHHHHHHHHHHHHHHHHHHHHHHHHHHHIIIII-SS-HHHHSSSPHHHHHHHHHHHHHHHHHHHHHHHHHHTTT--HHHHHHHHTT-S-TTTGGGSS-TTTHHHHHHHHHHHHHHHHHHHHHHHHHTHHHHHHHHHS--SSPPSSS-HHHHHHHHHHHHHHH--

InterPro domains:
  IPR019049 Nucleoporin protein Ndc1-Nup [PF09531] (38-228)
  IPR019049 Nucleoporin protein Ndc1-Nup [PTHR13269] (37-408)

Foldseek 3Di:
DVVLVCQLVVQLVLLLVQQQVLCCVPVNPVLNDVLSSLLSNLLSVLLSVVVVLVVVQLVPLDPLDDDLVVLLVVQLVVQLVVLQVSLVVSLVVSCVVPVCCVVVVVSSVSSSVSSSVSSSVVSSVVSVVSNVLSHQDCQDDPPPPQSQVSLLVQCPDPDVSSVLSSLQNLLCLLADPDPSSLVNLLSCQVDLQSVPHNASLLVSLLVLLLVLLLLLLCLFVVSVVVVVVVPDPPPDDDDPDDPPPPPVDPPPPPPPDPADDRPPSNLSNLVCLSNCLSVNLSSLSSLLSSVLSCLVCSNVNQCQCPYPVHLLSSLLSLLSSLVSLVSSLVVLVVVVVVPDDPVLVVCVVVVVDDVSPSCPDRCVSRPVSNVSSVVSSVSSLVSLLSVCVSQPCVSLVCNVVCVDPDDRSHDDSVSSSVSSVVSNVVVVD

Organism: NCBI:txid47281